Protein AF-X8GNA3-F1 (afdb_monomer_lite)

Foldseek 3Di:
DPVVVVVVVVVVVVVVVPPDDDPVVVVVVVVVVVVVPPPPPVPVVVVVVVCVVPCDDPPVVVVVVLVVVVLVVCCVVPVVLSVVLVVVVVVVVVVPPPPPPCVVAPQFDFDLQQVFAQCDDPSLLQKKKKKKKKWWFAFPPPRDIWIKMKIFMFFNLVLFDQDFAQLPDPVCVVVLNFTGWTKIWMWTFDAPTWIFIDTHTSVQKDWDRGVQIKIDGDQFIDTQFKTWDKGAADQVRCVVCVSRVGDGWIKTWIKTKAADGWRRLPPQSDPVCSVVLQKQKDKTWSHLPMFMFTWMQIRNTITGGGRVRTQMTIMMMMHSWAAPWWKKKKTQQKAFPVVRHRQNQKMKIKTGHFIDGPPDTRHQQIWIWMCGNNDTDTQHVVSVSQVKDKDWDWDDDPFKIWIWMWIDGLFKIKTWIKIDTQSRWDFDFDAGSSSDTAFPTKTWHQFMWDWMWIWGQDPPPVRDTDTPTIMIGGRMTIITGD

Structure (mmCIF, N/CA/C/O backbone):
data_AF-X8GNA3-F1
#
_entry.id   AF-X8GNA3-F1
#
loop_
_atom_site.group_PDB
_atom_site.id
_atom_site.type_symbol
_atom_site.label_atom_id
_atom_site.label_alt_id
_atom_site.label_comp_id
_atom_site.label_asym_id
_atom_site.label_entity_id
_atom_site.label_seq_id
_atom_site.pdbx_PDB_ins_code
_atom_site.Cartn_x
_atom_site.Cartn_y
_atom_site.Cartn_z
_atom_site.occupancy
_atom_site.B_iso_or_equiv
_atom_site.auth_seq_id
_atom_site.auth_comp_id
_atom_site.auth_asym_id
_atom_site.auth_atom_id
_atom_site.pdbx_PDB_model_num
ATOM 1 N N . MET A 1 1 ? -23.353 72.184 -4.177 1.00 50.31 1 MET A N 1
ATOM 2 C CA . MET A 1 1 ? -22.298 72.303 -5.207 1.00 50.31 1 MET A CA 1
ATOM 3 C C . MET A 1 1 ? -21.051 72.858 -4.544 1.00 50.31 1 MET A C 1
ATOM 5 O O . MET A 1 1 ? -20.986 74.052 -4.326 1.00 50.31 1 MET A O 1
ATOM 9 N N . GLY A 1 2 ? -20.161 71.982 -4.087 1.00 47.34 2 GLY A N 1
ATOM 10 C CA . GLY A 1 2 ? -18.974 72.351 -3.303 1.00 47.34 2 GLY A CA 1
ATOM 11 C C . GLY A 1 2 ? -18.328 71.136 -2.635 1.00 47.34 2 GLY A C 1
ATOM 12 O O . GLY A 1 2 ? -17.119 71.067 -2.535 1.00 47.34 2 GLY A O 1
ATOM 13 N N . VAL A 1 3 ? -19.130 70.122 -2.291 1.00 32.03 3 VAL A N 1
ATOM 14 C CA . VAL A 1 3 ? -18.640 68.835 -1.760 1.00 32.03 3 VAL A CA 1
ATOM 15 C C . VAL A 1 3 ? -18.438 67.799 -2.876 1.00 32.03 3 VAL A C 1
ATOM 17 O O . VAL A 1 3 ? -17.512 67.007 -2.825 1.00 32.03 3 VAL A O 1
ATOM 20 N N . LEU A 1 4 ? -19.264 67.829 -3.930 1.00 32.06 4 LEU A N 1
ATOM 21 C CA . LEU A 1 4 ? -19.156 66.906 -5.071 1.00 32.06 4 LEU A CA 1
ATOM 22 C C . LEU A 1 4 ? -17.939 67.187 -5.973 1.00 32.06 4 LEU A C 1
ATOM 24 O O . LEU A 1 4 ? -17.270 66.240 -6.362 1.00 32.06 4 LEU A O 1
ATOM 28 N N . GLU A 1 5 ? -17.582 68.452 -6.221 1.00 37.97 5 GLU A N 1
ATOM 29 C CA . GLU A 1 5 ? -16.363 68.804 -6.979 1.00 37.97 5 GLU A CA 1
ATOM 30 C C . GLU A 1 5 ? -15.078 68.539 -6.179 1.00 37.97 5 GLU A C 1
ATOM 32 O O . GLU A 1 5 ? -14.056 68.161 -6.747 1.00 37.97 5 GLU A O 1
ATOM 37 N N . GLU A 1 6 ? -15.119 68.671 -4.849 1.00 35.44 6 GLU A N 1
ATOM 38 C CA . GLU A 1 6 ? -13.998 68.305 -3.978 1.00 35.44 6 GLU A CA 1
ATOM 39 C C . GLU A 1 6 ? -13.802 66.779 -3.939 1.00 35.44 6 GLU A C 1
ATOM 41 O O . GLU A 1 6 ? -12.672 66.291 -3.953 1.00 35.44 6 GLU A O 1
ATOM 46 N N . ILE A 1 7 ? -14.899 66.015 -3.989 1.00 35.75 7 ILE A N 1
ATOM 47 C CA . ILE A 1 7 ? -14.882 64.553 -4.113 1.00 35.75 7 ILE A CA 1
ATOM 48 C C . ILE A 1 7 ? -14.350 64.121 -5.487 1.00 35.75 7 ILE A C 1
ATOM 50 O O . ILE A 1 7 ? -13.456 63.281 -5.533 1.00 35.75 7 ILE A O 1
ATOM 54 N N . GLU A 1 8 ? -14.813 64.709 -6.593 1.00 38.09 8 GLU A N 1
ATOM 55 C CA . GLU A 1 8 ? -14.319 64.375 -7.941 1.00 38.09 8 GLU A CA 1
ATOM 56 C C . GLU A 1 8 ? -12.838 64.734 -8.123 1.00 38.09 8 GLU A C 1
ATOM 58 O O . GLU A 1 8 ? -12.063 63.925 -8.634 1.00 38.09 8 GLU A O 1
ATOM 63 N N . THR A 1 9 ? -12.403 65.888 -7.606 1.00 41.16 9 THR A N 1
ATOM 64 C CA . THR A 1 9 ? -10.992 66.301 -7.671 1.00 41.16 9 THR A CA 1
ATOM 65 C C . THR A 1 9 ? -10.098 65.386 -6.826 1.00 41.16 9 THR A C 1
ATOM 67 O O . THR A 1 9 ? -8.977 65.078 -7.232 1.00 41.16 9 THR A O 1
ATOM 70 N N . ASN A 1 10 ? -10.574 64.912 -5.670 1.00 38.06 10 ASN A N 1
ATOM 71 C CA . ASN A 1 10 ? -9.829 63.975 -4.823 1.00 38.06 10 ASN A CA 1
ATOM 72 C C . ASN A 1 10 ? -9.823 62.543 -5.388 1.00 38.06 10 ASN A C 1
ATOM 74 O O . ASN A 1 10 ? -8.833 61.837 -5.210 1.00 38.06 10 ASN A O 1
ATOM 78 N N . ILE A 1 11 ? -10.871 62.133 -6.112 1.00 36.53 11 ILE A N 1
ATOM 79 C CA . ILE A 1 11 ? -10.947 60.835 -6.798 1.00 36.53 11 ILE A CA 1
ATOM 80 C C . ILE A 1 11 ? -10.006 60.799 -8.008 1.00 36.53 11 ILE A C 1
ATOM 82 O O . ILE A 1 11 ? -9.245 59.844 -8.130 1.00 36.53 11 ILE A O 1
ATOM 86 N N . SER A 1 12 ? -9.968 61.837 -8.852 1.00 39.25 12 SER A N 1
ATOM 87 C CA . SER A 1 12 ? -8.995 61.898 -9.957 1.00 39.25 12 SER A CA 1
ATOM 88 C C . SER A 1 12 ? -7.549 61.917 -9.450 1.00 39.25 12 SER A C 1
ATOM 90 O O . SER A 1 12 ? -6.710 61.197 -9.981 1.00 39.25 12 SER A O 1
ATOM 92 N N . ARG A 1 13 ? -7.265 62.637 -8.352 1.00 36.34 13 ARG A N 1
ATOM 93 C CA . ARG A 1 13 ? -5.930 62.649 -7.722 1.00 36.34 13 ARG A CA 1
ATOM 94 C C . ARG A 1 13 ? -5.541 61.293 -7.112 1.00 36.34 13 ARG A C 1
ATOM 96 O O . ARG A 1 13 ? -4.359 60.972 -7.066 1.00 36.34 13 ARG A O 1
ATOM 103 N N . ALA A 1 14 ? -6.524 60.514 -6.655 1.00 33.88 14 ALA A N 1
ATOM 104 C CA . ALA A 1 14 ? -6.330 59.166 -6.119 1.00 33.88 14 ALA A CA 1
ATOM 105 C C . ALA A 1 14 ? -6.183 58.100 -7.218 1.00 33.88 14 ALA A C 1
ATOM 107 O O . ALA A 1 14 ? -5.460 57.129 -7.024 1.00 33.88 14 ALA A O 1
ATOM 108 N N . ILE A 1 15 ? -6.831 58.283 -8.374 1.00 34.94 15 ILE A N 1
ATOM 109 C CA . ILE A 1 15 ? -6.675 57.414 -9.550 1.00 34.94 15 ILE A CA 1
ATOM 110 C C . ILE A 1 15 ? -5.282 57.599 -10.163 1.00 34.94 15 ILE A C 1
ATOM 112 O O . ILE A 1 15 ? -4.609 56.608 -10.436 1.00 34.94 15 ILE A O 1
ATOM 116 N N . ASP A 1 16 ? -4.797 58.840 -10.265 1.00 38.12 16 ASP A N 1
ATOM 117 C CA . ASP A 1 16 ? -3.446 59.123 -10.768 1.00 38.12 16 ASP A CA 1
ATOM 118 C C . ASP A 1 16 ? -2.340 58.676 -9.786 1.00 38.12 16 ASP A C 1
ATOM 120 O O . ASP A 1 16 ? -1.213 58.404 -10.203 1.00 38.12 16 ASP A O 1
ATOM 124 N N . SER A 1 17 ? -2.652 58.518 -8.490 1.00 36.56 17 SER A N 1
ATOM 125 C CA . SER A 1 17 ? -1.732 57.943 -7.493 1.00 36.56 17 SER A CA 1
ATOM 126 C C . SER A 1 17 ? -1.838 56.419 -7.341 1.00 36.56 17 SER A C 1
ATOM 128 O O . SER A 1 17 ? -1.061 55.836 -6.588 1.00 36.56 17 SER A O 1
ATOM 130 N N . ALA A 1 18 ? -2.790 55.762 -8.014 1.00 33.47 18 ALA A N 1
ATOM 131 C CA . ALA A 1 18 ? -3.069 54.326 -7.896 1.00 33.47 18 ALA A CA 1
ATOM 132 C C . ALA A 1 18 ? -2.443 53.486 -9.024 1.00 33.47 18 ALA A C 1
ATOM 134 O O . ALA A 1 18 ? -2.925 52.396 -9.331 1.00 33.47 18 ALA A O 1
ATOM 135 N N . THR A 1 19 ? -1.339 53.958 -9.611 1.00 39.00 19 THR A N 1
ATOM 136 C CA . THR A 1 19 ? -0.470 53.093 -10.429 1.00 39.00 19 THR A CA 1
ATOM 137 C C . THR A 1 19 ? 0.431 52.204 -9.558 1.00 39.00 19 THR A C 1
ATOM 139 O O . THR A 1 19 ? 0.939 51.203 -10.046 1.00 39.00 19 THR A O 1
ATOM 142 N N . ASP A 1 20 ? 0.541 52.479 -8.252 1.00 43.25 20 ASP A N 1
ATOM 143 C CA . ASP A 1 20 ? 1.404 51.728 -7.335 1.00 43.25 20 ASP A CA 1
ATOM 144 C C . ASP A 1 20 ? 0.672 51.362 -6.026 1.00 43.25 20 ASP A C 1
ATOM 146 O O . ASP A 1 20 ? 0.712 52.122 -5.061 1.00 43.25 20 ASP A O 1
ATOM 150 N N . ASN A 1 21 ? -0.019 50.208 -5.993 1.00 37.34 21 ASN A N 1
ATOM 151 C CA . ASN A 1 21 ? -0.075 49.236 -4.871 1.00 37.34 21 ASN A CA 1
ATOM 152 C C . ASN A 1 21 ? -1.348 48.358 -4.887 1.00 37.34 21 ASN A C 1
ATOM 154 O O . ASN A 1 21 ? -2.480 48.832 -4.817 1.00 37.34 21 ASN A O 1
ATOM 158 N N . ALA A 1 22 ? -1.139 47.039 -4.912 1.00 36.03 22 ALA A N 1
ATOM 159 C CA . ALA A 1 22 ? -2.130 45.982 -5.132 1.00 36.03 22 ALA A CA 1
ATOM 160 C C . ALA A 1 22 ? -3.128 45.719 -3.979 1.00 36.03 22 ALA A C 1
ATOM 162 O O . ALA A 1 22 ? -4.080 44.958 -4.159 1.00 36.03 22 ALA A O 1
ATOM 163 N N . ASP A 1 23 ? -2.976 46.352 -2.817 1.00 37.75 23 ASP A N 1
ATOM 164 C CA . ASP A 1 23 ? -3.811 46.047 -1.645 1.00 37.75 23 ASP A CA 1
ATOM 165 C C . ASP A 1 23 ? -5.221 46.672 -1.702 1.00 37.75 23 ASP A C 1
ATOM 167 O O . ASP A 1 23 ? -6.148 46.172 -1.063 1.00 37.75 23 ASP A O 1
ATOM 171 N N . ALA A 1 24 ? -5.446 47.684 -2.547 1.00 35.66 24 ALA A N 1
ATOM 172 C CA . ALA A 1 24 ? -6.775 48.273 -2.755 1.00 35.66 24 ALA A CA 1
ATOM 173 C C . ALA A 1 24 ? -7.684 47.428 -3.677 1.00 35.66 24 ALA A C 1
ATOM 175 O O . ALA A 1 24 ? -8.907 47.420 -3.517 1.00 35.66 24 ALA A O 1
ATOM 176 N N . ALA A 1 25 ? -7.108 46.651 -4.605 1.00 34.19 25 ALA A N 1
ATOM 177 C CA . ALA A 1 25 ? -7.865 45.762 -5.495 1.00 34.19 25 ALA A CA 1
ATOM 178 C C . ALA A 1 25 ? -8.581 44.636 -4.718 1.00 34.19 25 ALA A C 1
ATOM 180 O O . ALA A 1 25 ? -9.680 44.208 -5.079 1.00 34.19 25 ALA A O 1
ATOM 181 N N . ILE A 1 26 ? -7.990 44.209 -3.598 1.00 34.94 26 ILE A N 1
ATOM 182 C CA . ILE A 1 26 ? -8.535 43.183 -2.700 1.00 34.94 26 ILE A CA 1
ATOM 183 C C . ILE A 1 26 ? -9.761 43.702 -1.931 1.00 34.94 26 ILE A C 1
ATOM 185 O O . ILE A 1 26 ? -10.690 42.941 -1.646 1.00 34.94 26 ILE A O 1
ATOM 189 N N . GLU A 1 27 ? -9.820 44.995 -1.619 1.00 37.31 27 GLU A N 1
ATOM 190 C CA . GLU A 1 27 ? -10.944 45.571 -0.874 1.00 37.31 27 GLU A CA 1
ATOM 191 C C . GLU A 1 27 ? -12.145 45.909 -1.779 1.00 37.31 27 GLU A C 1
ATOM 193 O O . GLU A 1 27 ? -13.301 45.764 -1.370 1.00 37.31 27 GLU A O 1
ATOM 198 N N . VAL A 1 28 ? -11.890 46.232 -3.053 1.00 33.25 28 VAL A N 1
ATOM 199 C CA . VAL A 1 28 ? -12.922 46.362 -4.100 1.00 33.25 28 VAL A CA 1
ATOM 200 C C . VAL A 1 28 ? -13.596 45.013 -4.387 1.00 33.25 28 VAL A C 1
ATOM 202 O O . VAL A 1 28 ? -14.825 44.947 -4.468 1.00 33.25 28 VAL A O 1
ATOM 205 N N . ALA A 1 29 ? -12.830 43.917 -4.431 1.00 32.50 29 ALA A N 1
ATOM 206 C CA . ALA A 1 29 ? -13.373 42.561 -4.567 1.00 32.50 29 ALA A CA 1
ATOM 207 C C . ALA A 1 29 ? -14.252 42.152 -3.365 1.00 32.50 29 ALA A C 1
ATOM 209 O O . ALA A 1 29 ? -15.295 41.519 -3.544 1.00 32.50 29 ALA A O 1
ATOM 210 N N . LYS A 1 30 ? -13.889 42.577 -2.143 1.00 33.66 30 LYS A N 1
ATOM 211 C CA . LYS A 1 30 ? -14.704 42.355 -0.934 1.00 33.66 30 LYS A CA 1
ATOM 212 C C . LYS A 1 30 ? -16.042 43.095 -0.978 1.00 33.66 30 LYS A C 1
ATOM 214 O O . LYS A 1 30 ? -17.050 42.513 -0.594 1.00 33.66 30 LYS A O 1
ATOM 219 N N . LYS A 1 31 ? -16.084 44.340 -1.466 1.00 33.78 31 LYS A N 1
ATOM 220 C CA . LYS A 1 31 ? -17.347 45.096 -1.597 1.00 33.78 31 LYS A CA 1
ATOM 221 C C . LYS A 1 31 ? -18.231 44.609 -2.751 1.00 33.78 31 LYS A C 1
ATOM 223 O O . LYS A 1 31 ? -19.451 44.665 -2.623 1.00 33.78 31 LYS A O 1
ATOM 228 N N . ALA A 1 32 ? -17.645 44.084 -3.829 1.00 31.45 32 ALA A N 1
ATOM 229 C CA . ALA A 1 32 ? -18.392 43.469 -4.930 1.00 31.45 32 ALA A CA 1
ATOM 230 C C . ALA A 1 32 ? -19.113 42.172 -4.504 1.00 31.45 32 ALA A C 1
ATOM 232 O O . ALA A 1 32 ? -20.236 41.924 -4.940 1.00 31.45 32 ALA A O 1
ATOM 233 N N . ALA A 1 33 ? -18.520 41.386 -3.597 1.00 31.30 33 ALA A N 1
ATOM 234 C CA . ALA A 1 33 ? -19.134 40.171 -3.054 1.00 31.30 33 ALA A CA 1
ATOM 235 C C . ALA A 1 33 ? -20.349 40.456 -2.145 1.00 31.30 33 ALA A C 1
ATOM 237 O O . ALA A 1 33 ? -21.316 39.697 -2.148 1.00 31.30 33 ALA A O 1
ATOM 238 N N . THR A 1 34 ? -20.356 41.578 -1.418 1.00 33.38 34 THR A N 1
ATOM 239 C CA . THR A 1 34 ? -21.477 41.953 -0.536 1.00 33.38 34 THR A CA 1
ATOM 240 C C . THR A 1 34 ? -22.726 42.400 -1.310 1.00 33.38 34 THR A C 1
ATOM 242 O O . THR A 1 34 ? -23.835 42.318 -0.790 1.00 33.38 34 THR A O 1
ATOM 245 N N . GLY A 1 35 ? -22.578 42.824 -2.570 1.00 32.84 35 GLY A N 1
ATOM 246 C CA . GLY A 1 35 ? -23.693 43.217 -3.441 1.00 32.84 35 GLY A CA 1
ATOM 247 C C . GLY A 1 35 ? -24.496 42.052 -4.040 1.00 32.84 35 GLY A C 1
ATOM 248 O O . GLY A 1 35 ? -25.588 42.279 -4.552 1.00 32.84 35 GLY A O 1
ATOM 249 N N . ALA A 1 36 ? -24.003 40.811 -3.962 1.00 28.92 36 ALA A N 1
ATOM 250 C CA . ALA A 1 36 ? -24.649 39.640 -4.570 1.00 28.92 36 ALA A CA 1
ATOM 251 C C . ALA A 1 36 ? -25.526 38.817 -3.598 1.00 28.92 36 ALA A C 1
ATOM 253 O O . ALA A 1 36 ? -26.108 37.812 -3.996 1.00 28.92 36 ALA A O 1
ATOM 254 N N . ILE A 1 37 ? -25.647 39.234 -2.331 1.00 30.38 37 ILE A N 1
ATOM 255 C CA . ILE A 1 37 ? -26.301 38.455 -1.260 1.00 30.38 37 ILE A CA 1
ATOM 256 C C . ILE A 1 37 ? -27.840 38.630 -1.220 1.00 30.38 37 ILE A C 1
ATOM 258 O O . ILE A 1 37 ? -28.539 37.836 -0.599 1.00 30.38 37 ILE A O 1
ATOM 262 N N . HIS A 1 38 ? -28.427 39.585 -1.947 1.00 34.06 38 HIS A N 1
ATOM 263 C CA . HIS A 1 38 ? -29.868 39.890 -1.854 1.00 34.06 38 HIS A CA 1
ATOM 264 C C . HIS A 1 38 ? -30.806 39.109 -2.801 1.00 34.06 38 HIS A C 1
ATOM 266 O O . HIS A 1 38 ? -31.829 39.639 -3.230 1.00 34.06 38 HIS A O 1
ATOM 272 N N . VAL A 1 39 ? -30.518 37.838 -3.112 1.00 32.47 39 VAL A N 1
ATOM 273 C CA . VAL A 1 39 ? -31.429 36.997 -3.933 1.00 32.47 39 VAL A CA 1
ATOM 274 C C . VAL A 1 39 ? -31.829 35.667 -3.267 1.00 32.47 39 VAL A C 1
ATOM 276 O O . VAL A 1 39 ? -32.700 34.963 -3.769 1.00 32.47 39 VAL A O 1
ATOM 279 N N . THR A 1 40 ? -31.307 35.324 -2.087 1.00 31.23 40 THR A N 1
ATOM 280 C CA . THR A 1 40 ? -31.520 33.989 -1.483 1.00 31.23 40 THR A CA 1
ATOM 281 C C . THR A 1 40 ? -32.353 33.950 -0.197 1.00 31.23 40 THR A C 1
ATOM 283 O O . THR A 1 40 ? -32.377 32.921 0.471 1.00 31.23 40 THR A O 1
ATOM 286 N N . ASP A 1 41 ? -33.132 34.991 0.115 1.00 31.12 41 ASP A N 1
ATOM 287 C CA . ASP A 1 41 ? -34.063 34.963 1.263 1.00 31.12 41 ASP A CA 1
ATOM 288 C C . ASP A 1 41 ? -35.358 34.166 0.985 1.00 31.12 41 ASP A C 1
ATOM 290 O O . ASP A 1 41 ? -36.012 33.670 1.902 1.00 31.12 41 ASP A O 1
ATOM 294 N N . GLY A 1 42 ? -35.719 33.953 -0.287 1.00 31.42 42 GLY A N 1
ATOM 295 C CA . GLY A 1 42 ? -36.943 33.229 -0.665 1.00 31.42 42 GLY A CA 1
ATOM 296 C C . GLY A 1 42 ? -36.865 31.697 -0.551 1.00 31.42 42 GLY A C 1
ATOM 297 O O . GLY A 1 42 ? -37.896 31.032 -0.438 1.00 31.42 42 GLY A O 1
ATOM 298 N N . ALA A 1 43 ? -35.661 31.115 -0.567 1.00 31.44 43 ALA A N 1
ATOM 299 C CA . ALA A 1 43 ? -35.472 29.658 -0.581 1.00 31.44 43 ALA A CA 1
ATOM 300 C C . ALA A 1 43 ? -35.447 29.041 0.830 1.00 31.44 43 ALA A C 1
ATOM 302 O O . ALA A 1 43 ? -35.958 27.938 1.042 1.00 31.44 43 ALA A O 1
ATOM 303 N N . VAL A 1 44 ? -34.934 29.786 1.815 1.00 33.19 44 VAL A N 1
ATOM 304 C CA . VAL A 1 44 ? -34.813 29.345 3.216 1.00 33.19 44 VAL A CA 1
ATOM 305 C C . VAL A 1 44 ? -36.191 29.190 3.869 1.00 33.19 44 VAL A C 1
ATOM 307 O O . VAL A 1 44 ? -36.436 28.224 4.595 1.00 33.19 44 VAL A O 1
ATOM 310 N N . SER A 1 45 ? -37.141 30.067 3.524 1.00 33.09 45 SER A N 1
ATOM 311 C CA . SER A 1 45 ? -38.514 29.989 4.039 1.00 33.09 45 SER A CA 1
ATOM 312 C C . SER A 1 45 ? -39.248 28.721 3.581 1.00 33.09 45 SER A C 1
ATOM 314 O O . SER A 1 45 ? -40.082 28.198 4.317 1.00 33.09 45 SER A O 1
ATOM 316 N N . LYS A 1 46 ? -38.930 28.194 2.390 1.00 33.44 46 LYS A N 1
ATOM 317 C CA . LYS A 1 46 ? -39.619 27.034 1.799 1.00 33.44 46 LYS A CA 1
ATOM 318 C C . LYS A 1 46 ? -39.053 25.699 2.298 1.00 33.44 46 LYS A C 1
ATOM 320 O O . LYS A 1 46 ? -39.804 24.743 2.480 1.00 33.44 46 LYS A O 1
ATOM 325 N N . ALA A 1 47 ? -37.751 25.650 2.595 1.00 31.84 47 ALA A N 1
ATOM 326 C CA . ALA A 1 47 ? -37.109 24.488 3.217 1.00 31.84 47 ALA A CA 1
ATOM 327 C C . ALA A 1 47 ? -37.571 24.280 4.674 1.00 31.84 47 ALA A C 1
ATOM 329 O O . ALA A 1 47 ? -37.802 23.145 5.097 1.00 31.84 47 ALA A O 1
ATOM 330 N N . GLY A 1 48 ? -37.801 25.374 5.414 1.00 35.66 48 GLY A N 1
ATOM 331 C CA . GLY A 1 48 ? -38.334 25.330 6.781 1.00 35.66 48 GLY A CA 1
ATOM 332 C C . GLY A 1 48 ? -39.752 24.749 6.882 1.00 35.66 48 GLY A C 1
ATOM 333 O O . GLY A 1 48 ? -40.066 24.039 7.840 1.00 35.66 48 GLY A O 1
ATOM 334 N N . GLU A 1 49 ? -40.602 24.983 5.878 1.00 34.16 49 GLU A N 1
ATOM 335 C CA . GLU A 1 49 ? -41.958 24.415 5.824 1.00 34.16 49 GLU A CA 1
ATOM 336 C C . GLU A 1 49 ? -41.969 22.922 5.455 1.00 34.16 49 GLU A C 1
ATOM 338 O O . GLU A 1 49 ? -42.804 22.165 5.957 1.00 34.16 49 GLU A O 1
ATOM 343 N N . ILE A 1 50 ? -41.009 22.469 4.641 1.00 35.22 50 ILE A N 1
ATOM 344 C CA . ILE A 1 50 ? -40.860 21.058 4.251 1.00 35.22 50 ILE A CA 1
ATOM 345 C C . ILE A 1 50 ? -40.344 20.218 5.429 1.00 35.22 50 ILE A C 1
ATOM 347 O O . ILE A 1 50 ? -40.882 19.143 5.689 1.00 35.22 50 ILE A O 1
ATOM 351 N N . ALA A 1 51 ? -39.381 20.722 6.207 1.00 34.38 51 ALA A N 1
ATOM 352 C CA . ALA A 1 51 ? -38.847 20.017 7.377 1.00 34.38 51 ALA A CA 1
ATOM 353 C C . ALA A 1 51 ? -39.909 19.782 8.473 1.00 34.38 51 ALA A C 1
ATOM 355 O O . ALA A 1 51 ? -39.962 18.713 9.082 1.00 34.38 51 ALA A O 1
ATOM 356 N N . LYS A 1 52 ? -40.832 20.736 8.669 1.00 36.06 52 LYS A N 1
ATOM 357 C CA . LYS A 1 52 ? -41.978 20.577 9.584 1.00 36.06 52 LYS A CA 1
ATOM 358 C C . LYS A 1 52 ? -42.989 19.522 9.119 1.00 36.06 52 LYS A C 1
ATOM 360 O O . LYS A 1 52 ? -43.706 18.968 9.950 1.00 36.06 52 LYS A O 1
ATOM 365 N N . LYS A 1 53 ? -43.052 19.239 7.813 1.00 33.75 53 LYS A N 1
ATOM 366 C CA . LYS A 1 53 ? -44.021 18.316 7.205 1.00 33.75 53 LYS A CA 1
ATOM 367 C C . LYS A 1 53 ? -43.667 16.835 7.409 1.00 33.75 53 LYS A C 1
ATOM 369 O O . LYS A 1 53 ? -44.580 16.016 7.397 1.00 33.75 53 LYS A O 1
ATOM 374 N N . TYR A 1 54 ? -42.391 16.492 7.627 1.00 34.56 54 TYR A N 1
ATOM 375 C CA . TYR A 1 54 ? -41.919 15.095 7.581 1.00 34.56 54 TYR A CA 1
ATOM 376 C C . TYR A 1 54 ? -41.372 14.504 8.895 1.00 34.56 54 TYR A C 1
ATOM 378 O O . TYR A 1 54 ? -40.951 13.356 8.874 1.00 34.56 54 TYR A O 1
ATOM 386 N N . LYS A 1 55 ? -41.417 15.224 10.033 1.00 36.62 55 LYS A N 1
ATOM 387 C CA . LYS A 1 55 ? -41.035 14.718 11.379 1.00 36.62 55 LYS A CA 1
ATOM 388 C C . LYS A 1 55 ? -39.752 13.852 11.394 1.00 36.62 55 LYS A C 1
ATOM 390 O O . LYS A 1 55 ? -39.781 12.721 11.860 1.00 36.62 55 LYS A O 1
ATOM 395 N N . LEU A 1 56 ? -38.637 14.379 10.887 1.00 35.53 56 LEU A N 1
ATOM 396 C CA . LEU A 1 56 ? -37.332 13.710 10.990 1.00 35.53 56 LEU A CA 1
ATOM 397 C C . LEU A 1 56 ? -36.756 13.908 12.408 1.00 35.53 56 LEU A C 1
ATOM 399 O O . LEU A 1 56 ? -36.715 15.028 12.918 1.00 35.53 56 LEU A O 1
ATOM 403 N N . ASP A 1 57 ? -36.403 12.788 13.040 1.00 35.81 57 ASP A N 1
ATOM 404 C CA . ASP A 1 57 ? -36.446 12.526 14.484 1.00 35.81 57 ASP A CA 1
ATOM 405 C C . ASP A 1 57 ? -35.441 13.275 15.387 1.00 35.81 57 ASP A C 1
ATOM 407 O O . ASP A 1 57 ? -34.308 13.604 15.025 1.00 35.81 57 ASP A O 1
ATOM 411 N N . GLU A 1 58 ? -35.859 13.452 16.647 1.00 32.31 58 GLU A N 1
ATOM 412 C CA . GLU A 1 58 ? -35.196 14.148 17.765 1.00 32.31 58 GLU A CA 1
ATOM 413 C C . GLU A 1 58 ? -33.736 13.723 18.049 1.00 32.31 58 GLU A C 1
ATOM 415 O O . GLU A 1 58 ? -32.996 14.458 18.708 1.00 32.31 58 GLU A O 1
ATOM 420 N N . ALA A 1 59 ? -33.283 12.577 17.534 1.00 31.45 59 ALA A N 1
ATOM 421 C CA . ALA A 1 59 ? -31.920 12.073 17.708 1.00 31.45 59 ALA A CA 1
ATOM 422 C C . ALA A 1 59 ? -30.866 12.901 16.944 1.00 31.45 59 ALA A C 1
ATOM 424 O O . ALA A 1 59 ? -29.809 13.209 17.503 1.00 31.45 59 ALA A O 1
ATOM 425 N N . ALA A 1 60 ? -31.171 13.337 15.716 1.00 30.53 60 ALA A N 1
ATOM 426 C CA . ALA A 1 60 ? -30.275 14.181 14.917 1.00 30.53 60 ALA A CA 1
ATOM 427 C C . ALA A 1 60 ? -30.167 15.599 15.506 1.00 30.53 60 ALA A C 1
ATOM 429 O O . ALA A 1 60 ? -29.080 16.171 15.607 1.00 30.53 60 ALA A O 1
ATOM 430 N N . ALA A 1 61 ? -31.290 16.134 15.996 1.00 32.06 61 ALA A N 1
ATOM 431 C CA . ALA A 1 61 ? -31.334 17.420 16.687 1.00 32.06 61 ALA A CA 1
ATOM 432 C C . ALA A 1 61 ? -30.566 17.393 18.022 1.00 32.06 61 ALA A C 1
ATOM 434 O O . ALA A 1 61 ? -29.903 18.368 18.379 1.00 32.06 61 ALA A O 1
ATOM 435 N N . SER A 1 62 ? -30.610 16.271 18.748 1.00 33.62 62 SER A N 1
ATOM 436 C CA . SER A 1 62 ? -29.866 16.087 19.999 1.00 33.62 62 SER A CA 1
ATOM 437 C C . SER A 1 62 ? -28.352 15.996 19.760 1.00 33.62 62 SER A C 1
ATOM 439 O O . SER A 1 62 ? -27.582 16.672 20.443 1.00 33.62 62 SER A O 1
ATOM 441 N N . ALA A 1 63 ? -27.920 15.266 18.723 1.00 33.22 63 ALA A N 1
ATOM 442 C CA . ALA A 1 63 ? -26.514 15.187 18.322 1.00 33.22 63 ALA A CA 1
ATOM 443 C C . ALA A 1 63 ? -25.955 16.553 17.881 1.00 33.22 63 ALA A C 1
ATOM 445 O O . ALA A 1 63 ? -24.902 16.974 18.364 1.00 33.22 63 ALA A O 1
ATOM 446 N N . ALA A 1 64 ? -26.695 17.297 17.050 1.00 34.06 64 ALA A N 1
ATOM 447 C CA . ALA A 1 64 ? -26.318 18.647 16.627 1.00 34.06 64 ALA A CA 1
ATOM 448 C C . ALA A 1 64 ? -26.227 19.628 17.812 1.00 34.06 64 ALA A C 1
ATOM 450 O O . ALA A 1 64 ? -25.309 20.448 17.883 1.00 34.06 64 ALA A O 1
ATOM 451 N N . LYS A 1 65 ? -27.136 19.508 18.789 1.00 34.78 65 LYS A N 1
ATOM 452 C CA . LYS A 1 65 ? -27.132 20.323 20.011 1.00 34.78 65 LYS A CA 1
ATOM 453 C C . LYS A 1 65 ? -25.939 20.002 20.916 1.00 34.78 65 LYS A C 1
ATOM 455 O O . LYS A 1 65 ? -25.315 20.928 21.431 1.00 34.78 65 LYS A O 1
ATOM 460 N N . SER A 1 66 ? -25.577 18.728 21.070 1.00 35.88 66 SER A N 1
ATOM 461 C CA . SER A 1 66 ? -24.396 18.316 21.842 1.00 35.88 66 SER A CA 1
ATOM 462 C C . SER A 1 66 ? -23.080 18.744 21.188 1.00 35.88 66 SER A C 1
ATOM 464 O O . SER A 1 66 ? -22.173 19.187 21.891 1.00 35.88 66 SER A O 1
ATOM 466 N N . VAL A 1 67 ? -22.983 18.690 19.854 1.00 35.19 67 VAL A N 1
ATOM 467 C CA . VAL A 1 67 ? -21.829 19.228 19.111 1.00 35.19 67 VAL A CA 1
ATOM 468 C C . VAL A 1 67 ? -21.753 20.750 19.264 1.00 35.19 67 VAL A C 1
ATOM 470 O O . VAL A 1 67 ? -20.680 21.279 19.542 1.00 35.19 67 VAL A O 1
ATOM 473 N N . GLY A 1 68 ? -22.884 21.458 19.184 1.00 35.59 68 GLY A N 1
ATOM 474 C CA . GLY A 1 68 ? -22.946 22.904 19.418 1.00 35.59 68 GLY A CA 1
ATOM 475 C C . GLY A 1 68 ? -22.477 23.313 20.820 1.00 35.59 68 GLY A C 1
ATOM 476 O O . GLY A 1 68 ? -21.655 24.216 20.953 1.00 35.59 68 GLY A O 1
ATOM 477 N N . GLN A 1 69 ? -22.924 22.603 21.859 1.00 38.81 69 GLN A N 1
ATOM 478 C CA . GLN A 1 69 ? -22.507 22.850 23.247 1.00 38.81 69 GLN A CA 1
ATOM 479 C C . GLN A 1 69 ? -21.015 22.567 23.467 1.00 38.81 69 GLN A C 1
ATOM 481 O O . GLN A 1 69 ? -20.331 23.332 24.146 1.00 38.81 69 GLN A O 1
ATOM 486 N N . MET A 1 70 ? -20.487 21.514 22.841 1.00 37.56 70 MET A N 1
ATOM 487 C CA . MET A 1 70 ? -19.062 21.188 22.877 1.00 37.56 70 MET A CA 1
ATOM 488 C C . MET A 1 70 ? -18.202 22.280 22.238 1.00 37.56 70 MET A C 1
ATOM 490 O O . MET A 1 70 ? -17.169 22.662 22.785 1.00 37.56 70 MET A O 1
ATOM 494 N N . VAL A 1 7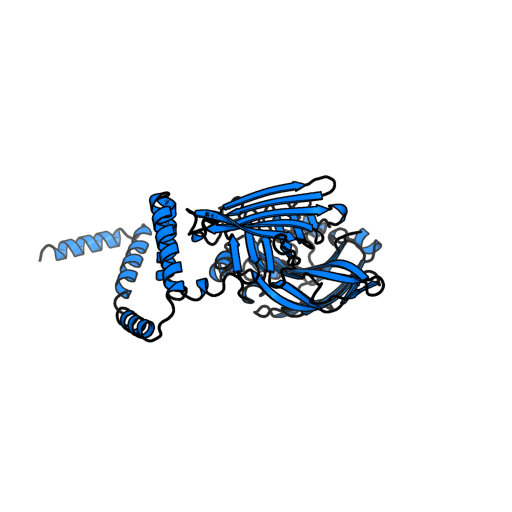1 ? -18.628 22.787 21.079 1.00 36.97 71 VAL A N 1
ATOM 495 C CA . VAL A 1 71 ? -17.953 23.882 20.374 1.00 36.97 71 VAL A CA 1
ATOM 496 C C . VAL A 1 71 ? -17.957 25.145 21.230 1.00 36.97 71 VAL A C 1
ATOM 498 O O . VAL A 1 71 ? -16.939 25.830 21.308 1.00 36.97 71 VAL A O 1
ATOM 501 N N . GLU A 1 72 ? -19.049 25.421 21.940 1.00 40.66 72 GLU A N 1
ATOM 502 C CA . GLU A 1 72 ? -19.153 26.563 22.846 1.00 40.66 72 GLU A CA 1
ATOM 503 C C . GLU A 1 72 ? -18.222 26.428 24.069 1.00 40.66 72 GLU A C 1
ATOM 505 O O . GLU A 1 72 ? -17.530 27.380 24.436 1.00 40.66 72 GLU A O 1
ATOM 510 N N . GLU A 1 73 ? -18.123 25.237 24.668 1.00 40.41 73 GLU A N 1
ATOM 511 C CA . GLU A 1 73 ? -17.195 24.962 25.776 1.00 40.41 73 GLU A CA 1
ATOM 512 C C . GLU A 1 73 ? -15.722 25.013 25.343 1.00 40.41 73 GLU A C 1
ATOM 514 O O . GLU A 1 73 ? -14.879 25.581 26.047 1.00 40.41 73 GLU A O 1
ATOM 519 N N . VAL A 1 74 ? -15.397 24.471 24.165 1.00 36.69 74 VAL A N 1
ATOM 520 C CA . VAL A 1 74 ? -14.046 24.527 23.583 1.00 36.69 74 VAL A CA 1
ATOM 521 C C . VAL A 1 74 ? -13.666 25.967 23.235 1.00 36.69 74 VAL A C 1
ATOM 523 O O . VAL A 1 74 ? -12.534 26.371 23.503 1.00 36.69 74 VAL A O 1
ATOM 526 N N . SER A 1 75 ? -14.610 26.764 22.729 1.00 37.94 75 SER A N 1
ATOM 527 C CA . SER A 1 75 ? -14.405 28.184 22.416 1.00 37.94 75 SER A CA 1
ATOM 528 C C . SER A 1 75 ? -14.194 29.037 23.666 1.00 37.94 75 SER A C 1
ATOM 530 O O . SER A 1 75 ? -13.352 29.934 23.660 1.00 37.94 75 SER A O 1
ATOM 532 N N . LYS A 1 76 ? -14.882 28.714 24.770 1.00 40.34 76 LYS A N 1
ATOM 533 C CA . LYS A 1 76 ? -14.678 29.359 26.080 1.00 40.34 76 LYS A CA 1
ATOM 534 C C . LYS A 1 76 ? -13.328 29.000 26.708 1.00 40.34 76 LYS A C 1
ATOM 536 O O . LYS A 1 76 ? -12.720 29.839 27.366 1.00 40.34 76 LYS A O 1
ATOM 541 N N . LYS A 1 77 ? -12.847 27.767 26.514 1.00 34.75 77 LYS A N 1
ATOM 542 C CA . LYS A 1 77 ? -11.611 27.259 27.140 1.00 34.75 77 LYS A CA 1
ATOM 543 C C . LYS A 1 77 ? -10.343 27.526 26.319 1.00 34.75 77 LYS A C 1
ATOM 545 O O . LYS A 1 77 ? -9.265 27.650 26.895 1.00 34.75 77 LYS A O 1
ATOM 550 N N . TYR A 1 78 ? -10.464 27.628 24.994 1.00 35.16 78 TYR A N 1
ATOM 551 C CA . TYR A 1 78 ? -9.362 27.849 24.053 1.00 35.16 78 TYR A CA 1
ATOM 552 C C . TYR A 1 78 ? -9.789 28.853 22.962 1.00 35.16 78 TYR A C 1
ATOM 554 O O . TYR A 1 78 ? -10.193 28.445 21.871 1.00 35.16 78 TYR A O 1
ATOM 562 N N . PRO A 1 79 ? -9.668 30.171 23.213 1.00 34.31 79 PRO A N 1
ATOM 563 C CA . PRO A 1 79 ? -10.256 31.222 22.370 1.00 34.31 79 PRO A CA 1
ATOM 564 C C . PRO A 1 79 ? -9.802 31.199 20.902 1.00 34.31 79 PRO A C 1
ATOM 566 O O . PRO A 1 79 ? -10.561 31.546 20.002 1.00 34.31 79 PRO A O 1
ATOM 569 N N . LEU A 1 80 ? -8.569 30.752 20.642 1.00 29.83 80 LEU A N 1
ATOM 570 C CA . LEU A 1 80 ? -8.015 30.621 19.288 1.00 29.83 80 LEU A CA 1
ATOM 571 C C . LEU A 1 80 ? -8.531 29.376 18.548 1.00 29.83 80 LEU A C 1
ATOM 573 O O . LEU A 1 80 ? -8.711 29.421 17.334 1.00 29.83 80 LEU A O 1
ATOM 577 N N . ALA A 1 81 ? -8.810 28.284 19.267 1.00 29.95 81 ALA A N 1
ATOM 578 C CA . ALA A 1 81 ? -9.377 27.068 18.685 1.00 29.95 81 ALA A CA 1
ATOM 579 C C . ALA A 1 81 ? -10.874 27.240 18.389 1.00 29.95 81 ALA A C 1
ATOM 581 O O . ALA A 1 81 ? -11.337 26.799 17.342 1.00 29.95 81 ALA A O 1
ATOM 582 N N . GLY A 1 82 ? -11.606 27.950 19.257 1.00 31.14 82 GLY A N 1
ATOM 583 C CA . GLY A 1 82 ? -13.005 28.314 19.013 1.00 31.14 82 GLY A CA 1
ATOM 584 C C . GLY A 1 82 ? -13.195 29.134 17.741 1.00 31.14 82 GLY A C 1
ATOM 585 O O . GLY A 1 82 ? -14.039 28.814 16.908 1.00 31.14 82 GLY A O 1
ATOM 586 N N . ARG A 1 83 ? -12.313 30.117 17.523 1.00 32.03 83 ARG A N 1
ATOM 587 C CA . ARG A 1 83 ? -12.327 30.964 16.323 1.00 32.03 83 ARG A CA 1
ATOM 588 C C . ARG A 1 83 ? -12.027 30.185 15.038 1.00 32.03 83 ARG A C 1
ATOM 590 O O . ARG A 1 83 ? -12.617 30.473 14.006 1.00 32.03 83 ARG A O 1
ATOM 597 N N . ALA A 1 84 ? -11.147 29.181 15.092 1.00 29.95 84 ALA A N 1
ATOM 598 C CA . ALA A 1 84 ? -10.855 28.306 13.953 1.00 29.95 84 ALA A CA 1
ATOM 599 C C . ALA A 1 84 ? -12.032 27.373 13.608 1.00 29.95 84 ALA A C 1
ATOM 601 O O . ALA A 1 84 ? -12.285 27.110 12.433 1.00 29.95 84 ALA A O 1
ATOM 602 N N . VAL A 1 85 ? -12.774 26.911 14.620 1.00 35.16 85 VAL A N 1
ATOM 603 C CA . VAL A 1 85 ? -13.989 26.101 14.442 1.00 35.16 85 VAL A CA 1
ATOM 604 C C . VAL A 1 85 ? -15.132 26.940 13.860 1.00 35.16 85 VAL A C 1
ATOM 606 O O . VAL A 1 85 ? -15.784 26.492 12.920 1.00 35.16 85 VAL A O 1
ATOM 609 N N . GLU A 1 86 ? -15.337 28.170 14.341 1.00 36.41 86 GLU A N 1
ATOM 610 C CA . GLU A 1 86 ? -16.310 29.110 13.759 1.00 36.41 86 GLU A CA 1
ATOM 611 C C . GLU A 1 86 ? -15.959 29.496 12.317 1.00 36.41 86 GLU A C 1
ATOM 613 O O . GLU A 1 86 ? -16.838 29.507 11.460 1.00 36.41 86 GLU A O 1
ATOM 618 N N . LEU A 1 87 ? -14.681 29.748 12.017 1.00 33.78 87 LEU A N 1
ATOM 619 C CA . LEU A 1 87 ? -14.219 30.037 10.654 1.00 33.78 87 LEU A CA 1
ATOM 620 C C . LEU A 1 87 ? -14.399 28.837 9.715 1.00 33.78 87 LEU A C 1
ATOM 622 O O . LEU A 1 87 ? -14.805 29.019 8.569 1.00 33.78 87 LEU A O 1
ATOM 626 N N . GLY A 1 88 ? -14.151 27.616 10.199 1.00 33.12 88 GLY A N 1
ATOM 627 C CA . GLY A 1 88 ? -14.422 26.385 9.453 1.00 33.12 88 GLY A CA 1
ATOM 628 C C . GLY A 1 88 ? -15.913 26.174 9.186 1.00 33.12 88 GLY A C 1
ATOM 629 O O . GLY A 1 88 ? -16.281 25.724 8.105 1.00 33.12 88 GLY A O 1
ATOM 630 N N . ARG A 1 89 ? -16.780 26.557 10.133 1.00 36.38 89 ARG A N 1
ATOM 631 C CA . ARG A 1 89 ? -18.238 26.488 9.968 1.00 36.38 89 ARG A CA 1
ATOM 632 C C . ARG A 1 89 ? -18.759 27.544 8.994 1.00 36.38 89 ARG A C 1
ATOM 634 O O . ARG A 1 89 ? -19.508 27.198 8.093 1.00 36.38 89 ARG A O 1
ATOM 641 N N . SER A 1 90 ? -18.282 28.784 9.089 1.00 33.81 90 SER A N 1
ATOM 642 C CA . SER A 1 90 ? -18.603 29.832 8.112 1.00 33.81 90 SER A CA 1
ATOM 643 C C . SER A 1 90 ? -18.104 29.489 6.705 1.00 33.81 90 SER A C 1
ATOM 645 O O . SER A 1 90 ? -18.770 29.815 5.731 1.00 33.81 90 SER A O 1
ATOM 647 N N . ALA A 1 91 ? -16.970 28.792 6.568 1.00 31.28 91 ALA A N 1
ATOM 648 C CA . ALA A 1 91 ? -16.515 28.287 5.271 1.00 31.28 91 ALA A CA 1
ATOM 649 C C . ALA A 1 91 ? -17.439 27.186 4.709 1.00 31.28 91 ALA A C 1
ATOM 651 O O . ALA A 1 91 ? -17.652 27.135 3.499 1.00 31.28 91 ALA A O 1
ATOM 652 N N . MET A 1 92 ? -18.017 26.344 5.575 1.00 34.16 92 MET A N 1
ATOM 653 C CA . MET A 1 92 ? -19.022 25.338 5.204 1.00 34.16 92 MET A CA 1
ATOM 654 C C . MET A 1 92 ? -20.387 25.954 4.862 1.00 34.16 92 MET A C 1
ATOM 656 O O . MET A 1 92 ? -21.048 25.468 3.952 1.00 34.16 92 MET A O 1
ATOM 660 N N . ASP A 1 93 ? -20.780 27.043 5.525 1.00 35.72 93 ASP A N 1
ATOM 661 C CA . ASP A 1 93 ? -22.026 27.766 5.231 1.00 35.72 93 ASP A CA 1
ATOM 662 C C . ASP A 1 93 ? -21.936 28.562 3.908 1.00 35.72 93 ASP A C 1
ATOM 664 O O . ASP A 1 93 ? -22.937 28.738 3.217 1.00 35.72 93 ASP A O 1
ATOM 668 N N . VAL A 1 94 ? -20.733 29.008 3.517 1.00 31.78 94 VAL A N 1
ATOM 669 C CA . VAL A 1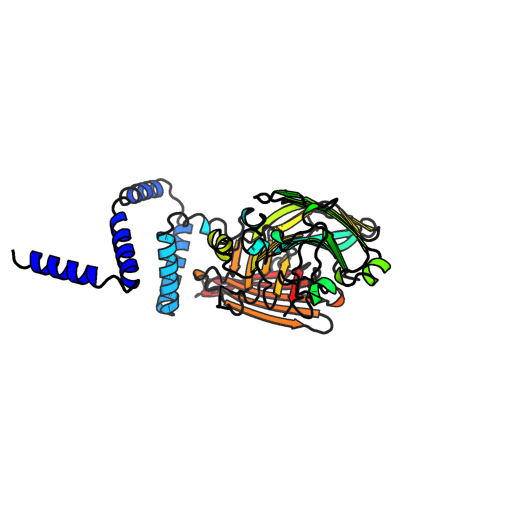 94 ? -20.472 29.684 2.227 1.00 31.78 94 VAL A CA 1
ATOM 670 C C . VAL A 1 94 ? -20.345 28.682 1.069 1.00 31.78 94 VAL A C 1
ATOM 672 O O . VAL A 1 94 ? -20.707 28.998 -0.064 1.00 31.78 94 VAL A O 1
ATOM 675 N N . ALA A 1 95 ? -19.885 27.458 1.339 1.00 31.00 95 ALA A N 1
ATOM 676 C CA . ALA A 1 95 ? -19.889 26.344 0.394 1.00 31.00 95 ALA A CA 1
ATOM 677 C C . ALA A 1 95 ? -21.205 25.559 0.516 1.00 31.00 95 ALA A C 1
ATOM 679 O O . ALA A 1 95 ? -21.226 24.423 0.991 1.00 31.00 95 ALA A O 1
ATOM 680 N N . GLY A 1 96 ? -22.315 26.194 0.135 1.00 33.03 96 GLY A N 1
ATOM 681 C CA . GLY A 1 96 ? -23.655 25.618 0.214 1.00 33.03 96 GLY A CA 1
ATOM 682 C C . GLY A 1 96 ? -23.815 24.350 -0.627 1.00 33.03 96 GLY A C 1
ATOM 683 O O . GLY A 1 96 ? -24.269 24.440 -1.756 1.00 33.03 96 GLY A O 1
ATOM 684 N N . GLU A 1 97 ? -23.438 23.195 -0.067 1.00 35.16 97 GLU A N 1
ATOM 685 C CA . GLU A 1 97 ? -23.850 21.841 -0.489 1.00 35.16 97 GLU A CA 1
ATOM 686 C C . GLU A 1 97 ? -23.416 20.706 0.476 1.00 35.16 97 GLU A C 1
ATOM 688 O O . GLU A 1 97 ? -23.516 19.533 0.137 1.00 35.16 97 GLU A O 1
ATOM 693 N N . VAL A 1 98 ? -22.922 20.995 1.690 1.00 37.19 98 VAL A N 1
ATOM 694 C CA . VAL A 1 98 ? -22.065 20.025 2.416 1.00 37.19 98 VAL A CA 1
ATOM 695 C C . VAL A 1 98 ? -22.532 19.686 3.852 1.00 37.19 98 VAL A C 1
ATOM 697 O O . VAL A 1 98 ? -21.761 19.219 4.684 1.00 37.19 98 VAL A O 1
ATOM 700 N N . SER A 1 99 ? -23.810 19.892 4.184 1.00 35.72 99 SER A N 1
ATOM 701 C CA . SER A 1 99 ? -24.269 19.853 5.590 1.00 35.72 99 SER A CA 1
ATOM 702 C C . SER A 1 99 ? -25.015 18.576 6.035 1.00 35.72 99 SER A C 1
ATOM 704 O O . SER A 1 99 ? -25.025 18.277 7.227 1.00 35.72 99 SER A O 1
ATOM 706 N N . SER A 1 100 ? -25.569 17.757 5.131 1.00 30.95 100 SER A N 1
ATOM 707 C CA . SER A 1 100 ? -26.238 16.487 5.500 1.00 30.95 100 SER A CA 1
ATOM 708 C C . SER A 1 100 ? -25.385 15.246 5.221 1.00 30.95 100 SER A C 1
ATOM 710 O O . SER A 1 100 ? -25.230 14.391 6.090 1.00 30.95 100 SER A O 1
ATOM 712 N N . ASP A 1 101 ? -24.729 15.191 4.061 1.00 29.53 101 ASP A N 1
ATOM 713 C CA . ASP A 1 101 ? -24.043 13.978 3.592 1.00 29.53 101 ASP A CA 1
ATOM 714 C C . ASP A 1 101 ? -22.723 13.693 4.333 1.00 29.53 101 ASP A C 1
ATOM 716 O O . ASP A 1 101 ? -22.284 12.547 4.417 1.00 29.53 101 ASP A O 1
ATOM 720 N N . ILE A 1 102 ? -22.089 14.717 4.924 1.00 35.22 102 ILE A N 1
ATOM 721 C CA . ILE A 1 102 ? -20.861 14.550 5.725 1.00 35.22 102 ILE A CA 1
ATOM 722 C C . ILE A 1 102 ? -21.132 13.844 7.059 1.00 35.22 102 ILE A C 1
ATOM 724 O O . ILE A 1 102 ? -20.239 13.175 7.586 1.00 35.22 102 ILE A O 1
ATOM 728 N N . MET A 1 103 ? -22.343 13.966 7.608 1.00 34.38 103 MET A N 1
ATOM 729 C CA . MET A 1 103 ? -22.699 13.285 8.855 1.00 34.38 103 MET A CA 1
ATOM 730 C C . MET A 1 103 ? -23.298 11.891 8.630 1.00 34.38 103 MET A C 1
ATOM 732 O O . MET A 1 103 ? -23.237 11.081 9.552 1.00 34.38 103 MET A O 1
ATOM 736 N N . GLU A 1 104 ? -23.805 11.576 7.431 1.00 35.72 104 GLU A N 1
ATOM 737 C CA . GLU A 1 104 ? -24.502 10.306 7.165 1.00 35.72 104 GLU A CA 1
ATOM 738 C C . GLU A 1 104 ? -23.619 9.155 6.626 1.00 35.72 104 GLU A C 1
ATOM 740 O O . GLU A 1 104 ? -24.033 8.007 6.761 1.00 35.72 104 GLU A O 1
ATOM 745 N N . SER A 1 105 ? -22.399 9.382 6.094 1.00 43.03 105 SER A N 1
ATOM 746 C CA . SER A 1 105 ? -21.574 8.282 5.518 1.00 43.03 105 SER A CA 1
ATOM 747 C C . SER A 1 105 ? -20.140 8.097 6.053 1.00 43.03 105 SER A C 1
ATOM 749 O O . SER A 1 105 ? -19.454 7.153 5.655 1.00 43.03 105 SER A O 1
ATOM 751 N N . GLY A 1 106 ? -19.630 8.969 6.930 1.00 74.31 106 GLY A N 1
ATOM 752 C CA . GLY A 1 106 ? -18.220 8.918 7.359 1.00 74.31 106 GLY A CA 1
ATOM 753 C C . GLY A 1 106 ? -17.218 8.998 6.186 1.00 74.31 106 GLY A C 1
ATOM 754 O O . GLY A 1 106 ? -17.560 9.405 5.078 1.00 74.31 106 GLY A O 1
ATOM 755 N N . PHE A 1 107 ? -15.954 8.611 6.404 1.00 88.69 107 PHE A N 1
ATOM 756 C CA . PHE A 1 107 ? -14.929 8.587 5.340 1.00 88.69 107 PHE A CA 1
ATOM 757 C C . PHE A 1 107 ? -15.107 7.431 4.336 1.00 88.69 107 PHE A C 1
ATOM 759 O O . PHE A 1 107 ? -14.342 7.345 3.376 1.00 88.69 107 PHE A O 1
ATOM 766 N N . ASN A 1 108 ? -16.040 6.502 4.574 1.00 94.00 108 ASN A N 1
ATOM 767 C CA . ASN A 1 108 ? -16.205 5.297 3.764 1.00 94.00 108 ASN A CA 1
ATOM 768 C C . ASN A 1 108 ? -17.017 5.595 2.502 1.00 94.00 108 ASN A C 1
ATOM 770 O O . ASN A 1 108 ? -18.180 5.222 2.372 1.00 94.00 108 ASN A O 1
ATOM 774 N N . LYS A 1 109 ? -16.388 6.326 1.582 1.00 91.62 109 LYS A N 1
ATOM 775 C CA . LYS A 1 109 ? -16.972 6.731 0.308 1.00 91.62 109 LYS A CA 1
ATOM 776 C C . LYS A 1 109 ? -15.973 6.508 -0.818 1.00 91.62 109 LYS A C 1
ATOM 778 O O . LYS A 1 109 ? -14.905 7.126 -0.823 1.00 91.62 109 LYS A O 1
ATOM 783 N N . SER A 1 110 ? -16.371 5.669 -1.769 1.00 93.69 110 SER A N 1
ATOM 784 C CA . SER A 1 110 ? -15.652 5.455 -3.025 1.00 93.69 110 SER A CA 1
ATOM 785 C C . SER A 1 110 ? -15.406 6.781 -3.755 1.00 93.69 110 SER A C 1
ATOM 787 O O . SER A 1 110 ? -16.299 7.633 -3.827 1.00 93.69 110 SER A O 1
ATOM 789 N N . ASP A 1 111 ? -14.186 6.977 -4.255 1.00 93.25 111 ASP A N 1
ATOM 790 C CA . ASP A 1 111 ? -13.782 8.147 -5.043 1.00 93.25 111 ASP A CA 1
ATOM 791 C C . ASP A 1 111 ? -12.699 7.752 -6.059 1.00 93.25 111 ASP A C 1
ATOM 793 O O . ASP A 1 111 ? -11.512 8.048 -5.898 1.00 93.25 111 ASP A O 1
ATOM 797 N N . LEU A 1 112 ? -13.132 7.098 -7.142 1.00 94.69 112 LEU A N 1
ATOM 798 C CA . LEU A 1 112 ? -12.258 6.632 -8.229 1.00 94.69 112 LEU A CA 1
ATOM 799 C C . LEU A 1 112 ? -11.496 7.765 -8.936 1.00 94.69 112 LEU A C 1
ATOM 801 O O . LEU A 1 112 ? -10.471 7.530 -9.575 1.00 94.69 112 LEU A O 1
ATOM 805 N N . GLU A 1 113 ? -11.932 9.020 -8.791 1.00 94.88 113 GLU A N 1
ATOM 806 C CA . GLU A 1 113 ? -11.192 10.174 -9.313 1.00 94.88 113 GLU A CA 1
ATOM 807 C C . GLU A 1 113 ? -9.836 10.370 -8.623 1.00 94.88 113 GLU A C 1
ATOM 809 O O . GLU A 1 113 ? -9.008 11.139 -9.116 1.00 94.88 113 GLU A O 1
ATOM 814 N N . ARG A 1 114 ? -9.596 9.720 -7.478 1.00 93.69 114 ARG A N 1
ATOM 815 C CA . ARG A 1 114 ? -8.287 9.689 -6.804 1.00 93.69 114 ARG A CA 1
ATOM 816 C C . ARG A 1 114 ? -7.390 8.568 -7.301 1.00 93.69 114 ARG A C 1
ATOM 818 O O . ARG A 1 114 ? -6.174 8.728 -7.242 1.00 93.69 114 ARG A O 1
ATOM 825 N N . ASP A 1 115 ? -7.977 7.504 -7.839 1.00 95.00 115 ASP A N 1
ATOM 826 C CA . ASP A 1 115 ? -7.240 6.371 -8.394 1.00 95.00 115 ASP A CA 1
ATOM 827 C C . ASP A 1 115 ? -6.821 6.606 -9.859 1.00 95.00 115 ASP A C 1
ATOM 829 O O . ASP A 1 115 ? -5.875 5.979 -10.332 1.00 95.00 115 ASP A O 1
ATOM 833 N N . ARG A 1 116 ? -7.430 7.571 -10.565 1.00 95.56 116 ARG A N 1
ATOM 834 C CA . ARG A 1 116 ? -7.058 7.965 -11.942 1.00 95.56 116 ARG A CA 1
ATOM 835 C C . ARG A 1 116 ? -5.580 8.344 -12.097 1.00 95.56 116 ARG A C 1
ATOM 837 O O . ARG A 1 116 ? -4.949 8.756 -11.131 1.00 95.56 116 ARG A O 1
ATOM 844 N N . PHE A 1 117 ? -5.032 8.306 -13.308 1.00 97.00 117 PHE A N 1
ATOM 845 C CA . PHE A 1 117 ? -3.645 8.716 -13.580 1.00 97.00 117 PHE A CA 1
ATOM 846 C C . PHE A 1 117 ? -3.421 10.220 -13.318 1.00 97.00 117 PHE A C 1
ATOM 848 O O . PHE A 1 117 ? -4.191 11.054 -13.801 1.00 97.00 117 PHE A O 1
ATOM 855 N N . MET A 1 118 ? -2.377 10.584 -12.562 1.00 96.19 118 MET A N 1
ATOM 856 C CA . MET A 1 118 ? -2.140 11.968 -12.106 1.00 96.19 118 MET A CA 1
ATOM 857 C C . MET A 1 118 ? -0.939 12.650 -12.766 1.00 96.19 118 MET A C 1
ATOM 859 O O . MET A 1 118 ? -0.796 13.864 -12.625 1.00 96.19 118 MET A O 1
ATOM 863 N N . LEU A 1 119 ? -0.081 11.924 -13.490 1.00 96.25 119 LEU A N 1
ATOM 864 C CA . LEU A 1 119 ? 1.176 12.473 -14.019 1.00 96.25 119 LEU A CA 1
ATOM 865 C C . LEU A 1 119 ? 0.965 13.299 -15.290 1.00 96.25 119 LEU A C 1
ATOM 867 O O . LEU A 1 119 ? 1.271 12.882 -16.406 1.00 96.25 119 LEU A O 1
ATOM 871 N N . ARG A 1 120 ? 0.430 14.501 -15.093 1.00 92.94 120 ARG A N 1
ATOM 872 C CA . ARG A 1 120 ? 0.196 15.527 -16.112 1.00 92.94 120 ARG A CA 1
ATOM 873 C C . ARG A 1 120 ? 0.902 16.817 -15.704 1.00 92.94 120 ARG A C 1
ATOM 875 O O . ARG A 1 120 ? 1.288 16.978 -14.551 1.00 92.94 120 ARG A O 1
ATOM 882 N N . GLY A 1 121 ? 1.076 17.745 -16.645 1.00 92.75 121 GLY A N 1
ATOM 883 C CA . GLY A 1 121 ? 1.737 19.020 -16.354 1.00 92.75 121 GLY A CA 1
ATOM 884 C C . GLY A 1 121 ? 3.136 18.808 -15.767 1.00 92.75 121 GLY A C 1
ATOM 885 O O . GLY A 1 121 ? 3.938 18.078 -16.341 1.00 92.75 121 GLY A O 1
ATOM 886 N N . LYS A 1 122 ? 3.423 19.412 -14.608 1.00 92.06 122 LYS A N 1
ATOM 887 C CA . LYS A 1 122 ? 4.742 19.311 -13.960 1.00 92.06 122 LYS A CA 1
ATOM 888 C C . LYS A 1 122 ? 5.043 17.899 -13.461 1.00 92.06 122 LYS A C 1
ATOM 890 O O . LYS A 1 122 ? 6.179 17.440 -13.585 1.00 92.06 122 LYS A O 1
ATOM 895 N N . LEU A 1 123 ? 4.036 17.183 -12.959 1.00 95.50 123 LEU A N 1
ATOM 896 C CA . LEU A 1 123 ? 4.196 15.794 -12.520 1.00 95.50 123 LEU A CA 1
ATOM 897 C C . LEU A 1 123 ? 4.533 14.833 -13.669 1.00 95.50 123 LEU A C 1
ATOM 899 O O . LEU A 1 123 ? 5.046 13.748 -13.413 1.00 95.50 123 LEU A O 1
ATOM 903 N N . ALA A 1 124 ? 4.314 15.218 -14.930 1.00 96.94 124 ALA A N 1
ATOM 904 C CA . ALA A 1 124 ? 4.721 14.394 -16.067 1.00 96.94 124 ALA A CA 1
ATOM 905 C C . ALA A 1 124 ? 6.256 14.277 -16.210 1.00 96.94 124 ALA A C 1
ATOM 907 O O . ALA A 1 124 ? 6.732 13.316 -16.811 1.00 96.94 124 ALA A O 1
ATOM 908 N N . GLU A 1 125 ? 7.031 15.214 -15.649 1.00 96.81 125 GLU A N 1
ATOM 909 C CA . GLU A 1 125 ? 8.508 15.251 -15.703 1.00 96.81 125 GLU A CA 1
ATOM 910 C C . GLU A 1 125 ? 9.184 15.182 -14.319 1.00 96.81 125 GLU A C 1
ATOM 912 O O . GLU A 1 125 ? 10.416 15.110 -14.218 1.00 96.81 125 GLU A O 1
ATOM 917 N N . GLN A 1 126 ? 8.394 15.292 -13.250 1.00 96.06 126 GLN A N 1
ATOM 918 C CA . GLN A 1 126 ? 8.846 15.288 -11.858 1.00 96.06 126 GLN A CA 1
ATOM 919 C C . GLN A 1 126 ? 7.744 14.719 -10.952 1.00 96.06 126 GLN A C 1
ATOM 921 O O . GLN A 1 126 ? 7.316 15.358 -9.990 1.00 96.06 126 GLN A O 1
ATOM 926 N N . GLY A 1 127 ? 7.248 13.529 -11.271 1.00 97.06 127 GLY A N 1
ATOM 927 C CA . GLY A 1 127 ? 6.190 12.900 -10.496 1.00 97.06 127 GLY A CA 1
ATOM 928 C C . GLY A 1 127 ? 6.150 11.384 -10.604 1.00 97.06 127 GLY A C 1
ATOM 929 O O . GLY A 1 127 ? 6.718 10.787 -11.522 1.00 97.06 127 GLY A O 1
ATOM 930 N N . TYR A 1 128 ? 5.466 10.774 -9.639 1.00 97.94 128 TYR A N 1
ATOM 931 C CA . TYR A 1 128 ? 5.165 9.348 -9.612 1.00 97.94 128 TYR A CA 1
ATOM 932 C C . TYR A 1 128 ? 3.708 9.079 -9.224 1.00 97.94 128 TYR A C 1
ATOM 934 O O . TYR A 1 128 ? 3.095 9.860 -8.495 1.00 97.94 128 TYR A O 1
ATOM 942 N N . ASP A 1 129 ? 3.187 7.956 -9.707 1.00 97.88 129 ASP A N 1
ATOM 943 C CA . ASP A 1 129 ? 1.952 7.310 -9.259 1.00 97.88 129 ASP A CA 1
ATOM 944 C C . ASP A 1 129 ? 2.315 5.873 -8.837 1.00 97.88 129 ASP A C 1
ATOM 946 O O . ASP A 1 129 ? 2.970 5.168 -9.603 1.00 97.88 129 ASP A O 1
ATOM 950 N N . CYS A 1 130 ? 1.890 5.404 -7.661 1.00 97.75 130 CYS A N 1
ATOM 951 C CA . CYS A 1 130 ? 1.990 3.991 -7.260 1.00 97.75 130 CYS A CA 1
ATOM 952 C C . CYS A 1 130 ? 0.641 3.492 -6.760 1.00 97.75 130 CYS A C 1
ATOM 954 O O . CYS A 1 130 ? 0.169 3.914 -5.702 1.00 97.75 130 CYS A O 1
ATOM 956 N N . TRP A 1 131 ? 0.055 2.561 -7.511 1.00 98.50 131 TRP A N 1
ATOM 957 C CA . TRP A 1 131 ? -1.088 1.766 -7.066 1.00 98.50 131 TRP A CA 1
ATOM 958 C C . TRP A 1 131 ? -0.575 0.515 -6.380 1.00 98.50 131 TRP A C 1
ATOM 960 O O . TRP A 1 131 ? 0.141 -0.263 -7.013 1.00 98.50 131 TRP A O 1
ATOM 970 N N . ARG A 1 132 ? -0.943 0.306 -5.117 1.00 97.88 132 ARG A N 1
ATOM 971 C CA . ARG A 1 132 ? -0.474 -0.819 -4.303 1.00 97.88 132 ARG A CA 1
ATOM 972 C C . ARG A 1 132 ? -1.617 -1.744 -3.948 1.00 97.88 132 ARG A C 1
ATOM 974 O O . ARG A 1 132 ? -2.724 -1.303 -3.650 1.00 97.88 132 ARG A O 1
ATOM 981 N N . GLN A 1 133 ? -1.314 -3.031 -3.945 1.00 98.38 133 GLN A N 1
ATOM 982 C CA . GLN A 1 133 ? -2.216 -4.104 -3.564 1.00 98.38 133 GLN A CA 1
ATOM 983 C C . GLN A 1 133 ? -1.485 -5.026 -2.600 1.00 98.38 133 GLN A C 1
ATOM 985 O O . GLN A 1 133 ? -0.343 -5.410 -2.857 1.00 98.38 133 GLN A O 1
ATOM 990 N N . PHE A 1 134 ? -2.160 -5.407 -1.525 1.00 97.88 134 PHE A N 1
ATOM 991 C CA . PHE A 1 134 ? -1.655 -6.346 -0.530 1.00 97.88 134 PHE A CA 1
ATOM 992 C C . PHE A 1 134 ? -2.732 -7.379 -0.247 1.00 97.88 134 PHE A C 1
ATOM 994 O O . PHE A 1 134 ? -3.904 -7.013 -0.164 1.00 97.88 134 PHE A O 1
ATOM 1001 N N . PHE A 1 135 ? -2.352 -8.647 -0.130 1.00 98.75 135 PHE A N 1
ATOM 1002 C CA . PHE A 1 135 ? -3.290 -9.740 0.126 1.00 98.75 135 PHE A CA 1
ATOM 1003 C C . PHE A 1 135 ? -2.563 -11.006 0.596 1.00 98.75 135 PHE A C 1
ATOM 1005 O O . PHE A 1 135 ? -1.350 -11.141 0.441 1.00 98.75 135 PHE A O 1
ATOM 1012 N N . THR A 1 136 ? -3.317 -11.958 1.131 1.00 98.56 136 THR A N 1
ATOM 1013 C CA . THR A 1 136 ? -2.855 -13.278 1.564 1.00 98.56 136 THR A CA 1
ATOM 1014 C C . THR A 1 136 ? -3.438 -14.367 0.665 1.00 98.56 136 THR A C 1
ATOM 1016 O O . THR A 1 136 ? -4.582 -14.290 0.217 1.00 98.56 136 THR A O 1
ATOM 1019 N N . GLY A 1 137 ? -2.632 -15.384 0.373 1.00 98.44 137 GLY A N 1
ATOM 1020 C CA . GLY A 1 137 ? -3.053 -16.599 -0.314 1.00 98.44 137 GLY A CA 1
ATOM 1021 C C . GLY A 1 137 ? -2.599 -17.841 0.444 1.00 98.44 137 GLY A C 1
ATOM 1022 O O . GLY A 1 137 ? -1.654 -17.791 1.229 1.00 98.44 137 GLY A O 1
ATOM 1023 N N . HIS A 1 138 ? -3.253 -18.966 0.175 1.00 98.69 138 HIS A N 1
ATOM 1024 C CA . HIS A 1 138 ? -2.968 -20.249 0.814 1.00 98.69 138 HIS A CA 1
ATOM 1025 C C . HIS A 1 138 ? -2.418 -21.226 -0.210 1.00 98.69 138 HIS A C 1
ATOM 1027 O O . HIS A 1 138 ? -3.025 -21.421 -1.266 1.00 98.69 138 HIS A O 1
ATOM 1033 N N . ASN A 1 139 ? -1.289 -21.855 0.096 1.00 98.50 139 ASN A N 1
ATOM 1034 C CA . ASN A 1 139 ? -0.695 -22.867 -0.761 1.00 98.50 139 ASN A CA 1
ATOM 1035 C C . ASN A 1 139 ? -1.723 -23.977 -1.041 1.00 98.50 139 ASN A C 1
ATOM 1037 O O . ASN A 1 139 ? -2.313 -24.543 -0.123 1.00 98.50 139 ASN A O 1
ATOM 1041 N N . ALA A 1 140 ? -1.945 -24.295 -2.313 1.00 98.19 140 ALA A N 1
ATOM 1042 C CA . ALA A 1 140 ? -2.982 -25.227 -2.739 1.00 98.19 140 ALA A CA 1
ATOM 1043 C C . ALA A 1 140 ? -2.732 -26.671 -2.267 1.00 98.19 140 ALA A C 1
ATOM 1045 O O . ALA A 1 140 ? -3.681 -27.444 -2.163 1.00 98.19 140 ALA A O 1
ATOM 1046 N N . ALA A 1 141 ? -1.474 -27.039 -2.003 1.00 97.94 141 ALA A N 1
ATOM 1047 C CA . ALA A 1 141 ? -1.090 -28.370 -1.546 1.00 97.94 141 ALA A CA 1
ATOM 1048 C C . ALA A 1 141 ? -0.980 -28.463 -0.016 1.00 97.94 141 ALA A C 1
ATOM 1050 O O . ALA A 1 141 ? -1.410 -29.463 0.554 1.00 97.94 141 ALA A O 1
ATOM 1051 N N . THR A 1 142 ? -0.405 -27.451 0.646 1.00 97.94 142 THR A N 1
ATOM 1052 C CA . THR A 1 142 ? -0.110 -27.498 2.094 1.00 97.94 142 THR A CA 1
ATOM 1053 C C . THR A 1 142 ? -1.103 -26.722 2.957 1.00 97.94 142 THR A C 1
ATOM 1055 O O . THR A 1 142 ? -1.191 -26.971 4.155 1.00 97.94 142 THR A O 1
ATOM 1058 N N . GLY A 1 143 ? -1.857 -25.786 2.375 1.00 97.75 143 GLY A N 1
ATOM 1059 C CA . GLY A 1 143 ? -2.719 -24.850 3.102 1.00 97.75 143 GLY A CA 1
ATOM 1060 C C . GLY A 1 143 ? -1.970 -23.698 3.781 1.00 97.75 143 GLY A C 1
ATOM 1061 O O . GLY A 1 143 ? -2.614 -22.809 4.335 1.00 97.75 143 GLY A O 1
ATOM 1062 N N . GLU A 1 144 ? -0.635 -23.685 3.724 1.00 97.50 144 GLU A N 1
ATOM 1063 C CA . GLU A 1 144 ? 0.193 -22.659 4.362 1.00 97.50 144 GLU A CA 1
ATOM 1064 C C . GLU A 1 144 ? -0.055 -21.275 3.761 1.00 97.50 144 GLU A C 1
ATOM 1066 O O . GLU A 1 144 ? -0.129 -21.101 2.541 1.00 97.50 144 GLU A O 1
ATOM 1071 N N . GLU A 1 145 ? -0.164 -20.282 4.636 1.00 97.00 145 GLU A N 1
ATOM 1072 C CA . GLU A 1 145 ? -0.382 -18.890 4.264 1.00 97.00 145 GLU A CA 1
ATOM 1073 C C . GLU A 1 145 ? 0.894 -18.231 3.738 1.00 97.00 145 GLU A C 1
ATOM 1075 O O . GLU A 1 145 ? 2.008 -18.464 4.216 1.00 97.00 145 GLU A O 1
ATOM 1080 N N . LYS A 1 146 ? 0.716 -17.341 2.763 1.00 97.75 146 LYS A N 1
ATOM 1081 C CA . LYS A 1 146 ? 1.748 -16.434 2.272 1.00 97.75 146 LYS A CA 1
ATOM 1082 C C . LYS A 1 146 ? 1.109 -15.092 1.954 1.00 97.75 146 LYS A C 1
ATOM 1084 O O . LYS A 1 146 ? 0.072 -15.036 1.294 1.00 97.75 146 LYS A O 1
ATOM 1089 N N . SER A 1 147 ? 1.737 -14.014 2.407 1.00 98.00 147 SER A N 1
ATOM 1090 C CA . SER A 1 147 ? 1.300 -12.654 2.098 1.00 98.00 147 SER A CA 1
ATOM 1091 C C . SER A 1 147 ? 2.097 -12.092 0.922 1.00 98.00 147 SER A C 1
ATOM 1093 O O . SER A 1 147 ? 3.319 -12.253 0.845 1.00 98.00 147 SER A O 1
ATOM 1095 N N . PHE A 1 148 ? 1.390 -11.423 0.019 1.00 98.69 148 PHE A N 1
ATOM 1096 C CA . PHE A 1 148 ? 1.867 -10.923 -1.263 1.00 98.69 148 PHE A CA 1
ATOM 1097 C C . PHE A 1 148 ? 1.627 -9.419 -1.374 1.00 98.69 148 PHE A C 1
ATOM 1099 O O . PHE A 1 148 ? 0.679 -8.876 -0.798 1.00 98.69 148 PHE A O 1
ATOM 1106 N N . PHE A 1 149 ? 2.455 -8.763 -2.183 1.00 98.50 149 PHE A N 1
ATOM 1107 C CA . PHE A 1 149 ? 2.251 -7.377 -2.579 1.00 98.50 149 PHE A CA 1
ATOM 1108 C C . PHE A 1 149 ? 2.469 -7.179 -4.075 1.00 98.50 149 PHE A C 1
ATOM 1110 O O . PHE A 1 149 ? 3.311 -7.842 -4.682 1.00 98.50 149 PHE A O 1
ATOM 1117 N N . LEU A 1 150 ? 1.738 -6.228 -4.653 1.00 98.56 150 LEU A N 1
ATOM 1118 C CA . LEU A 1 150 ? 1.890 -5.766 -6.031 1.00 98.56 150 LEU A CA 1
ATOM 1119 C C . LEU A 1 150 ? 1.891 -4.226 -6.034 1.00 98.56 150 LEU A C 1
ATOM 1121 O O . LEU A 1 150 ? 1.023 -3.627 -5.403 1.00 98.56 150 LEU A O 1
ATOM 1125 N N . CYS A 1 151 ? 2.815 -3.571 -6.745 1.00 98.00 151 CYS A N 1
ATOM 1126 C CA . CYS A 1 151 ? 2.696 -2.152 -7.109 1.00 98.00 151 CYS A CA 1
ATOM 1127 C C . CYS A 1 151 ? 2.882 -1.959 -8.615 1.00 98.00 151 CYS A C 1
ATOM 1129 O O . CYS A 1 151 ? 3.793 -2.517 -9.225 1.00 98.00 151 CYS A O 1
ATOM 1131 N N . PHE A 1 152 ? 2.030 -1.121 -9.198 1.00 98.69 152 PHE A N 1
ATOM 1132 C CA . PHE A 1 152 ? 2.261 -0.514 -10.504 1.00 98.69 152 PHE A CA 1
ATOM 1133 C C . PHE A 1 152 ? 2.766 0.903 -10.242 1.00 98.69 152 PHE A C 1
ATOM 1135 O O . PHE A 1 152 ? 2.015 1.736 -9.745 1.00 98.69 152 PHE A O 1
ATOM 1142 N N . PHE A 1 153 ? 4.047 1.147 -10.509 1.00 98.50 153 PHE A N 1
ATOM 1143 C CA . PHE A 1 153 ? 4.745 2.395 -10.214 1.00 98.50 153 PHE A CA 1
ATOM 1144 C C . PHE A 1 153 ? 5.088 3.111 -11.521 1.00 98.50 153 PHE A C 1
ATOM 1146 O O . PHE A 1 153 ? 5.971 2.681 -12.262 1.00 98.50 153 PHE A O 1
ATOM 1153 N N . ALA A 1 154 ? 4.380 4.188 -11.822 1.00 98.50 154 ALA A N 1
ATOM 1154 C CA . ALA A 1 154 ? 4.639 5.047 -12.968 1.00 98.50 154 ALA A CA 1
ATOM 1155 C C . ALA A 1 154 ? 5.509 6.232 -12.549 1.00 98.50 154 ALA A C 1
ATOM 1157 O O . ALA A 1 154 ? 5.254 6.838 -11.511 1.00 98.50 154 ALA A O 1
ATOM 1158 N N . ILE A 1 155 ? 6.498 6.591 -13.370 1.00 98.38 155 ILE A N 1
ATOM 1159 C CA . ILE A 1 155 ? 7.394 7.720 -13.100 1.00 98.38 155 ILE A CA 1
ATOM 1160 C C . ILE A 1 155 ? 7.727 8.490 -14.381 1.00 98.38 155 ILE A C 1
ATOM 1162 O O . ILE A 1 155 ? 8.046 7.897 -15.416 1.00 98.38 155 ILE A O 1
ATOM 1166 N N . ASN A 1 156 ? 7.625 9.819 -14.291 1.00 98.44 156 ASN A N 1
ATOM 1167 C CA . ASN A 1 156 ? 8.009 10.804 -15.309 1.00 98.44 156 ASN A CA 1
ATOM 1168 C C . ASN A 1 156 ? 7.672 10.414 -16.775 1.00 98.44 156 ASN A C 1
ATOM 1170 O O . ASN A 1 156 ? 8.589 10.254 -17.593 1.00 98.44 156 ASN A O 1
ATOM 1174 N N . PRO A 1 157 ? 6.388 10.246 -17.146 1.00 98.00 157 PRO A N 1
ATOM 1175 C CA . PRO A 1 157 ? 5.976 9.830 -18.493 1.00 98.00 157 PRO A CA 1
ATOM 1176 C C . PRO A 1 157 ? 6.467 10.713 -19.639 1.00 98.00 157 PRO A C 1
ATOM 1178 O O . PRO A 1 157 ? 6.783 10.194 -20.709 1.00 98.00 157 PRO A O 1
ATOM 1181 N N . ALA A 1 158 ? 6.577 12.027 -19.437 1.00 97.69 158 ALA A N 1
ATOM 1182 C CA . ALA A 1 158 ? 7.001 12.950 -20.491 1.00 97.69 158 ALA A CA 1
ATOM 1183 C C . ALA A 1 158 ? 8.483 12.791 -20.878 1.00 97.69 158 ALA A C 1
ATOM 1185 O O . ALA A 1 158 ? 8.894 13.263 -21.935 1.00 97.69 158 ALA A O 1
ATOM 1186 N N . LEU A 1 159 ? 9.276 12.097 -20.054 1.00 97.31 159 LEU A N 1
ATOM 1187 C CA . LEU A 1 159 ? 10.697 11.829 -20.299 1.00 97.31 159 LEU A CA 1
ATOM 1188 C C . LEU A 1 159 ? 10.942 10.469 -20.980 1.00 97.31 159 LEU A C 1
ATOM 1190 O O . LEU A 1 159 ? 12.089 10.047 -21.123 1.00 97.31 159 LEU A O 1
ATOM 1194 N N . GLY A 1 160 ? 9.876 9.759 -21.363 1.00 94.38 160 GLY A N 1
ATOM 1195 C CA . GLY A 1 160 ? 9.961 8.401 -21.892 1.00 94.38 160 GLY A CA 1
ATOM 1196 C C . GLY A 1 160 ? 10.718 8.302 -23.219 1.00 94.38 160 GLY A C 1
ATOM 1197 O O . GLY A 1 160 ? 10.571 9.138 -24.109 1.00 94.38 160 GLY A O 1
ATOM 1198 N N . THR A 1 161 ? 11.487 7.223 -23.382 1.00 93.62 161 THR A N 1
ATOM 1199 C CA . THR A 1 161 ? 12.185 6.888 -24.637 1.00 93.62 161 THR A CA 1
ATOM 1200 C C . THR A 1 161 ? 11.759 5.507 -25.152 1.00 93.62 161 THR A C 1
ATOM 1202 O O . THR A 1 161 ? 10.779 4.928 -24.678 1.00 93.62 161 THR A O 1
ATOM 1205 N N . ASP A 1 162 ? 12.473 4.970 -26.146 1.00 94.69 162 ASP A N 1
ATOM 1206 C CA . ASP A 1 162 ? 12.307 3.583 -26.602 1.00 94.69 162 ASP A CA 1
ATOM 1207 C C . ASP A 1 162 ? 12.641 2.543 -25.522 1.00 94.69 162 ASP A C 1
ATOM 1209 O O . ASP A 1 162 ? 12.087 1.440 -25.535 1.00 94.69 162 ASP A O 1
ATOM 1213 N N . SER A 1 163 ? 13.492 2.912 -24.562 1.00 96.06 163 SER A N 1
ATOM 1214 C CA . SER A 1 163 ? 13.911 2.073 -23.438 1.00 96.06 163 SER A CA 1
ATOM 1215 C C . SER A 1 163 ? 13.511 2.702 -22.102 1.00 96.06 163 SER A C 1
ATOM 1217 O O . SER A 1 163 ? 13.342 3.917 -21.988 1.00 96.06 163 SER A O 1
ATOM 1219 N N . ALA A 1 164 ? 13.322 1.863 -21.082 1.00 97.50 164 ALA A N 1
ATOM 1220 C CA . ALA A 1 164 ? 13.102 2.342 -19.721 1.00 97.50 164 ALA A CA 1
ATOM 1221 C C . ALA A 1 164 ? 14.370 3.055 -19.229 1.00 97.50 164 ALA A C 1
ATOM 1223 O O . ALA A 1 164 ? 15.468 2.517 -19.377 1.00 97.50 164 ALA A O 1
ATOM 1224 N N . ILE A 1 165 ? 14.222 4.244 -18.645 1.00 97.69 165 ILE A N 1
ATOM 1225 C CA . ILE A 1 165 ? 15.346 4.986 -18.063 1.00 97.69 165 ILE A CA 1
ATOM 1226 C C . ILE A 1 165 ? 15.402 4.668 -16.573 1.00 97.69 165 ILE A C 1
ATOM 1228 O O . ILE A 1 165 ? 14.537 5.115 -15.822 1.00 97.69 165 ILE A O 1
ATOM 1232 N N . LEU A 1 166 ? 16.399 3.895 -16.148 1.00 96.88 166 LEU A N 1
ATOM 1233 C CA . LEU A 1 166 ? 16.550 3.455 -14.759 1.00 96.88 166 LEU A CA 1
ATOM 1234 C C . LEU A 1 166 ? 17.463 4.414 -13.990 1.00 96.88 166 LEU A C 1
ATOM 1236 O O . LEU A 1 166 ? 18.629 4.573 -14.364 1.00 96.88 166 LEU A O 1
ATOM 1240 N N . GLY A 1 167 ? 16.955 5.011 -12.908 1.00 94.62 167 GLY A N 1
ATOM 1241 C CA . GLY A 1 167 ? 17.670 5.999 -12.089 1.00 94.62 167 GLY A CA 1
ATOM 1242 C C . GLY A 1 167 ? 18.995 5.485 -11.522 1.00 94.62 167 GLY A C 1
ATOM 1243 O O . GLY A 1 167 ? 19.950 6.246 -11.404 1.00 94.62 167 GLY A O 1
ATOM 1244 N N . GLN A 1 168 ? 19.063 4.190 -11.215 1.00 94.38 168 GLN A N 1
ATOM 1245 C CA . GLN A 1 168 ? 20.215 3.528 -10.602 1.00 94.38 168 GLN A CA 1
ATOM 1246 C C . GLN A 1 168 ? 21.243 3.010 -11.615 1.00 94.38 168 GLN A C 1
ATOM 1248 O O . GLN A 1 168 ? 22.243 2.422 -11.211 1.00 94.38 168 GLN A O 1
ATOM 1253 N N . SER A 1 169 ? 21.034 3.211 -12.919 1.00 94.19 169 SER A N 1
ATOM 1254 C CA . SER A 1 169 ? 22.065 2.879 -13.909 1.00 94.19 169 SER A CA 1
ATOM 1255 C C . SER A 1 169 ? 23.231 3.874 -13.846 1.00 94.19 169 SER A C 1
ATOM 1257 O O . SER A 1 169 ? 23.028 5.074 -13.652 1.00 94.19 169 SER A O 1
ATOM 1259 N N . GLU A 1 170 ? 24.458 3.390 -14.059 1.00 92.50 170 GLU A N 1
ATOM 1260 C CA . GLU A 1 170 ? 25.681 4.211 -14.013 1.00 92.50 170 GLU A CA 1
ATOM 1261 C C . GLU A 1 170 ? 25.615 5.411 -14.975 1.00 92.50 170 GLU A C 1
ATOM 1263 O O . GLU A 1 170 ? 25.978 6.539 -14.628 1.00 92.50 170 GLU A O 1
ATOM 1268 N N . GLU A 1 171 ? 25.086 5.195 -16.180 1.00 92.44 171 GLU A N 1
ATOM 1269 C CA . GLU A 1 171 ? 24.891 6.258 -17.165 1.00 92.44 171 GLU A CA 1
ATOM 1270 C C . GLU A 1 171 ? 23.913 7.331 -16.666 1.00 92.44 171 GLU A C 1
ATOM 1272 O O . GLU A 1 171 ? 24.186 8.526 -16.788 1.00 92.44 171 GLU A O 1
ATOM 1277 N N . THR A 1 172 ? 22.788 6.918 -16.080 1.00 93.81 172 THR A N 1
ATOM 1278 C CA . THR A 1 172 ? 21.754 7.843 -15.600 1.00 93.81 172 THR A CA 1
ATOM 1279 C C . THR A 1 172 ? 22.264 8.664 -14.422 1.00 93.81 172 THR A C 1
ATOM 1281 O O . THR A 1 172 ? 22.114 9.888 -14.421 1.00 93.81 172 THR A O 1
ATOM 1284 N N . GLN A 1 173 ? 22.957 8.025 -13.476 1.00 92.38 173 GLN A N 1
ATOM 1285 C CA . GLN A 1 173 ? 23.556 8.706 -12.328 1.00 92.38 173 GLN A CA 1
ATOM 1286 C C . GLN A 1 173 ? 24.664 9.682 -12.742 1.00 92.38 173 GLN A C 1
ATOM 1288 O O . GLN A 1 173 ? 24.659 10.831 -12.300 1.00 92.38 173 GLN A O 1
ATOM 1293 N N . SER A 1 174 ? 25.585 9.269 -13.619 1.00 93.06 174 SER A N 1
ATOM 1294 C CA . SER A 1 174 ? 26.704 10.121 -14.058 1.00 93.06 174 SER A CA 1
ATOM 1295 C C . SER A 1 174 ? 26.257 11.345 -14.859 1.00 93.06 174 SER A C 1
ATOM 1297 O O . SER A 1 174 ? 26.900 12.393 -14.793 1.00 93.06 174 SER A O 1
ATOM 1299 N N . LYS A 1 175 ? 25.142 11.238 -15.591 1.00 94.19 175 LYS A N 1
ATOM 1300 C CA . LYS A 1 175 ? 24.582 12.326 -16.407 1.00 94.19 175 LYS A CA 1
ATOM 1301 C C . LYS A 1 175 ? 23.470 13.116 -15.711 1.00 94.19 175 LYS A C 1
ATOM 1303 O O . LYS A 1 175 ? 22.981 14.084 -16.288 1.00 94.19 175 LYS A O 1
ATOM 1308 N N . GLY A 1 176 ? 23.053 12.719 -14.506 1.00 92.00 176 GLY A N 1
ATOM 1309 C CA . GLY A 1 176 ? 21.928 13.341 -13.800 1.00 92.00 176 GLY A CA 1
ATOM 1310 C C . GLY A 1 176 ? 20.600 13.223 -14.556 1.00 92.00 176 GLY A C 1
ATOM 1311 O O . GLY A 1 176 ? 19.771 14.132 -14.499 1.00 92.00 176 GLY A O 1
ATOM 1312 N N . ILE A 1 177 ? 20.414 12.133 -15.306 1.00 95.44 177 ILE A N 1
ATOM 1313 C CA . ILE A 1 177 ? 19.178 11.869 -16.048 1.00 95.44 177 ILE A CA 1
ATOM 1314 C C . ILE A 1 177 ? 18.105 11.411 -15.046 1.00 95.44 177 ILE A C 1
ATOM 1316 O O . ILE A 1 177 ? 18.387 10.688 -14.093 1.00 95.44 177 ILE A O 1
ATO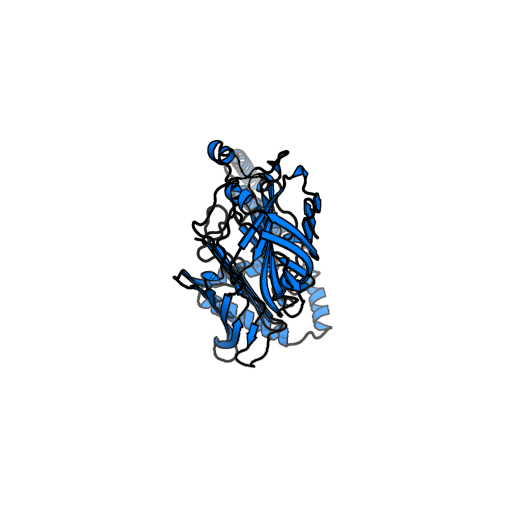M 1320 N N . LYS A 1 178 ? 16.857 11.845 -15.236 1.00 96.75 178 LYS A N 1
ATOM 1321 C CA . LYS A 1 178 ? 15.740 11.407 -14.388 1.00 96.75 178 LYS A CA 1
ATOM 1322 C C . LYS A 1 178 ? 15.188 10.058 -14.865 1.00 96.75 178 LYS A C 1
ATOM 1324 O O . LYS A 1 178 ? 15.115 9.846 -16.077 1.00 96.75 178 LYS A O 1
ATOM 1329 N N . PRO A 1 179 ? 14.739 9.177 -13.952 1.00 97.62 179 PRO A N 1
ATOM 1330 C CA . PRO A 1 179 ? 14.118 7.913 -14.329 1.00 97.62 179 PRO A CA 1
ATOM 1331 C C . PRO A 1 179 ? 12.815 8.144 -15.097 1.00 97.62 179 PRO A C 1
ATOM 1333 O O . PRO A 1 179 ? 12.124 9.135 -14.864 1.00 97.62 179 PRO A O 1
ATOM 1336 N N . SER A 1 180 ? 12.463 7.222 -15.990 1.00 98.44 180 SER A N 1
ATOM 1337 C CA . SER A 1 180 ? 11.208 7.252 -16.747 1.00 98.44 180 SER A CA 1
ATOM 1338 C C . SER A 1 180 ? 10.807 5.844 -17.180 1.00 98.44 180 SER A C 1
ATOM 1340 O O . SER A 1 180 ? 11.457 5.231 -18.035 1.00 98.44 180 SER A O 1
ATOM 1342 N N . TYR A 1 181 ? 9.750 5.318 -16.559 1.00 98.50 181 TYR A N 1
ATOM 1343 C CA . TYR A 1 181 ? 9.217 3.980 -16.820 1.00 98.50 181 TYR A CA 1
ATOM 1344 C C . TYR A 1 181 ? 7.849 3.761 -16.162 1.00 98.50 181 TYR A C 1
ATOM 1346 O O . TYR A 1 181 ? 7.423 4.508 -15.281 1.00 98.50 181 TYR A O 1
ATOM 1354 N N . LEU A 1 182 ? 7.206 2.657 -16.540 1.00 98.62 182 LEU A N 1
ATOM 1355 C CA . LEU A 1 182 ? 6.308 1.918 -15.657 1.00 98.62 182 LEU A CA 1
ATOM 1356 C C . LEU A 1 182 ? 7.082 0.741 -15.053 1.00 98.62 182 LEU A C 1
ATOM 1358 O O . LEU A 1 182 ? 7.637 -0.073 -15.786 1.00 98.62 182 LEU A O 1
ATOM 1362 N N . MET A 1 183 ? 7.099 0.620 -13.731 1.00 98.62 183 MET A N 1
ATOM 1363 C CA . MET A 1 183 ? 7.610 -0.545 -13.018 1.00 98.62 183 MET A CA 1
ATOM 1364 C C . MET A 1 183 ? 6.429 -1.348 -12.485 1.00 98.62 183 MET A C 1
ATOM 1366 O O . MET A 1 183 ? 5.586 -0.826 -11.761 1.00 98.62 183 MET A O 1
ATOM 1370 N N . VAL A 1 184 ? 6.400 -2.636 -12.801 1.00 98.69 184 VAL A N 1
ATOM 1371 C CA . VAL A 1 184 ? 5.535 -3.600 -12.125 1.00 98.69 184 VAL A CA 1
ATOM 1372 C C . VAL A 1 184 ? 6.381 -4.308 -11.079 1.00 98.69 184 VAL A C 1
ATOM 1374 O O . VAL A 1 184 ? 7.300 -5.059 -11.412 1.00 98.69 184 VAL A O 1
ATOM 1377 N N . LYS A 1 185 ? 6.088 -4.020 -9.814 1.00 98.44 185 LYS A N 1
ATOM 1378 C CA . LYS A 1 185 ? 6.720 -4.614 -8.640 1.00 98.44 185 LYS A CA 1
ATOM 1379 C C . LYS A 1 185 ? 5.784 -5.675 -8.067 1.00 98.44 185 LYS A C 1
ATOM 1381 O O . LYS A 1 185 ? 4.610 -5.396 -7.845 1.00 98.44 185 LYS A O 1
ATOM 1386 N N . ALA A 1 186 ? 6.298 -6.865 -7.803 1.00 98.31 186 ALA A N 1
ATOM 1387 C CA . ALA A 1 186 ? 5.565 -7.950 -7.162 1.00 98.31 186 ALA A CA 1
ATOM 1388 C C . ALA A 1 186 ? 6.451 -8.615 -6.113 1.00 98.31 186 ALA A C 1
ATOM 1390 O O . ALA A 1 186 ? 7.666 -8.668 -6.281 1.00 98.31 186 ALA A O 1
ATOM 1391 N N . GLY A 1 187 ? 5.885 -9.143 -5.039 1.00 97.75 187 GLY A N 1
ATOM 1392 C CA . GLY A 1 187 ? 6.712 -9.802 -4.041 1.00 97.75 187 GLY A CA 1
ATOM 1393 C C . GLY A 1 187 ? 5.941 -10.494 -2.943 1.00 97.75 187 GLY A C 1
ATOM 1394 O O . GLY A 1 187 ? 4.711 -10.581 -2.966 1.00 97.75 187 GLY A O 1
ATOM 1395 N N . VAL A 1 188 ? 6.709 -11.012 -1.991 1.00 98.12 188 VAL A N 1
ATOM 1396 C CA . VAL A 1 188 ? 6.216 -11.802 -0.868 1.00 98.12 188 VAL A CA 1
ATOM 1397 C C . VAL A 1 188 ? 6.835 -11.332 0.440 1.00 98.12 188 VAL A C 1
ATOM 1399 O O . VAL A 1 188 ? 8.006 -10.948 0.486 1.00 98.12 188 VAL A O 1
ATOM 1402 N N . TRP A 1 189 ? 6.052 -11.414 1.509 1.00 97.75 189 TRP A N 1
ATOM 1403 C CA . TRP A 1 189 ? 6.511 -11.239 2.886 1.00 97.75 189 TRP A CA 1
ATOM 1404 C C . TRP A 1 189 ? 6.525 -12.580 3.630 1.00 97.75 189 TRP A C 1
ATOM 1406 O O . TRP A 1 189 ? 6.155 -13.622 3.079 1.00 97.75 189 TRP A O 1
ATOM 1416 N N . GLY A 1 190 ? 6.939 -12.560 4.897 1.00 94.94 190 GLY A N 1
ATOM 1417 C CA . GLY A 1 190 ? 7.116 -13.780 5.683 1.00 94.94 190 GLY A CA 1
ATOM 1418 C C . GLY A 1 190 ? 8.485 -14.403 5.441 1.00 94.94 190 GLY A C 1
ATOM 1419 O O . GLY A 1 190 ? 9.435 -13.709 5.093 1.00 94.94 190 GLY A O 1
ATOM 1420 N N . GLU A 1 191 ? 8.588 -15.715 5.623 1.00 91.69 191 GLU A N 1
ATOM 1421 C CA . GLU A 1 191 ? 9.845 -16.441 5.428 1.00 91.69 191 GLU A CA 1
ATOM 1422 C C . GLU A 1 191 ? 10.411 -16.239 4.013 1.00 91.69 191 GLU A C 1
ATOM 1424 O O . GLU A 1 191 ? 9.676 -16.357 3.034 1.00 91.69 191 GLU A O 1
ATOM 1429 N N . ASP A 1 192 ? 11.707 -15.931 3.916 1.00 93.19 192 ASP A N 1
ATOM 1430 C CA . ASP A 1 192 ? 12.394 -15.575 2.665 1.00 93.19 192 ASP A CA 1
ATOM 1431 C C . ASP A 1 192 ? 11.643 -14.492 1.856 1.00 93.19 192 ASP A C 1
ATOM 1433 O O . ASP A 1 192 ? 11.109 -14.764 0.774 1.00 93.19 192 ASP A O 1
ATOM 1437 N N . PRO A 1 193 ? 11.537 -13.260 2.393 1.00 96.56 193 PRO A N 1
ATOM 1438 C CA . PRO A 1 193 ? 10.812 -12.187 1.729 1.00 96.56 193 PRO A CA 1
ATOM 1439 C C . PRO A 1 193 ? 11.564 -11.734 0.466 1.00 96.56 193 PRO A C 1
ATOM 1441 O O . PRO A 1 193 ? 12.797 -11.680 0.458 1.00 96.56 193 PRO A O 1
ATOM 1444 N N . LYS A 1 194 ? 10.823 -11.396 -0.597 1.00 97.00 194 LYS A N 1
ATOM 1445 C CA . LYS A 1 194 ? 11.374 -11.014 -1.913 1.00 97.00 194 LYS A CA 1
ATOM 1446 C C . LYS A 1 194 ? 10.641 -9.826 -2.515 1.00 97.00 194 LYS A C 1
ATOM 1448 O O . LYS A 1 194 ? 9.426 -9.701 -2.346 1.00 97.00 194 LYS A O 1
ATOM 1453 N N . GLN A 1 195 ? 11.358 -9.024 -3.298 1.00 97.00 195 GLN A N 1
ATOM 1454 C CA . GLN A 1 195 ? 10.781 -8.074 -4.252 1.00 97.00 195 GLN A CA 1
ATOM 1455 C C . GLN A 1 195 ? 11.256 -8.390 -5.672 1.00 97.00 195 GLN A C 1
ATOM 1457 O O . GLN A 1 195 ? 12.438 -8.606 -5.900 1.00 97.00 195 GLN A O 1
ATOM 1462 N N . LEU A 1 196 ? 10.348 -8.378 -6.637 1.00 98.25 196 LEU A N 1
ATOM 1463 C CA . LEU A 1 196 ? 10.622 -8.608 -8.049 1.00 98.25 196 LEU A CA 1
ATOM 1464 C C . LEU A 1 196 ? 10.173 -7.380 -8.841 1.00 98.25 196 LEU A C 1
ATOM 1466 O O . LEU A 1 196 ? 9.011 -6.985 -8.730 1.00 98.25 196 LEU A O 1
ATOM 1470 N N . ASN A 1 197 ? 11.053 -6.788 -9.650 1.00 98.06 197 ASN A N 1
ATOM 1471 C CA . ASN A 1 197 ? 10.741 -5.584 -10.428 1.00 98.06 197 ASN A CA 1
ATOM 1472 C C . ASN A 1 197 ? 10.873 -5.837 -11.927 1.00 98.06 197 ASN A C 1
ATOM 1474 O O . ASN A 1 197 ? 11.898 -6.322 -12.403 1.00 98.06 197 ASN A O 1
ATOM 1478 N N . ARG A 1 198 ? 9.865 -5.424 -12.693 1.00 97.94 198 ARG A N 1
ATOM 1479 C CA . ARG A 1 198 ? 9.917 -5.406 -14.155 1.00 97.94 198 ARG A CA 1
ATOM 1480 C C . ARG A 1 198 ? 9.654 -4.003 -14.676 1.00 97.94 198 ARG A C 1
ATOM 1482 O O . ARG A 1 198 ? 8.613 -3.426 -14.378 1.00 97.94 198 ARG A O 1
ATOM 1489 N N . PHE A 1 199 ? 10.581 -3.481 -15.471 1.00 98.19 199 PHE A N 1
ATOM 1490 C CA . PHE A 1 199 ? 10.526 -2.120 -15.999 1.00 98.19 199 PHE A CA 1
ATOM 1491 C C . PHE A 1 199 ? 10.075 -2.113 -17.457 1.00 98.19 199 PHE A C 1
ATOM 1493 O O . PHE A 1 199 ? 10.538 -2.910 -18.276 1.00 98.19 199 PHE A O 1
ATOM 1500 N N . PHE A 1 200 ? 9.191 -1.180 -17.787 1.00 98.56 200 PHE A N 1
ATOM 1501 C CA . PHE A 1 200 ? 8.629 -1.003 -19.115 1.00 98.56 200 PHE A CA 1
ATOM 1502 C C . PHE A 1 200 ? 8.846 0.437 -19.593 1.00 98.56 200 PHE A C 1
ATOM 1504 O O . PHE A 1 200 ? 8.528 1.377 -18.858 1.00 98.56 200 PHE A O 1
ATOM 1511 N N . PRO A 1 201 ? 9.348 0.640 -20.826 1.00 98.38 201 PRO A N 1
ATOM 1512 C CA . PRO A 1 201 ? 9.324 1.955 -21.452 1.00 98.38 201 PRO A CA 1
ATOM 1513 C C . PRO A 1 201 ? 7.881 2.392 -21.700 1.00 98.38 201 PRO A C 1
ATOM 1515 O O . PRO A 1 201 ? 7.036 1.573 -22.066 1.00 98.38 201 PRO A O 1
ATOM 1518 N N . TRP A 1 202 ? 7.620 3.695 -21.604 1.00 98.06 202 TRP A N 1
ATOM 1519 C CA . TRP A 1 202 ? 6.290 4.272 -21.822 1.00 98.06 202 TRP A CA 1
ATOM 1520 C C . TRP A 1 202 ? 5.678 3.925 -23.187 1.00 98.06 202 TRP A C 1
ATOM 1522 O O . TRP A 1 202 ? 4.470 3.734 -23.274 1.00 98.06 202 TRP A O 1
ATOM 1532 N N . LYS A 1 203 ? 6.492 3.707 -24.233 1.00 96.75 203 LYS A N 1
ATOM 1533 C CA . LYS A 1 203 ? 6.011 3.239 -25.551 1.00 96.75 203 LYS A CA 1
ATOM 1534 C C . LYS A 1 203 ? 5.331 1.862 -25.529 1.00 96.75 203 LYS A C 1
ATOM 1536 O O . LYS A 1 203 ? 4.619 1.529 -26.471 1.00 96.75 203 LYS A O 1
ATOM 1541 N N . LYS A 1 204 ? 5.565 1.048 -24.494 1.00 97.50 204 LYS A N 1
ATOM 1542 C CA . LYS A 1 204 ? 4.932 -0.270 -24.299 1.00 97.50 204 LYS A CA 1
ATOM 1543 C C . LYS A 1 204 ? 3.762 -0.233 -23.311 1.00 97.50 204 LYS A C 1
ATOM 1545 O O . LYS A 1 204 ? 3.185 -1.282 -23.035 1.00 97.50 204 LYS A O 1
ATOM 1550 N N . VAL A 1 205 ? 3.439 0.938 -22.767 1.00 98.25 205 VAL A N 1
ATOM 1551 C CA . VAL A 1 205 ? 2.366 1.118 -21.789 1.00 98.25 205 VAL A CA 1
ATOM 1552 C C . VAL A 1 205 ? 1.099 1.563 -22.512 1.00 98.25 205 VAL A C 1
ATOM 1554 O O . VAL A 1 205 ? 1.122 2.508 -23.298 1.00 98.25 205 VAL A O 1
ATOM 1557 N N . SER A 1 206 ? -0.017 0.896 -22.232 1.00 97.81 206 SER A N 1
ATOM 1558 C CA . SER A 1 206 ? -1.352 1.315 -22.665 1.00 97.81 206 SER A CA 1
ATOM 1559 C C . SER A 1 206 ? -2.221 1.569 -21.441 1.00 97.81 206 SER A C 1
ATOM 1561 O O . SER A 1 206 ? -2.206 0.776 -20.496 1.00 97.81 206 SER A O 1
ATOM 1563 N N . MET A 1 207 ? -2.955 2.682 -21.437 1.00 96.12 207 MET A N 1
ATOM 1564 C CA . MET A 1 207 ? -3.673 3.148 -20.256 1.00 96.12 207 MET A CA 1
ATOM 1565 C C . MET A 1 207 ? -4.968 3.883 -20.605 1.00 96.12 207 MET A C 1
ATOM 1567 O O . MET A 1 207 ? -5.019 4.665 -21.551 1.00 96.12 207 MET A O 1
ATOM 1571 N N . ASN A 1 208 ? -5.994 3.668 -19.782 1.00 96.94 208 ASN A N 1
ATOM 1572 C CA . ASN A 1 208 ? -7.089 4.607 -19.590 1.00 96.94 208 ASN A CA 1
ATOM 1573 C C . ASN A 1 208 ? -6.742 5.481 -18.380 1.00 96.94 208 ASN A C 1
ATOM 1575 O O . ASN A 1 208 ? -6.697 4.992 -17.252 1.00 96.94 208 ASN A O 1
ATOM 1579 N N . GLU A 1 209 ? -6.466 6.758 -18.631 1.00 95.25 209 GLU A N 1
ATOM 1580 C CA . GLU A 1 209 ? -6.018 7.704 -17.605 1.00 95.25 209 GLU A CA 1
ATOM 1581 C C . GLU A 1 209 ? -7.142 8.217 -16.697 1.00 95.25 209 GLU A C 1
ATOM 1583 O O . GLU A 1 209 ? -6.856 8.799 -15.651 1.00 95.25 209 GLU A O 1
ATOM 1588 N N . GLY A 1 210 ? -8.401 8.086 -17.129 1.00 95.06 210 GLY A N 1
ATOM 1589 C CA . GLY A 1 210 ? -9.571 8.596 -16.415 1.00 95.06 210 GLY A CA 1
ATOM 1590 C C . GLY A 1 210 ? -9.992 7.721 -15.236 1.00 95.06 210 GLY A C 1
ATOM 1591 O O . GLY A 1 210 ? -9.274 6.815 -14.829 1.00 95.06 210 GLY A O 1
ATOM 1592 N N . ALA A 1 211 ? -11.176 7.999 -14.692 1.00 93.69 211 ALA A N 1
ATOM 1593 C CA . ALA A 1 211 ? -11.838 7.140 -13.717 1.00 93.69 211 ALA A CA 1
ATOM 1594 C C . ALA A 1 211 ? -13.004 6.393 -14.403 1.00 93.69 211 ALA A C 1
ATOM 1596 O O . ALA A 1 211 ? -13.848 7.049 -15.022 1.00 93.69 211 ALA A O 1
ATOM 1597 N N . PRO A 1 212 ? -13.078 5.050 -14.325 1.00 95.00 212 PRO A N 1
ATOM 1598 C CA . PRO A 1 212 ? -12.088 4.149 -13.729 1.00 95.00 212 PRO A CA 1
ATOM 1599 C C . PRO A 1 212 ? -10.798 4.086 -14.558 1.00 95.00 212 PRO A C 1
ATOM 1601 O O . PRO A 1 212 ? -10.852 4.123 -15.791 1.00 95.00 212 PRO A O 1
ATOM 1604 N N . PHE A 1 213 ? -9.651 3.954 -13.888 1.00 96.69 213 PHE A N 1
ATOM 1605 C CA . PHE A 1 213 ? -8.373 3.811 -14.585 1.00 96.69 213 PHE A CA 1
ATOM 1606 C C . PHE A 1 213 ? -8.140 2.360 -15.003 1.00 96.69 213 PHE A C 1
ATOM 1608 O O . PHE A 1 213 ? -8.686 1.410 -14.431 1.00 96.69 213 PHE A O 1
ATOM 1615 N N . SER A 1 214 ? -7.274 2.182 -15.991 1.00 98.06 214 SER A N 1
ATOM 1616 C CA . SER A 1 214 ? -6.655 0.886 -16.253 1.00 98.06 214 SER A CA 1
ATOM 1617 C C . SER A 1 214 ? -5.285 1.091 -16.865 1.00 98.06 214 SER A C 1
ATOM 1619 O O . SER A 1 214 ? -5.153 1.945 -17.733 1.00 98.06 214 SER A O 1
ATOM 1621 N N . ILE A 1 215 ? -4.296 0.291 -16.491 1.00 98.44 215 ILE A N 1
ATOM 1622 C CA . ILE A 1 215 ? -2.935 0.357 -17.024 1.00 98.44 215 ILE A CA 1
ATOM 1623 C C . ILE A 1 215 ? -2.453 -1.041 -17.398 1.00 98.44 215 ILE A C 1
ATOM 1625 O O . ILE A 1 215 ? -2.724 -2.016 -16.699 1.00 98.44 215 ILE A O 1
ATOM 1629 N N . SER A 1 216 ? -1.740 -1.144 -18.513 1.00 98.31 216 SER A N 1
ATOM 1630 C CA . SER A 1 216 ? -1.181 -2.399 -19.002 1.00 98.31 216 SER A CA 1
ATOM 1631 C C . SER A 1 216 ? 0.183 -2.207 -19.641 1.00 98.31 216 SER A C 1
ATOM 1633 O O . SER A 1 216 ? 0.461 -1.168 -20.241 1.00 98.31 216 SER A O 1
ATOM 1635 N N . ALA A 1 217 ? 1.023 -3.227 -19.519 1.00 97.88 217 ALA A N 1
ATOM 1636 C CA . ALA A 1 217 ? 2.268 -3.348 -20.255 1.00 97.88 217 ALA A CA 1
ATOM 1637 C C . ALA A 1 217 ? 2.585 -4.832 -20.449 1.00 97.88 217 ALA A C 1
ATOM 1639 O O . ALA A 1 217 ? 2.751 -5.572 -19.476 1.00 97.88 217 ALA A O 1
ATOM 1640 N N . ASP A 1 218 ? 2.664 -5.257 -21.711 1.00 96.50 218 ASP A N 1
ATOM 1641 C CA . ASP A 1 218 ? 2.817 -6.666 -22.084 1.00 96.50 218 ASP A CA 1
ATOM 1642 C C . ASP A 1 218 ? 1.749 -7.549 -21.399 1.00 96.50 218 ASP A C 1
ATOM 1644 O O . ASP A 1 218 ? 0.553 -7.324 -21.579 1.00 96.50 218 ASP A O 1
ATOM 1648 N N . ASN A 1 219 ? 2.155 -8.518 -20.581 1.00 96.00 219 ASN A N 1
ATOM 1649 C CA . ASN A 1 219 ? 1.266 -9.424 -19.862 1.00 96.00 219 ASN A CA 1
ATOM 1650 C C . ASN A 1 219 ? 0.912 -8.954 -18.443 1.00 96.00 219 ASN A C 1
ATOM 1652 O O . ASN A 1 219 ? 0.421 -9.767 -17.667 1.00 96.00 219 ASN A O 1
ATOM 1656 N N . CYS A 1 220 ? 1.154 -7.687 -18.098 1.00 98.56 220 CYS A N 1
ATOM 1657 C CA . CYS A 1 220 ? 0.743 -7.082 -16.832 1.00 98.56 220 CYS A CA 1
ATOM 1658 C C . CYS A 1 220 ? -0.426 -6.117 -17.055 1.00 98.56 220 CYS A C 1
ATOM 1660 O O . CYS A 1 220 ? -0.377 -5.283 -17.959 1.00 98.56 220 CYS A O 1
ATOM 1662 N N . PHE A 1 221 ? -1.452 -6.195 -16.209 1.00 98.75 221 PHE A N 1
ATOM 1663 C CA . PHE A 1 221 ? -2.645 -5.353 -16.262 1.00 98.75 221 PHE A CA 1
ATOM 1664 C C . PHE A 1 221 ? -3.160 -5.050 -14.853 1.00 98.75 221 PHE A C 1
ATOM 1666 O O . PHE A 1 221 ? -3.207 -5.936 -13.998 1.00 98.75 221 PHE A O 1
ATOM 1673 N N . LEU A 1 222 ? -3.589 -3.809 -14.641 1.00 98.75 222 LEU A N 1
ATOM 1674 C CA . LEU A 1 222 ? -4.260 -3.345 -13.435 1.00 98.75 222 LEU A CA 1
ATOM 1675 C C . LEU A 1 222 ? -5.451 -2.459 -13.802 1.00 98.75 222 LEU A C 1
ATOM 1677 O O . LEU A 1 222 ? -5.363 -1.611 -14.686 1.00 98.75 222 LEU A O 1
ATOM 1681 N N . SER A 1 223 ? -6.547 -2.633 -13.077 1.00 98.31 223 SER A N 1
ATOM 1682 C CA . SER A 1 223 ? -7.729 -1.772 -13.072 1.00 98.31 223 SER A CA 1
ATOM 1683 C C . SER A 1 223 ? -8.350 -1.769 -11.676 1.00 98.31 223 SER A C 1
ATOM 1685 O O . SER A 1 223 ? -7.879 -2.468 -10.780 1.00 98.31 223 SER A O 1
ATOM 1687 N N . GLU A 1 224 ? -9.466 -1.067 -11.514 1.00 97.50 224 GLU A N 1
ATOM 1688 C CA . GLU A 1 224 ? -10.252 -1.069 -10.275 1.00 97.50 224 GLU A CA 1
ATOM 1689 C C . GLU A 1 224 ? -10.710 -2.455 -9.802 1.00 97.50 224 GLU A C 1
ATOM 1691 O O . GLU A 1 224 ? -10.902 -2.663 -8.607 1.00 97.50 224 GLU A O 1
ATOM 1696 N N . THR A 1 225 ? -10.897 -3.398 -10.731 1.00 98.31 225 THR A N 1
ATOM 1697 C CA . THR A 1 225 ? -11.591 -4.674 -10.466 1.00 98.31 225 THR A CA 1
ATOM 1698 C C . THR A 1 225 ? -10.761 -5.914 -10.788 1.00 98.31 225 THR A C 1
ATOM 1700 O O . THR A 1 225 ? -11.198 -7.039 -10.533 1.00 98.31 225 THR A O 1
ATOM 1703 N N . ARG A 1 226 ? -9.562 -5.745 -11.357 1.00 98.50 226 ARG A N 1
ATOM 1704 C CA . ARG A 1 226 ? -8.698 -6.866 -11.741 1.00 98.50 226 ARG A CA 1
ATOM 1705 C C . ARG A 1 226 ? -7.230 -6.473 -11.787 1.00 98.50 226 ARG A C 1
ATOM 1707 O O . ARG A 1 226 ? -6.891 -5.399 -12.285 1.00 98.50 226 ARG A O 1
ATOM 1714 N N . SER A 1 227 ? -6.378 -7.395 -11.355 1.00 98.69 227 SER A N 1
ATOM 1715 C CA . SER A 1 227 ? -4.925 -7.337 -11.484 1.00 98.69 227 SER A CA 1
ATOM 1716 C C . SER A 1 227 ? -4.414 -8.682 -11.986 1.00 98.69 227 SER A C 1
ATOM 1718 O O . SER A 1 227 ? -4.729 -9.721 -11.410 1.00 98.69 227 SER A O 1
ATOM 1720 N N . LEU A 1 228 ? -3.626 -8.679 -13.055 1.00 98.25 228 LEU A N 1
ATOM 1721 C CA . LEU A 1 228 ? -2.926 -9.866 -13.546 1.00 98.25 228 LEU A CA 1
ATOM 1722 C C . LEU A 1 228 ? -1.527 -9.491 -14.011 1.00 98.25 228 LEU A C 1
ATOM 1724 O O . LEU A 1 228 ? -1.273 -8.344 -14.387 1.00 98.25 228 LEU A O 1
ATOM 1728 N N . GLY A 1 229 ? -0.608 -10.444 -13.985 1.00 98.38 229 GLY A N 1
ATOM 1729 C CA . GLY A 1 229 ? 0.756 -10.160 -14.394 1.00 98.38 229 GLY A CA 1
ATOM 1730 C C . GLY A 1 229 ? 1.733 -11.290 -14.186 1.00 98.38 229 GLY A C 1
ATOM 1731 O O . GLY A 1 229 ? 1.409 -12.341 -13.628 1.00 98.38 229 GLY A O 1
ATOM 1732 N N . ARG A 1 230 ? 2.953 -11.046 -14.663 1.00 98.06 230 ARG A N 1
ATOM 1733 C CA . ARG A 1 230 ? 4.102 -11.912 -14.429 1.00 98.06 230 ARG A CA 1
ATOM 1734 C C . ARG A 1 230 ? 5.387 -11.110 -14.299 1.00 98.06 230 ARG A C 1
ATOM 1736 O O . ARG A 1 230 ? 5.714 -10.295 -15.168 1.00 98.06 230 ARG A O 1
ATOM 1743 N N . VAL A 1 231 ? 6.164 -11.453 -13.279 1.00 98.19 231 VAL A N 1
ATOM 1744 C CA . VAL A 1 231 ? 7.568 -11.066 -13.145 1.00 98.19 231 VAL A CA 1
ATOM 1745 C C . VAL A 1 231 ? 8.394 -12.335 -12.966 1.00 98.19 231 VAL A C 1
ATOM 1747 O O . VAL A 1 231 ? 8.136 -13.114 -12.057 1.00 98.19 231 VAL A O 1
ATOM 1750 N N . CYS A 1 232 ? 9.361 -12.554 -13.856 1.00 97.31 232 CYS A N 1
ATOM 1751 C CA . CYS A 1 232 ? 10.252 -13.709 -13.827 1.00 97.31 232 CYS A CA 1
ATOM 1752 C C . CYS A 1 232 ? 11.677 -13.231 -14.091 1.00 97.31 232 CYS A C 1
ATOM 1754 O O . CYS A 1 232 ? 11.931 -12.647 -15.144 1.00 97.31 232 CYS A O 1
ATOM 1756 N N . LEU A 1 233 ? 12.566 -13.445 -13.125 1.00 97.75 233 LEU A N 1
ATOM 1757 C CA . LEU A 1 233 ? 13.950 -12.980 -13.147 1.00 97.75 233 LEU A CA 1
ATOM 1758 C C . LEU A 1 233 ? 14.867 -14.078 -12.621 1.00 97.75 233 LEU A C 1
ATOM 1760 O O . LEU A 1 233 ? 14.613 -14.647 -11.552 1.00 97.75 233 LEU A O 1
ATOM 1764 N N . ARG A 1 234 ? 15.943 -14.368 -13.351 1.00 97.19 234 ARG A N 1
ATOM 1765 C CA . ARG A 1 234 ? 16.921 -15.381 -12.949 1.00 97.19 234 ARG A CA 1
ATOM 1766 C C . ARG A 1 234 ? 18.012 -14.786 -12.052 1.00 97.19 234 ARG A C 1
ATOM 1768 O O . ARG A 1 234 ? 18.338 -13.604 -12.188 1.00 97.19 234 ARG A O 1
ATOM 1775 N N . PRO A 1 235 ? 18.625 -15.588 -11.161 1.00 97.31 235 PRO A N 1
ATOM 1776 C CA . PRO A 1 235 ? 19.693 -15.118 -10.277 1.00 97.31 235 PRO A CA 1
ATOM 1777 C C . PRO A 1 235 ? 20.868 -14.457 -11.007 1.00 97.31 235 PRO A C 1
ATOM 1779 O O . PRO A 1 235 ? 21.405 -13.458 -10.530 1.00 97.31 235 PRO A O 1
ATOM 1782 N N . GLU A 1 236 ? 21.267 -14.989 -12.163 1.00 97.56 236 GLU A N 1
ATOM 1783 C CA . GLU A 1 236 ? 22.355 -14.441 -12.972 1.00 97.56 236 GLU A CA 1
ATOM 1784 C C . GLU A 1 236 ? 22.023 -13.072 -13.579 1.00 97.56 236 GLU A C 1
ATOM 1786 O O . GLU A 1 236 ? 22.899 -12.211 -13.625 1.00 97.56 236 GLU A O 1
ATOM 1791 N N . GLU A 1 237 ? 20.769 -12.847 -13.979 1.00 96.69 237 GLU A N 1
ATOM 1792 C CA . GLU A 1 237 ? 20.317 -11.579 -14.561 1.00 96.69 237 GLU A CA 1
ATOM 1793 C C . GLU A 1 237 ? 20.286 -10.491 -13.489 1.00 96.69 237 GLU A C 1
ATOM 1795 O O . GLU A 1 237 ? 20.870 -9.429 -13.663 1.00 96.69 237 GLU A O 1
ATOM 1800 N N . VAL A 1 238 ? 19.697 -10.794 -12.331 1.00 96.56 238 VAL A N 1
ATOM 1801 C CA . VAL A 1 238 ? 19.631 -9.867 -11.192 1.00 96.56 238 VAL A CA 1
ATOM 1802 C C . VAL A 1 238 ? 21.025 -9.486 -10.695 1.00 96.56 238 VAL A C 1
ATOM 1804 O O . VAL A 1 238 ? 21.280 -8.329 -10.371 1.00 96.56 238 VAL A O 1
ATOM 1807 N N . LYS A 1 239 ? 21.959 -10.444 -10.668 1.00 96.38 239 LYS A N 1
ATOM 1808 C CA . LYS A 1 239 ? 23.351 -10.172 -10.295 1.00 96.38 239 LYS A CA 1
ATOM 1809 C C . LYS A 1 239 ? 24.062 -9.275 -11.314 1.00 96.38 239 LYS A C 1
ATOM 1811 O O . LYS A 1 239 ? 24.918 -8.487 -10.917 1.00 96.38 239 LYS A O 1
ATOM 1816 N N . ALA A 1 240 ? 23.755 -9.427 -12.602 1.00 96.94 240 ALA A N 1
ATOM 1817 C CA . ALA A 1 240 ? 24.321 -8.605 -13.670 1.00 96.94 240 ALA A CA 1
ATOM 1818 C C . ALA A 1 240 ? 23.684 -7.207 -13.752 1.00 96.94 240 ALA A C 1
ATOM 1820 O O . ALA A 1 240 ? 24.335 -6.290 -14.246 1.00 96.94 240 ALA A O 1
ATOM 1821 N N . HIS A 1 241 ? 22.459 -7.052 -13.240 1.00 96.00 241 HIS A N 1
ATOM 1822 C CA . HIS A 1 241 ? 21.651 -5.837 -13.330 1.00 96.00 241 HIS A CA 1
ATOM 1823 C C . HIS A 1 241 ? 21.203 -5.320 -11.948 1.00 96.00 241 HIS A C 1
ATOM 1825 O O . HIS A 1 241 ? 20.007 -5.339 -11.627 1.00 96.00 241 HIS A O 1
ATOM 1831 N N . PRO A 1 242 ? 22.135 -4.849 -11.094 1.00 93.50 242 PRO A N 1
ATOM 1832 C CA . PRO A 1 242 ? 21.796 -4.298 -9.780 1.00 93.50 242 PRO A CA 1
ATOM 1833 C C . PRO A 1 242 ? 20.858 -3.079 -9.857 1.00 93.50 242 PRO A C 1
ATOM 1835 O O . PRO A 1 242 ? 20.094 -2.833 -8.921 1.00 93.50 242 PRO A O 1
ATOM 1838 N N . GLU A 1 243 ? 20.852 -2.348 -10.975 1.00 94.94 243 GLU A N 1
ATOM 1839 C CA . GLU A 1 243 ? 19.957 -1.218 -11.239 1.00 94.94 243 GLU A CA 1
ATOM 1840 C C . GLU A 1 243 ? 18.471 -1.608 -11.291 1.00 94.94 243 GLU A C 1
ATOM 1842 O O . GLU A 1 243 ? 17.606 -0.740 -11.186 1.00 94.94 243 GLU A O 1
ATOM 1847 N N . TRP A 1 244 ? 18.146 -2.901 -11.410 1.00 95.62 244 TRP A N 1
ATOM 1848 C CA . TRP A 1 244 ? 16.762 -3.376 -11.335 1.00 95.62 244 TRP A CA 1
ATOM 1849 C C . TRP A 1 244 ? 16.201 -3.369 -9.911 1.00 95.62 244 TRP A C 1
ATOM 1851 O O . TRP A 1 244 ? 14.987 -3.491 -9.740 1.00 95.62 244 TRP A O 1
ATOM 1861 N N . MET A 1 245 ? 17.052 -3.230 -8.885 1.00 94.75 245 MET A N 1
ATOM 1862 C CA . MET A 1 245 ? 16.656 -3.207 -7.469 1.00 94.75 245 MET A CA 1
ATOM 1863 C C . MET A 1 245 ? 15.768 -4.400 -7.067 1.00 94.75 245 MET A C 1
ATOM 1865 O O . MET A 1 245 ? 14.786 -4.259 -6.331 1.00 94.75 245 MET A O 1
ATOM 1869 N N . SER A 1 246 ? 16.061 -5.567 -7.631 1.00 96.31 246 SER A N 1
ATOM 1870 C CA . SER A 1 246 ? 15.190 -6.736 -7.602 1.00 96.31 246 SER A CA 1
ATOM 1871 C C . SER A 1 246 ? 15.904 -7.929 -6.986 1.00 96.31 246 SER A C 1
ATOM 1873 O O . SER A 1 246 ? 17.120 -8.042 -7.081 1.00 96.31 246 SER A O 1
ATOM 1875 N N . ASP A 1 247 ? 15.140 -8.846 -6.411 1.00 97.50 247 ASP A N 1
ATOM 1876 C CA . ASP A 1 247 ? 15.548 -10.227 -6.198 1.00 97.50 247 ASP A CA 1
ATOM 1877 C C . ASP A 1 247 ? 15.228 -11.073 -7.443 1.00 97.50 247 ASP A C 1
ATOM 1879 O O . ASP A 1 247 ? 14.567 -10.614 -8.382 1.00 97.50 247 ASP A O 1
ATOM 1883 N N . ALA A 1 248 ? 15.685 -12.327 -7.439 1.00 97.62 248 ALA A N 1
ATOM 1884 C CA . ALA A 1 248 ? 15.304 -13.339 -8.421 1.00 97.62 248 ALA A CA 1
ATOM 1885 C C . ALA A 1 248 ? 14.074 -14.138 -7.958 1.00 97.62 248 ALA A C 1
ATOM 1887 O O . ALA A 1 248 ? 13.870 -14.349 -6.760 1.00 97.62 248 ALA A O 1
ATOM 1888 N N . GLY A 1 249 ? 13.281 -14.621 -8.913 1.00 97.75 249 GLY A N 1
ATOM 1889 C CA . GLY A 1 249 ? 12.065 -15.394 -8.658 1.00 97.75 249 GLY A CA 1
ATOM 1890 C C . GLY A 1 249 ? 11.106 -15.396 -9.848 1.00 97.75 249 GLY A C 1
ATOM 1891 O O . GLY A 1 249 ? 11.316 -14.678 -10.826 1.00 97.75 249 GLY A O 1
ATOM 1892 N N . ASP A 1 250 ? 10.050 -16.203 -9.763 1.00 98.06 250 ASP A N 1
ATOM 1893 C CA . ASP A 1 250 ? 8.929 -16.210 -10.713 1.00 98.06 250 ASP A CA 1
ATOM 1894 C C . ASP A 1 250 ? 7.619 -16.033 -9.946 1.00 98.06 250 ASP A C 1
ATOM 1896 O O . ASP A 1 250 ? 7.299 -16.825 -9.055 1.00 98.06 250 ASP A O 1
ATOM 1900 N N . LEU A 1 251 ? 6.879 -14.981 -10.280 1.00 98.62 251 LEU A N 1
ATOM 1901 C CA . LEU A 1 251 ? 5.594 -14.656 -9.682 1.00 98.62 251 LEU A CA 1
ATOM 1902 C C . LEU A 1 251 ? 4.603 -14.310 -10.791 1.00 98.62 251 LEU A C 1
ATOM 1904 O O . LEU A 1 251 ? 4.793 -13.350 -11.540 1.00 98.62 251 LEU A O 1
ATOM 1908 N N . ILE A 1 252 ? 3.537 -15.102 -10.876 1.00 98.75 252 ILE A N 1
ATOM 1909 C CA . ILE A 1 252 ? 2.409 -14.928 -11.794 1.00 98.75 252 ILE A CA 1
ATOM 1910 C C . ILE A 1 252 ? 1.151 -14.740 -10.957 1.00 98.75 252 ILE A C 1
ATOM 1912 O O . ILE A 1 252 ? 0.949 -15.482 -10.000 1.00 98.75 252 ILE A O 1
ATOM 1916 N N . TRP A 1 253 ? 0.280 -13.807 -11.321 1.00 98.81 253 TRP A N 1
ATOM 1917 C CA . TRP A 1 253 ? -0.993 -13.613 -10.630 1.00 98.81 253 TRP A CA 1
ATOM 1918 C C . TRP A 1 253 ? -2.135 -13.351 -11.607 1.00 98.81 253 TRP A C 1
ATOM 1920 O O . TRP A 1 253 ? -1.930 -12.828 -12.703 1.00 98.81 253 TRP A O 1
ATOM 1930 N N . ASP A 1 254 ? -3.339 -13.720 -11.184 1.00 98.75 254 ASP A N 1
ATOM 1931 C CA . ASP A 1 254 ? -4.608 -13.304 -11.780 1.00 98.75 254 ASP A CA 1
ATOM 1932 C C . ASP A 1 254 ? -5.626 -13.199 -10.646 1.00 98.75 254 ASP A C 1
ATOM 1934 O O . ASP A 1 254 ? -5.917 -14.196 -9.974 1.00 98.75 254 ASP A O 1
ATOM 1938 N N . LEU A 1 255 ? -6.073 -11.974 -10.382 1.00 98.88 255 LEU A N 1
ATOM 1939 C CA . LEU A 1 255 ? -6.851 -11.607 -9.209 1.00 98.88 255 LEU A CA 1
ATOM 1940 C C . LEU A 1 255 ? -8.011 -10.700 -9.603 1.00 98.88 255 LEU A C 1
ATOM 1942 O O . LEU A 1 255 ? -7.816 -9.664 -10.243 1.00 98.88 255 LEU A O 1
ATOM 1946 N N . HIS A 1 256 ? -9.202 -11.057 -9.145 1.00 98.88 256 HIS A N 1
ATOM 1947 C CA . HIS A 1 256 ? -10.338 -10.158 -9.028 1.00 98.88 256 HIS A CA 1
ATOM 1948 C C . HIS A 1 256 ? -10.197 -9.301 -7.769 1.00 98.88 256 HIS A C 1
ATOM 1950 O O . HIS A 1 256 ? -9.678 -9.763 -6.751 1.00 98.88 256 HIS A O 1
ATOM 1956 N N . ILE A 1 257 ? -10.651 -8.051 -7.861 1.00 98.81 257 ILE A N 1
ATOM 1957 C CA . ILE A 1 257 ? -10.539 -7.037 -6.811 1.00 98.81 257 ILE A CA 1
ATOM 1958 C C . ILE A 1 257 ? -11.935 -6.517 -6.488 1.00 98.81 257 ILE A C 1
ATOM 1960 O O . ILE A 1 257 ? -12.646 -6.044 -7.374 1.00 98.81 257 ILE A O 1
ATOM 1964 N N . ASP A 1 258 ? -12.306 -6.571 -5.214 1.00 98.69 258 ASP A N 1
ATOM 1965 C CA . ASP A 1 258 ? -13.594 -6.101 -4.715 1.00 98.69 258 ASP A CA 1
ATOM 1966 C C . ASP A 1 258 ? -13.377 -5.249 -3.455 1.00 98.69 258 ASP A C 1
ATOM 1968 O O . ASP A 1 258 ? -13.206 -5.747 -2.337 1.00 98.69 258 ASP A O 1
ATOM 1972 N N . LYS A 1 259 ? -13.300 -3.930 -3.657 1.00 98.25 259 LYS A N 1
ATOM 1973 C CA . LYS A 1 259 ? -13.023 -2.943 -2.607 1.00 98.25 259 LYS A CA 1
ATOM 1974 C C . LYS A 1 259 ? -14.286 -2.727 -1.764 1.00 98.25 259 LYS A C 1
ATOM 1976 O O . LYS A 1 259 ? -15.324 -2.316 -2.274 1.00 98.25 259 LYS A O 1
ATOM 1981 N N . LYS A 1 260 ? -14.203 -3.021 -0.463 1.00 97.88 260 LYS A N 1
ATOM 1982 C CA . LYS A 1 260 ? -15.345 -3.046 0.473 1.00 97.88 260 LYS A CA 1
ATOM 1983 C C . LYS A 1 260 ? -15.461 -1.803 1.339 1.00 97.88 260 LYS A C 1
ATOM 1985 O O . LYS A 1 260 ? -16.569 -1.372 1.643 1.00 97.88 260 LYS A O 1
ATOM 1990 N N . ILE A 1 261 ? -14.325 -1.280 1.792 1.00 98.00 261 ILE A N 1
ATOM 1991 C CA . ILE A 1 261 ? -14.273 -0.120 2.683 1.00 98.00 261 ILE A CA 1
ATOM 1992 C C . ILE A 1 261 ? -13.188 0.822 2.169 1.00 98.00 261 ILE A C 1
ATOM 1994 O O . ILE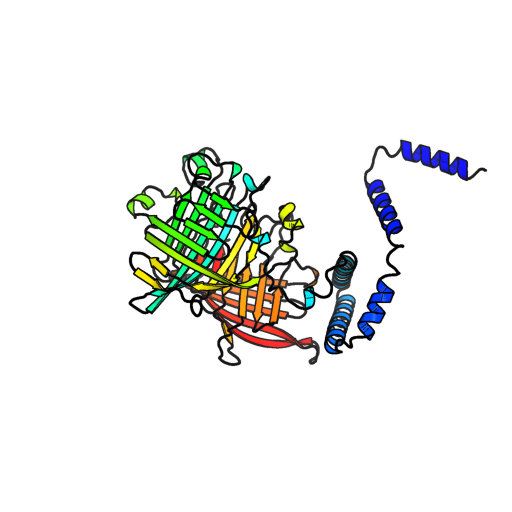 A 1 261 ? -12.015 0.445 2.124 1.00 98.00 261 ILE A O 1
ATOM 1998 N N . ALA A 1 262 ? -13.581 2.042 1.816 1.00 97.19 262 ALA A N 1
ATOM 1999 C CA . ALA A 1 262 ? -12.692 3.100 1.353 1.00 97.19 262 ALA A CA 1
ATOM 2000 C C . ALA A 1 262 ? -12.253 3.997 2.516 1.00 97.19 262 ALA A C 1
ATOM 2002 O O . ALA A 1 262 ? -13.019 4.251 3.444 1.00 97.19 262 ALA A O 1
ATOM 2003 N N . PHE A 1 263 ? -11.029 4.522 2.463 1.00 95.06 263 PHE A N 1
ATOM 2004 C CA . PHE A 1 263 ? -10.568 5.615 3.312 1.00 95.06 263 PHE A CA 1
ATOM 2005 C C . PHE A 1 263 ? -10.478 6.887 2.477 1.00 95.06 263 PHE A C 1
ATOM 2007 O O . PHE A 1 263 ? -9.421 7.268 1.969 1.00 95.06 263 PHE A O 1
ATOM 2014 N N . ASN A 1 264 ? -11.606 7.580 2.363 1.00 90.69 264 ASN A N 1
ATOM 2015 C CA . ASN A 1 264 ? -11.648 8.868 1.704 1.00 90.69 264 ASN A CA 1
ATOM 2016 C C . ASN A 1 264 ? -11.057 9.947 2.625 1.00 90.69 264 ASN A C 1
ATOM 2018 O O . ASN A 1 264 ? -11.672 10.371 3.605 1.00 90.69 264 ASN A O 1
ATOM 2022 N N . ILE A 1 265 ? -9.870 10.449 2.285 1.00 83.31 265 ILE A N 1
ATOM 2023 C CA . ILE A 1 265 ? -9.182 11.478 3.085 1.00 83.31 265 ILE A CA 1
ATOM 2024 C C . ILE A 1 265 ? -9.768 12.899 2.933 1.00 83.31 265 ILE A C 1
ATOM 2026 O O . ILE A 1 265 ? -9.169 13.870 3.398 1.00 83.31 265 ILE A O 1
ATOM 2030 N N . GLY A 1 266 ? -10.938 13.025 2.294 1.00 83.19 266 GLY A N 1
ATOM 2031 C CA . GLY A 1 266 ? -11.657 14.281 2.108 1.00 83.19 266 GLY A CA 1
ATOM 2032 C C . GLY A 1 266 ? -10.832 15.350 1.393 1.00 83.19 266 GLY A C 1
ATOM 2033 O O . GLY A 1 266 ? -10.192 15.089 0.372 1.00 83.19 266 GLY A O 1
ATOM 2034 N N . TYR A 1 267 ? -10.845 16.562 1.947 1.00 72.31 267 TYR A N 1
ATOM 2035 C CA . TYR A 1 267 ? -10.205 17.736 1.350 1.00 72.31 267 TYR A CA 1
ATOM 2036 C C . TYR A 1 267 ? -8.701 17.561 1.118 1.00 72.31 267 TYR A C 1
ATOM 2038 O O . TYR A 1 267 ? -8.186 18.126 0.157 1.00 72.31 267 TYR A O 1
ATOM 2046 N N . GLY A 1 268 ? -8.017 16.734 1.921 1.00 69.31 268 GLY A N 1
ATOM 2047 C CA . GLY A 1 268 ? -6.577 16.481 1.801 1.00 69.31 268 GLY A CA 1
ATOM 2048 C C . GLY A 1 268 ? -6.137 15.935 0.437 1.00 69.31 268 GLY A C 1
ATOM 2049 O O . GLY A 1 268 ? -5.012 16.193 0.027 1.00 69.31 268 GLY A O 1
ATOM 2050 N N . ALA A 1 269 ? -7.031 15.262 -0.297 1.00 78.94 269 ALA A N 1
ATOM 2051 C CA . ALA A 1 269 ? -6.839 14.887 -1.703 1.00 78.94 269 ALA A CA 1
ATOM 2052 C C . ALA A 1 269 ? -8.020 15.308 -2.589 1.00 78.94 269 ALA A C 1
ATOM 2054 O O . ALA A 1 269 ? -8.294 14.676 -3.611 1.00 78.94 269 ALA A O 1
ATOM 2055 N N . GLY A 1 270 ? -8.736 16.370 -2.212 1.00 79.81 270 GLY A N 1
ATOM 2056 C CA . GLY A 1 270 ? -9.804 16.939 -3.030 1.00 79.81 270 GLY A CA 1
ATOM 2057 C C . GLY A 1 270 ? -9.273 17.530 -4.339 1.00 79.81 270 GLY A C 1
ATOM 2058 O O . GLY A 1 270 ? -8.081 17.808 -4.467 1.00 79.81 270 GLY A O 1
ATOM 2059 N N . LYS A 1 271 ? -10.164 17.765 -5.310 1.00 82.56 271 LYS A N 1
ATOM 2060 C CA . LYS A 1 271 ? -9.807 18.255 -6.656 1.00 82.56 271 LYS A CA 1
ATOM 2061 C C . LYS A 1 271 ? -8.839 19.445 -6.631 1.00 82.56 271 LYS A C 1
ATOM 2063 O O . LYS A 1 271 ? -7.834 19.404 -7.323 1.00 82.56 271 LYS A O 1
ATOM 2068 N N . ALA A 1 272 ? -9.093 20.451 -5.792 1.00 78.56 272 ALA A N 1
ATOM 2069 C CA . ALA A 1 272 ? -8.222 21.622 -5.677 1.00 78.56 272 ALA A CA 1
ATOM 2070 C C . ALA A 1 272 ? -6.788 21.264 -5.241 1.00 78.56 272 ALA A C 1
ATOM 2072 O O . ALA A 1 272 ? -5.837 21.737 -5.854 1.00 78.56 272 ALA A O 1
ATOM 2073 N N . MET A 1 273 ? -6.626 20.386 -4.242 1.00 79.94 273 MET A N 1
ATOM 2074 C CA . MET A 1 273 ? -5.304 19.934 -3.781 1.00 79.94 273 MET A CA 1
ATOM 2075 C C . MET A 1 273 ? -4.561 19.148 -4.862 1.00 79.94 273 MET A C 1
ATOM 2077 O O . MET A 1 273 ? -3.346 19.284 -4.989 1.00 79.94 273 MET A O 1
ATOM 2081 N N . ARG A 1 274 ? -5.294 18.341 -5.643 1.00 84.69 274 ARG A N 1
ATOM 2082 C CA . ARG A 1 274 ? -4.737 17.562 -6.758 1.00 84.69 274 ARG A CA 1
ATOM 2083 C C . ARG A 1 274 ? -4.304 18.464 -7.910 1.00 84.69 274 ARG A C 1
ATOM 2085 O O . ARG A 1 274 ? -3.172 18.355 -8.356 1.00 84.69 274 ARG A O 1
ATOM 2092 N N . ASP A 1 275 ? -5.175 19.373 -8.341 1.00 81.19 275 ASP A N 1
ATOM 2093 C CA . ASP A 1 275 ? -4.916 20.276 -9.468 1.00 81.19 275 ASP A CA 1
ATOM 2094 C C . ASP A 1 275 ? -3.785 21.274 -9.172 1.00 81.19 275 ASP A C 1
ATOM 2096 O O . ASP A 1 275 ? -3.075 21.692 -10.082 1.00 81.19 275 ASP A O 1
ATOM 2100 N N . GLN A 1 276 ? -3.620 21.668 -7.905 1.00 77.31 276 GLN A N 1
ATOM 2101 C CA . GLN A 1 276 ? -2.544 22.561 -7.466 1.00 77.31 276 GLN A CA 1
ATOM 2102 C C . GLN A 1 276 ? -1.250 21.828 -7.104 1.00 77.31 276 GLN A C 1
ATOM 2104 O O . GLN A 1 276 ? -0.261 22.497 -6.809 1.00 77.31 276 GLN A O 1
ATOM 2109 N N . GLU A 1 277 ? -1.257 20.490 -7.072 1.00 81.75 277 GLU A N 1
ATOM 2110 C CA . GLU A 1 277 ? -0.116 19.684 -6.615 1.00 81.75 277 GLU A CA 1
ATOM 2111 C C . GLU A 1 277 ? 0.380 20.147 -5.225 1.00 81.75 277 GLU A C 1
ATOM 2113 O O . GLU A 1 277 ? 1.575 20.234 -4.947 1.00 81.75 277 GLU A O 1
ATOM 2118 N N . ALA A 1 278 ? -0.561 20.508 -4.344 1.00 71.38 278 ALA A N 1
ATOM 2119 C CA . ALA A 1 278 ? -0.272 21.286 -3.135 1.00 71.38 278 ALA A CA 1
ATOM 2120 C C . ALA A 1 278 ? 0.519 20.514 -2.061 1.00 71.38 278 ALA A C 1
ATOM 2122 O O . ALA A 1 278 ? 1.082 21.121 -1.148 1.00 71.38 278 ALA A O 1
ATOM 2123 N N . LEU A 1 279 ? 0.561 19.184 -2.164 1.00 79.38 279 LEU A N 1
ATOM 2124 C CA . LEU A 1 279 ? 1.315 18.284 -1.297 1.00 79.38 279 LEU A CA 1
ATOM 2125 C C . LEU A 1 279 ? 2.367 17.535 -2.115 1.00 79.38 279 LEU A C 1
ATOM 2127 O O . LEU A 1 279 ? 2.076 17.048 -3.205 1.00 79.38 279 LEU A O 1
ATOM 2131 N N . GLN A 1 280 ? 3.567 17.364 -1.551 1.00 83.94 280 GLN A N 1
ATOM 2132 C CA . GLN A 1 280 ? 4.620 16.550 -2.181 1.00 83.94 280 GLN A CA 1
ATOM 2133 C C . GLN A 1 280 ? 4.217 15.086 -2.386 1.00 83.94 280 GLN A C 1
ATOM 2135 O O . GLN A 1 280 ? 4.696 14.454 -3.324 1.00 83.94 280 GLN A O 1
ATOM 2140 N N . MET A 1 281 ? 3.343 14.576 -1.516 1.00 89.56 281 MET A N 1
ATOM 2141 C CA . MET A 1 281 ? 2.790 13.231 -1.568 1.00 89.56 281 MET A CA 1
ATOM 2142 C C . MET A 1 281 ? 1.326 13.268 -1.132 1.00 89.56 281 MET A C 1
ATOM 2144 O O . MET A 1 281 ? 0.997 13.720 -0.033 1.00 89.56 281 MET A O 1
ATOM 2148 N N . LEU A 1 282 ? 0.464 12.767 -2.002 1.00 90.81 282 LEU A N 1
ATOM 2149 C CA . LEU A 1 282 ? -0.953 12.529 -1.791 1.00 90.81 282 LEU A CA 1
ATOM 2150 C C . LEU A 1 282 ? -1.191 11.023 -1.649 1.00 90.81 282 LEU A C 1
ATOM 2152 O O . LEU A 1 282 ? -0.407 10.203 -2.130 1.00 90.81 282 LEU A O 1
ATOM 2156 N N . TRP A 1 283 ? -2.270 10.662 -0.961 1.00 93.38 283 TRP A N 1
ATOM 2157 C CA . TRP A 1 283 ? -2.609 9.277 -0.658 1.00 93.38 283 TRP A CA 1
ATOM 2158 C C . TRP A 1 283 ? -4.123 9.091 -0.613 1.00 93.38 283 TRP A C 1
ATOM 2160 O O . TRP A 1 283 ? -4.848 9.943 -0.098 1.00 93.38 283 TRP A O 1
ATOM 2170 N N . HIS A 1 284 ? -4.599 7.972 -1.143 1.00 93.81 284 HIS A N 1
ATOM 2171 C CA . HIS A 1 284 ? -5.995 7.562 -1.086 1.00 93.81 284 HIS A CA 1
ATOM 2172 C C . HIS A 1 284 ? -6.074 6.042 -1.031 1.00 93.81 284 HIS A C 1
ATOM 2174 O O . HIS A 1 284 ? -5.438 5.379 -1.843 1.00 93.81 284 HIS A O 1
ATOM 2180 N N . ALA A 1 285 ? -6.855 5.490 -0.102 1.00 96.88 285 ALA A N 1
ATOM 2181 C CA . ALA A 1 285 ? -7.105 4.054 -0.053 1.00 96.88 285 ALA A CA 1
ATOM 2182 C C . ALA A 1 285 ? -8.545 3.776 -0.473 1.00 96.88 285 ALA A C 1
ATOM 2184 O O . ALA A 1 285 ? -9.449 3.765 0.357 1.00 96.88 285 ALA A O 1
ATOM 2185 N N . GLU A 1 286 ? -8.765 3.542 -1.762 1.00 97.25 286 GLU A N 1
ATOM 2186 C CA . GLU A 1 286 ? -10.083 3.159 -2.276 1.00 97.25 286 GLU A CA 1
ATOM 2187 C C . GLU A 1 286 ? -10.558 1.820 -1.686 1.00 97.25 286 GLU A C 1
ATOM 2189 O O . GLU A 1 286 ? -11.755 1.584 -1.554 1.00 97.25 286 GLU A O 1
ATOM 2194 N N . GLY A 1 287 ? -9.623 0.960 -1.269 1.00 97.56 287 GLY A N 1
ATOM 2195 C CA . GLY A 1 287 ? -9.914 -0.323 -0.644 1.00 97.56 287 GLY A CA 1
ATOM 2196 C C . GLY A 1 287 ? -9.065 -0.579 0.595 1.00 97.56 287 GLY A C 1
ATOM 2197 O O . GLY A 1 287 ? -8.269 -1.517 0.611 1.00 97.56 287 GLY A O 1
ATOM 2198 N N . MET A 1 288 ? -9.260 0.197 1.668 1.00 97.31 288 MET A N 1
ATOM 2199 C CA . MET A 1 288 ? -8.646 -0.110 2.973 1.00 97.31 288 MET A CA 1
ATOM 2200 C C . MET A 1 288 ? -9.049 -1.510 3.480 1.00 97.31 288 MET A C 1
ATOM 2202 O O . MET A 1 288 ? -8.292 -2.160 4.199 1.00 97.31 288 MET A O 1
ATOM 2206 N N . LYS A 1 289 ? -10.241 -1.970 3.075 1.00 98.50 289 LYS A N 1
ATOM 2207 C CA . LYS A 1 289 ? -10.630 -3.380 3.049 1.00 98.50 289 LYS A CA 1
ATOM 2208 C C . LYS A 1 289 ? -10.944 -3.774 1.619 1.00 98.50 289 LYS A C 1
ATOM 2210 O O . LYS A 1 289 ? -11.832 -3.183 1.007 1.00 98.50 289 LYS A O 1
ATOM 2215 N N . THR A 1 290 ? -10.256 -4.786 1.118 1.00 98.75 290 THR A N 1
ATOM 2216 C CA . THR A 1 290 ? -10.441 -5.319 -0.231 1.00 98.75 290 THR A CA 1
ATOM 2217 C C . THR A 1 290 ? -10.519 -6.833 -0.162 1.00 98.75 290 THR A C 1
ATOM 2219 O O . THR A 1 290 ? -9.664 -7.471 0.444 1.00 98.75 290 THR A O 1
ATOM 2222 N N . ALA A 1 291 ? -11.546 -7.407 -0.774 1.00 98.75 291 ALA A N 1
ATOM 2223 C CA . ALA A 1 291 ? -11.615 -8.835 -1.020 1.00 98.75 291 ALA A CA 1
ATOM 2224 C C . ALA A 1 291 ? -10.912 -9.135 -2.348 1.00 98.75 291 ALA A C 1
ATOM 2226 O O . ALA A 1 291 ? -11.252 -8.548 -3.377 1.00 98.75 291 ALA A O 1
ATOM 2227 N N . TYR A 1 292 ? -9.936 -10.039 -2.317 1.00 98.88 292 TYR A N 1
ATOM 2228 C CA . TYR A 1 292 ? -9.314 -10.572 -3.525 1.00 98.88 292 TYR A CA 1
ATOM 2229 C C . TYR A 1 292 ? -9.745 -12.015 -3.756 1.00 98.88 292 TYR A C 1
ATOM 2231 O O . TYR A 1 292 ? -9.891 -12.790 -2.811 1.00 98.88 292 TYR A O 1
ATOM 2239 N N . GLU A 1 293 ? -9.882 -12.389 -5.022 1.00 98.88 293 GLU A N 1
ATOM 2240 C CA . GLU A 1 293 ? -10.156 -13.762 -5.437 1.00 98.88 293 GLU A CA 1
ATOM 2241 C C . GLU A 1 293 ? -9.285 -14.130 -6.631 1.00 98.88 293 GLU A C 1
ATOM 2243 O O . GLU A 1 293 ? -9.162 -13.356 -7.576 1.00 98.88 293 GLU A O 1
ATOM 2248 N N . GLY A 1 294 ? -8.701 -15.325 -6.617 1.00 98.75 294 GLY A N 1
ATOM 2249 C CA . GLY A 1 294 ? -7.968 -15.846 -7.761 1.00 98.75 294 GLY A CA 1
ATOM 2250 C C . GLY A 1 294 ? -6.798 -16.714 -7.337 1.00 98.75 294 GLY A C 1
ATOM 2251 O O . GLY A 1 294 ? -6.899 -17.519 -6.406 1.00 98.75 294 GLY A O 1
ATOM 2252 N N . ARG A 1 295 ? -5.675 -16.577 -8.041 1.00 98.50 295 ARG A N 1
ATOM 2253 C CA . ARG A 1 295 ? -4.479 -17.372 -7.750 1.00 98.50 295 ARG A CA 1
ATOM 2254 C C . ARG A 1 295 ? -3.188 -16.614 -7.999 1.00 98.50 295 ARG A C 1
ATOM 2256 O O . ARG A 1 295 ? -3.095 -15.781 -8.900 1.00 98.50 295 ARG A O 1
ATOM 2263 N N . VAL A 1 296 ? -2.171 -17.019 -7.252 1.00 98.88 296 VAL A N 1
ATOM 2264 C CA . VAL A 1 296 ? -0.774 -16.655 -7.476 1.00 98.88 296 VAL A CA 1
ATOM 2265 C C . VAL A 1 296 ? 0.028 -17.931 -7.697 1.00 98.88 296 VAL A C 1
ATOM 2267 O O . VAL A 1 296 ? -0.170 -18.922 -7.000 1.00 98.88 296 VAL A O 1
ATOM 2270 N N . VAL A 1 297 ? 0.934 -17.924 -8.668 1.00 98.75 297 VAL A N 1
ATOM 2271 C CA . VAL A 1 297 ? 1.967 -18.949 -8.815 1.00 98.75 297 VAL A CA 1
ATOM 2272 C C . VAL A 1 297 ? 3.291 -18.310 -8.440 1.00 98.75 297 VAL A C 1
ATOM 2274 O O . VAL A 1 297 ? 3.742 -17.402 -9.133 1.00 98.75 297 VAL A O 1
ATOM 2277 N N . TYR A 1 298 ? 3.896 -18.770 -7.350 1.00 98.31 298 TYR A N 1
ATOM 2278 C CA . TYR A 1 298 ? 5.174 -18.274 -6.853 1.00 98.31 298 TYR A CA 1
ATOM 2279 C C . TYR A 1 298 ? 6.189 -19.414 -6.811 1.00 98.31 298 TYR A C 1
ATOM 2281 O O . TYR A 1 298 ? 5.975 -20.415 -6.129 1.00 98.31 298 TYR A O 1
ATOM 2289 N N . ASN A 1 299 ? 7.271 -19.289 -7.584 1.00 96.81 299 ASN A N 1
ATOM 2290 C CA . ASN A 1 299 ? 8.325 -20.302 -7.730 1.00 96.81 299 ASN A CA 1
ATOM 2291 C C . ASN A 1 299 ? 7.774 -21.723 -7.975 1.00 96.81 299 ASN A C 1
ATOM 2293 O O . ASN A 1 299 ? 8.220 -22.704 -7.382 1.00 96.81 299 ASN A O 1
ATOM 2297 N N . GLY A 1 300 ? 6.765 -21.823 -8.846 1.00 96.88 300 GLY A N 1
ATOM 2298 C CA . GLY A 1 300 ? 6.103 -23.081 -9.210 1.00 96.88 300 GLY A CA 1
ATOM 2299 C C . GLY A 1 300 ? 5.045 -23.578 -8.217 1.00 96.88 300 GLY A C 1
ATOM 2300 O O . GLY A 1 300 ? 4.314 -24.511 -8.542 1.00 96.88 300 GLY A O 1
ATOM 2301 N N . GLN A 1 301 ? 4.911 -22.956 -7.044 1.00 98.12 301 GLN A N 1
ATOM 2302 C CA . GLN A 1 301 ? 3.862 -23.275 -6.077 1.00 98.12 301 GLN A CA 1
ATOM 2303 C C . GLN A 1 301 ? 2.610 -22.440 -6.330 1.00 98.12 301 GLN A C 1
ATOM 2305 O O . GLN A 1 301 ? 2.693 -21.248 -6.617 1.00 98.12 301 GLN A O 1
ATOM 2310 N N . ILE A 1 302 ? 1.441 -23.067 -6.211 1.00 98.69 302 ILE A N 1
ATOM 2311 C CA . ILE A 1 302 ? 0.147 -22.415 -6.427 1.00 98.69 302 ILE A CA 1
ATOM 2312 C C . ILE A 1 302 ? -0.407 -21.972 -5.078 1.00 98.69 302 ILE A C 1
ATOM 2314 O O . ILE A 1 302 ? -0.518 -22.785 -4.166 1.00 98.69 302 ILE A O 1
ATOM 2318 N N . TYR A 1 303 ? -0.814 -20.713 -4.987 1.00 98.81 303 TYR A N 1
ATOM 2319 C CA . TYR A 1 303 ? -1.505 -20.129 -3.850 1.00 98.81 303 TYR A CA 1
ATOM 2320 C C . TYR A 1 303 ? -2.897 -19.682 -4.285 1.00 98.81 303 TYR A C 1
ATOM 2322 O O . TYR A 1 303 ? -3.043 -18.904 -5.230 1.00 98.81 303 TYR A O 1
ATOM 2330 N N . MET A 1 304 ? -3.918 -20.179 -3.597 1.00 98.81 304 MET A N 1
ATOM 2331 C CA . MET A 1 304 ? -5.304 -19.780 -3.802 1.00 98.81 304 MET A CA 1
ATOM 2332 C C . MET A 1 304 ? -5.612 -18.562 -2.939 1.00 98.81 304 MET A C 1
ATOM 2334 O O . MET A 1 304 ? -5.382 -18.582 -1.729 1.00 98.81 304 MET A O 1
ATOM 2338 N N . VAL A 1 305 ? -6.147 -17.518 -3.562 1.00 98.88 305 VAL A N 1
ATOM 2339 C CA . VAL A 1 305 ? -6.581 -16.294 -2.886 1.00 98.88 305 VAL A CA 1
ATOM 2340 C C . VAL A 1 305 ? -8.101 -16.324 -2.818 1.00 98.88 305 VAL A C 1
ATOM 2342 O O . VAL A 1 305 ? -8.761 -16.510 -3.843 1.00 98.88 305 VAL A O 1
ATOM 2345 N N . ARG A 1 306 ? -8.648 -16.198 -1.608 1.00 98.69 306 ARG A N 1
ATOM 2346 C CA . ARG A 1 306 ? -10.088 -16.275 -1.345 1.00 98.69 306 ARG A CA 1
ATOM 2347 C C . ARG A 1 306 ? -10.572 -14.977 -0.701 1.00 98.69 306 ARG A C 1
ATOM 2349 O O . ARG A 1 306 ? -9.870 -14.477 0.182 1.00 98.69 306 ARG A O 1
ATOM 2356 N N . PRO A 1 307 ? -11.762 -14.466 -1.061 1.00 98.38 307 PRO A N 1
ATOM 2357 C CA . PRO A 1 307 ? -12.305 -13.232 -0.496 1.00 98.38 307 PRO A CA 1
ATOM 2358 C C . PRO A 1 307 ? -12.230 -13.172 1.033 1.00 98.38 307 PRO A C 1
ATOM 2360 O O . PRO A 1 307 ? -11.811 -12.159 1.591 1.00 98.38 307 PRO A O 1
ATOM 2363 N N . GLU A 1 308 ? -12.564 -14.277 1.698 1.00 96.50 308 GLU A N 1
ATOM 2364 C CA . GLU A 1 308 ? -12.743 -14.371 3.149 1.00 96.50 308 GLU A CA 1
ATOM 2365 C C . GLU A 1 308 ? -11.426 -14.349 3.933 1.00 96.50 308 GLU A C 1
ATOM 2367 O O . GLU A 1 308 ? -11.416 -13.961 5.099 1.00 96.50 308 GLU A O 1
ATOM 2372 N N . THR A 1 309 ? -10.323 -14.763 3.304 1.00 97.69 309 THR A N 1
ATOM 2373 C CA . THR A 1 309 ? -9.004 -14.906 3.947 1.00 97.69 309 THR A CA 1
ATOM 237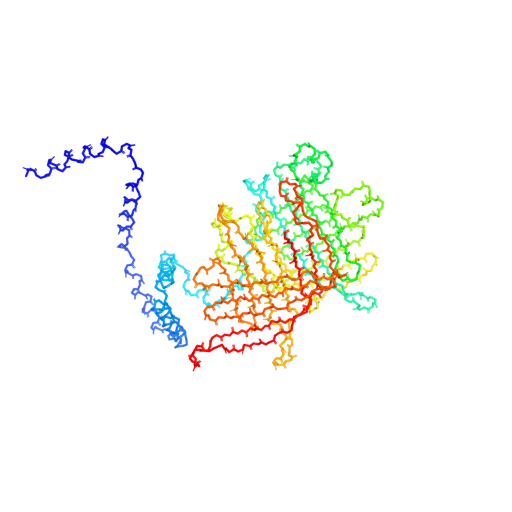4 C C . THR A 1 309 ? -7.901 -14.123 3.234 1.00 97.69 309 THR A C 1
ATOM 2376 O O . THR A 1 309 ? -6.726 -14.232 3.570 1.00 97.69 309 THR A O 1
ATOM 2379 N N . SER A 1 310 ? -8.267 -13.298 2.249 1.00 98.06 310 SER A N 1
ATOM 2380 C CA . SER A 1 310 ? -7.312 -12.469 1.509 1.00 98.06 310 SER A CA 1
ATOM 2381 C C . SER A 1 310 ? -6.752 -11.312 2.331 1.00 98.06 310 SER A C 1
ATOM 2383 O O . SER A 1 310 ? -5.692 -10.801 1.985 1.00 98.06 310 SER A O 1
ATOM 2385 N N . PHE A 1 311 ? -7.458 -10.877 3.381 1.00 98.06 311 PHE A N 1
ATOM 2386 C CA . PHE A 1 311 ? -7.094 -9.737 4.236 1.00 98.06 311 PHE A CA 1
ATOM 2387 C C . PHE A 1 311 ? -6.630 -8.508 3.443 1.00 98.06 311 PHE A C 1
ATOM 2389 O O . PHE A 1 311 ? -5.679 -7.815 3.804 1.00 98.06 311 PHE A O 1
ATOM 2396 N N . GLY A 1 312 ? -7.292 -8.259 2.314 1.00 98.25 312 GLY A N 1
ATOM 2397 C CA . GLY A 1 312 ? -6.721 -7.444 1.260 1.00 98.25 312 GLY A CA 1
ATOM 2398 C C . GLY A 1 312 ? -6.795 -5.942 1.493 1.00 98.25 312 GLY A C 1
ATOM 2399 O O . GLY A 1 312 ? -7.696 -5.425 2.153 1.00 98.25 312 GLY A O 1
ATOM 2400 N N . TYR A 1 313 ? -5.872 -5.227 0.866 1.00 98.69 313 TYR A N 1
ATOM 2401 C CA . TYR A 1 313 ? -5.793 -3.773 0.862 1.00 98.69 313 TYR A CA 1
ATOM 2402 C C . TYR A 1 313 ? -5.448 -3.266 -0.545 1.00 98.69 313 TYR A C 1
ATOM 2404 O O . TYR A 1 313 ? -4.706 -3.925 -1.278 1.00 98.69 313 TYR A O 1
ATOM 2412 N N . ALA A 1 314 ? -5.985 -2.106 -0.922 1.00 98.38 314 ALA A N 1
ATOM 2413 C CA . ALA A 1 314 ? -5.723 -1.432 -2.188 1.00 98.38 314 ALA A CA 1
ATOM 2414 C C . ALA A 1 314 ? -5.678 0.089 -1.996 1.00 98.38 314 ALA A C 1
ATOM 2416 O O . ALA A 1 314 ? -6.636 0.690 -1.496 1.00 98.38 314 ALA A O 1
ATOM 2417 N N . ASP A 1 315 ? -4.582 0.716 -2.417 1.00 97.81 315 ASP A N 1
ATOM 2418 C CA . ASP A 1 315 ? -4.442 2.168 -2.376 1.00 97.81 315 ASP A CA 1
ATOM 2419 C C . ASP A 1 315 ? -3.643 2.741 -3.537 1.00 97.81 315 ASP A C 1
ATOM 2421 O O . ASP A 1 315 ? -3.064 2.021 -4.355 1.00 97.81 315 ASP A O 1
ATOM 2425 N N . LYS A 1 316 ? -3.605 4.069 -3.560 1.00 96.75 316 LYS A N 1
ATOM 2426 C CA . LYS A 1 316 ? -2.755 4.846 -4.432 1.00 96.75 316 LYS A CA 1
ATOM 2427 C C . LYS A 1 316 ? -2.044 5.949 -3.656 1.00 96.75 316 LYS A C 1
ATOM 2429 O O . LYS A 1 316 ? -2.656 6.671 -2.868 1.00 96.75 316 LYS A O 1
ATOM 2434 N N . ASN A 1 317 ? -0.753 6.117 -3.916 1.00 95.19 317 ASN A N 1
ATOM 2435 C CA . ASN A 1 317 ? 0.011 7.306 -3.542 1.00 95.19 317 ASN A CA 1
ATOM 2436 C C . ASN A 1 317 ? 0.631 7.950 -4.784 1.00 95.19 317 ASN A C 1
ATOM 2438 O O . ASN A 1 317 ? 0.956 7.259 -5.749 1.00 95.19 317 ASN A O 1
ATOM 2442 N N . TRP A 1 318 ? 0.742 9.275 -4.779 1.00 95.94 318 TRP A N 1
ATOM 2443 C CA . TRP A 1 318 ? 1.295 10.025 -5.903 1.00 95.94 318 TRP A CA 1
ATOM 2444 C C . TRP A 1 318 ? 1.854 11.369 -5.475 1.00 95.94 318 TRP A C 1
ATOM 2446 O O . TRP A 1 318 ? 1.480 11.907 -4.433 1.00 95.94 318 TRP A O 1
ATOM 2456 N N . GLY A 1 319 ? 2.715 11.945 -6.301 1.00 95.12 319 GLY A N 1
ATOM 2457 C CA . GLY A 1 319 ? 3.238 13.284 -6.075 1.00 95.12 319 GLY A CA 1
ATOM 2458 C C . GLY A 1 319 ? 4.619 13.472 -6.673 1.00 95.12 319 GLY A C 1
ATOM 2459 O O . GLY A 1 319 ? 5.036 12.720 -7.550 1.00 95.12 319 GLY A O 1
ATOM 2460 N N . SER A 1 320 ? 5.324 14.497 -6.208 1.00 93.44 320 SER A N 1
ATOM 2461 C CA . SER A 1 320 ? 6.661 14.854 -6.693 1.00 93.44 320 SER A CA 1
ATOM 2462 C C . SER A 1 320 ? 7.787 14.246 -5.858 1.00 93.44 320 SER A C 1
ATOM 2464 O O . SER A 1 320 ? 8.948 14.285 -6.277 1.00 93.44 320 SER A O 1
ATOM 2466 N N . ASP A 1 321 ? 7.459 13.693 -4.684 1.00 91.50 321 ASP A N 1
ATOM 2467 C CA . ASP A 1 321 ? 8.439 13.147 -3.750 1.00 91.50 321 ASP A CA 1
ATOM 2468 C C . ASP A 1 321 ? 7.829 12.203 -2.694 1.00 91.50 321 ASP A C 1
ATOM 2470 O O . ASP A 1 321 ? 6.608 12.110 -2.546 1.00 91.50 321 ASP A O 1
ATOM 2474 N N . PHE A 1 322 ? 8.676 11.515 -1.929 1.00 89.94 322 PHE A N 1
ATOM 2475 C CA . PHE A 1 322 ? 8.250 10.665 -0.810 1.00 89.94 322 PHE A CA 1
ATOM 2476 C C . PHE A 1 322 ? 8.245 11.428 0.518 1.00 89.94 322 PHE A C 1
ATOM 2478 O O . PHE A 1 322 ? 9.105 12.279 0.770 1.00 89.94 322 PHE A O 1
ATOM 2485 N N . THR A 1 323 ? 7.288 11.103 1.392 1.00 87.19 323 THR A N 1
ATOM 2486 C CA . THR A 1 323 ? 7.225 11.670 2.747 1.00 87.19 323 THR A CA 1
ATOM 2487 C C . THR A 1 323 ? 8.338 11.124 3.647 1.00 87.19 323 THR A C 1
ATOM 2489 O O . THR A 1 323 ? 8.839 10.021 3.437 1.00 87.19 323 THR A O 1
ATOM 2492 N N . ARG A 1 324 ? 8.731 11.898 4.667 1.00 85.25 324 ARG A N 1
ATOM 2493 C CA . ARG A 1 324 ? 9.778 11.520 5.627 1.00 85.25 324 ARG A CA 1
ATOM 2494 C C . ARG A 1 324 ? 9.348 11.834 7.066 1.00 85.25 324 ARG A C 1
ATOM 2496 O O . ARG A 1 324 ? 8.936 12.963 7.307 1.00 85.25 324 ARG A O 1
ATOM 2503 N N . PRO A 1 325 ? 9.451 10.899 8.024 1.00 90.44 325 PRO A N 1
ATOM 2504 C CA . PRO A 1 325 ? 9.587 9.467 7.773 1.00 90.44 325 PRO A CA 1
ATOM 2505 C C . PRO A 1 325 ? 8.358 8.944 7.018 1.00 90.44 325 PRO A C 1
ATOM 2507 O O . PRO A 1 325 ? 7.274 9.500 7.151 1.00 90.44 325 PRO A O 1
ATOM 2510 N N . TRP A 1 326 ? 8.510 7.867 6.261 1.00 93.06 326 TRP A N 1
ATOM 2511 C CA . TRP A 1 326 ? 7.401 7.105 5.706 1.00 93.06 326 TRP A CA 1
ATOM 2512 C C . TRP A 1 326 ? 6.866 6.140 6.759 1.00 93.06 326 TRP A C 1
ATOM 2514 O O . TRP A 1 326 ? 7.603 5.281 7.245 1.00 93.06 326 TRP A O 1
ATOM 2524 N N . ILE A 1 327 ? 5.586 6.255 7.102 1.00 95.69 327 ILE A N 1
ATOM 2525 C CA . ILE A 1 327 ? 4.881 5.316 7.978 1.00 95.69 327 ILE A CA 1
ATOM 2526 C C . ILE A 1 327 ? 3.598 4.884 7.283 1.00 95.69 327 ILE A C 1
ATOM 2528 O O . ILE A 1 327 ? 2.804 5.729 6.874 1.00 95.69 327 ILE A O 1
ATOM 2532 N N . TRP A 1 328 ? 3.367 3.575 7.219 1.00 97.62 328 TRP A N 1
ATOM 2533 C CA . TRP A 1 328 ? 2.082 3.015 6.812 1.00 97.62 328 TRP A CA 1
ATOM 2534 C C . TRP A 1 328 ? 1.749 1.770 7.638 1.00 97.62 328 TRP A C 1
ATOM 2536 O O . TRP A 1 328 ? 2.626 0.945 7.894 1.00 97.62 328 TRP A O 1
ATOM 2546 N N . LEU A 1 329 ? 0.501 1.673 8.098 1.00 98.62 329 LEU A N 1
ATOM 2547 C CA . LEU A 1 329 ? -0.062 0.535 8.821 1.00 98.62 329 LEU A CA 1
ATOM 2548 C C . LEU A 1 329 ? -1.491 0.292 8.337 1.00 98.62 329 LEU A C 1
ATOM 2550 O O . LEU A 1 329 ? -2.300 1.215 8.416 1.00 98.62 329 LEU A O 1
ATOM 2554 N N . ALA A 1 330 ? -1.843 -0.917 7.910 1.00 98.56 330 ALA A N 1
ATOM 2555 C CA . ALA A 1 330 ? -3.232 -1.237 7.578 1.00 98.56 330 ALA A CA 1
ATOM 2556 C C . ALA A 1 330 ? -3.562 -2.716 7.784 1.00 98.56 330 ALA A C 1
ATOM 2558 O O . ALA A 1 330 ? -2.710 -3.580 7.580 1.00 98.56 330 ALA A O 1
ATOM 2559 N N . SER A 1 331 ? -4.803 -3.002 8.178 1.00 98.44 331 SER A N 1
ATOM 2560 C CA . SER A 1 331 ? -5.353 -4.361 8.194 1.00 98.44 331 SER A CA 1
ATOM 2561 C C . SER A 1 331 ? -6.878 -4.347 8.271 1.00 98.44 331 SER A C 1
ATOM 2563 O O . SER A 1 331 ? -7.494 -3.392 8.755 1.00 98.44 331 SER A O 1
ATOM 2565 N N . ASN A 1 332 ? -7.473 -5.453 7.840 1.00 98.44 332 ASN A N 1
ATOM 2566 C CA . ASN A 1 332 ? -8.865 -5.810 8.094 1.00 98.44 332 ASN A CA 1
ATOM 2567 C C . ASN A 1 332 ? -9.022 -7.188 8.769 1.00 98.44 332 ASN A C 1
ATOM 2569 O O . ASN A 1 332 ? -10.151 -7.644 8.943 1.00 98.44 332 ASN A O 1
ATOM 2573 N N . ASP A 1 333 ? -7.920 -7.816 9.198 1.00 98.56 333 ASP A N 1
ATOM 2574 C CA . ASP A 1 333 ? -7.950 -8.982 10.082 1.00 98.56 333 ASP A CA 1
ATOM 2575 C C . ASP A 1 333 ? -7.965 -8.530 11.544 1.00 98.56 333 ASP A C 1
ATOM 2577 O O . ASP A 1 333 ? -6.925 -8.375 12.197 1.00 98.56 333 ASP A O 1
ATOM 2581 N N . LEU A 1 334 ? -9.171 -8.241 12.026 1.00 98.75 334 LEU A N 1
ATOM 2582 C CA . LEU A 1 334 ? -9.409 -7.615 13.317 1.00 98.75 334 LEU A CA 1
ATOM 2583 C C . LEU A 1 334 ? -10.307 -8.498 14.186 1.00 98.75 334 LEU A C 1
ATOM 2585 O O . LEU A 1 334 ? -11.283 -9.073 13.705 1.00 98.75 334 LEU A O 1
ATOM 2589 N N . THR A 1 335 ? -9.983 -8.599 15.472 1.00 98.81 335 THR A N 1
ATOM 2590 C CA . THR A 1 335 ? -10.749 -9.386 16.455 1.00 98.81 335 THR A CA 1
ATOM 2591 C C . THR A 1 335 ? -11.004 -8.535 17.692 1.00 98.81 335 THR A C 1
ATOM 2593 O O . THR A 1 335 ? -10.055 -7.975 18.241 1.00 98.81 335 THR A O 1
ATOM 2596 N N . SER A 1 336 ? -12.253 -8.417 18.146 1.00 98.62 336 SER A N 1
ATOM 2597 C CA . SER A 1 336 ? -12.546 -7.743 19.416 1.00 98.62 336 SER A CA 1
ATOM 2598 C C . SER A 1 336 ? -12.080 -8.614 20.576 1.00 98.62 336 SER A C 1
ATOM 2600 O O . SER A 1 336 ? -12.434 -9.785 20.663 1.00 98.62 336 SER A O 1
ATOM 2602 N N . LYS A 1 337 ? -11.342 -8.039 21.524 1.00 98.12 337 LYS A N 1
ATOM 2603 C CA . LYS A 1 337 ? -11.042 -8.689 22.806 1.00 98.12 337 LYS A CA 1
ATOM 2604 C C . LYS A 1 337 ? -12.182 -8.580 23.808 1.00 98.12 337 LYS A C 1
ATOM 2606 O O . LYS A 1 337 ? -12.154 -9.278 24.818 1.00 98.12 337 LYS A O 1
ATOM 2611 N N . ILE A 1 338 ? -13.140 -7.680 23.580 1.00 97.12 338 ILE A N 1
ATOM 2612 C CA . ILE A 1 338 ? -14.306 -7.540 24.453 1.00 97.12 338 ILE A CA 1
ATOM 2613 C C . ILE A 1 338 ? -15.296 -8.667 24.167 1.00 97.12 338 ILE A C 1
ATOM 2615 O O . ILE A 1 338 ? -15.725 -9.332 25.109 1.00 97.12 338 ILE A O 1
ATOM 2619 N N . SER A 1 339 ? -15.648 -8.890 22.895 1.00 96.75 339 SER A N 1
ATOM 2620 C CA . SER A 1 339 ? -16.590 -9.956 22.526 1.00 96.75 339 SER A CA 1
ATOM 2621 C C . SER A 1 339 ? -15.913 -11.286 22.186 1.00 96.75 339 SER A C 1
ATOM 2623 O O . SER A 1 339 ? -16.507 -12.338 22.401 1.00 96.75 339 SER A O 1
ATOM 2625 N N . GLY A 1 340 ? -14.667 -11.258 21.703 1.00 97.44 340 GLY A N 1
ATOM 2626 C CA . GLY A 1 340 ? -13.966 -12.423 21.153 1.00 97.44 340 GLY A CA 1
ATOM 2627 C C . GLY A 1 340 ? -14.226 -12.658 19.659 1.00 97.44 340 GLY A C 1
ATOM 2628 O O . GLY A 1 340 ? -13.650 -13.581 19.084 1.00 97.44 340 GLY A O 1
ATOM 2629 N N . ASP A 1 341 ? -15.065 -11.839 19.020 1.00 97.94 341 ASP A N 1
ATOM 2630 C CA . ASP A 1 341 ? -15.499 -12.053 17.638 1.00 97.94 341 ASP A CA 1
ATOM 2631 C C . ASP A 1 341 ? -14.567 -11.410 16.608 1.00 97.94 341 ASP A C 1
ATOM 2633 O O . ASP A 1 341 ? -13.946 -10.365 16.840 1.00 97.94 341 ASP A O 1
ATOM 2637 N N . LYS A 1 342 ? -14.533 -12.007 15.410 1.00 97.81 342 LYS A N 1
ATOM 2638 C CA . LYS A 1 342 ? -13.959 -11.372 14.220 1.00 97.81 342 LYS A CA 1
ATOM 2639 C C . LYS A 1 342 ? -14.800 -10.165 13.809 1.00 97.81 342 LYS A C 1
ATOM 2641 O O . LYS A 1 342 ? -16.012 -10.266 13.636 1.00 97.81 342 LYS A O 1
ATOM 2646 N N . LEU A 1 343 ? -14.129 -9.043 13.574 1.00 98.06 343 LEU A N 1
ATOM 2647 C CA . LEU A 1 343 ? -14.747 -7.787 13.164 1.00 98.06 343 LEU A CA 1
ATOM 2648 C C . LEU A 1 343 ? -14.916 -7.745 11.637 1.00 98.06 343 LEU A C 1
ATOM 2650 O O . LEU A 1 343 ? -14.083 -7.229 10.883 1.00 98.06 343 LEU A O 1
ATOM 2654 N N . SER A 1 344 ? -15.992 -8.377 11.168 1.00 95.75 344 SER A N 1
ATOM 2655 C CA . SER A 1 344 ? -16.256 -8.609 9.743 1.00 95.75 344 SER A CA 1
ATOM 2656 C C . SER A 1 344 ? -16.558 -7.337 8.941 1.00 95.75 344 SER A C 1
ATOM 2658 O O . SER A 1 344 ? -16.276 -7.298 7.740 1.00 95.75 344 SER A O 1
ATOM 2660 N N . ASN A 1 345 ? -17.043 -6.272 9.580 1.00 96.75 345 ASN A N 1
ATOM 2661 C CA . ASN A 1 345 ? -17.299 -4.973 8.962 1.00 96.75 345 ASN A CA 1
ATOM 2662 C C . ASN A 1 345 ? -16.343 -3.920 9.530 1.00 96.75 345 ASN A C 1
ATOM 2664 O O . ASN A 1 345 ? -16.758 -2.832 9.923 1.00 96.75 345 ASN A O 1
ATOM 2668 N N . SER A 1 346 ? -15.054 -4.264 9.595 1.00 98.31 346 SER A N 1
ATOM 2669 C CA . SER A 1 346 ? -14.023 -3.383 10.132 1.00 98.31 346 SER A CA 1
ATOM 2670 C C . SER A 1 346 ? -12.725 -3.408 9.333 1.00 98.31 346 SER A C 1
ATOM 2672 O O . SER A 1 346 ? -12.388 -4.410 8.695 1.00 98.31 346 SER A O 1
ATOM 2674 N N . ALA A 1 347 ? -12.001 -2.288 9.378 1.00 98.62 347 ALA A N 1
ATOM 2675 C CA . ALA A 1 347 ? -10.642 -2.129 8.864 1.00 98.62 347 ALA A CA 1
ATOM 2676 C C . ALA A 1 347 ? -10.006 -0.846 9.408 1.00 98.62 347 ALA A C 1
ATOM 2678 O O . ALA A 1 347 ? -10.713 0.105 9.744 1.00 98.62 347 ALA A O 1
ATOM 2679 N N . PHE A 1 348 ? -8.677 -0.791 9.454 1.00 98.62 348 PHE A N 1
ATOM 2680 C CA . PHE A 1 348 ? -7.952 0.438 9.763 1.00 98.62 348 PHE A CA 1
ATOM 2681 C C . PHE A 1 348 ? -6.838 0.701 8.754 1.00 98.62 348 PHE A C 1
ATOM 2683 O O . PHE A 1 348 ? -6.261 -0.226 8.185 1.00 98.62 348 PHE A O 1
ATOM 2690 N N . ALA A 1 349 ? -6.514 1.979 8.583 1.00 98.38 349 ALA A N 1
ATOM 2691 C CA . ALA A 1 349 ? -5.367 2.429 7.814 1.00 98.38 349 ALA A CA 1
ATOM 2692 C C . ALA A 1 349 ? -4.764 3.677 8.465 1.00 98.38 349 ALA A C 1
ATOM 2694 O O . ALA A 1 349 ? -5.477 4.598 8.864 1.00 98.38 349 ALA A O 1
ATOM 2695 N N . ILE A 1 350 ? -3.441 3.710 8.566 1.00 97.94 350 ILE A N 1
ATOM 2696 C CA . ILE A 1 350 ? -2.646 4.835 9.045 1.00 97.94 350 ILE A CA 1
ATOM 2697 C C . ILE A 1 350 ? -1.526 5.045 8.036 1.00 97.94 350 ILE A C 1
ATOM 2699 O O . ILE A 1 350 ? -0.863 4.087 7.656 1.00 97.94 350 ILE A O 1
ATOM 2703 N N . GLY A 1 351 ? -1.303 6.280 7.605 1.00 95.38 351 GLY A N 1
ATOM 2704 C CA . GLY A 1 351 ? -0.331 6.598 6.567 1.00 95.38 351 GLY A CA 1
ATOM 2705 C C . GLY A 1 351 ? 0.190 8.024 6.680 1.00 95.38 351 GLY A C 1
ATOM 2706 O O . GLY A 1 351 ? -0.517 8.918 7.148 1.00 95.38 351 GLY A O 1
ATOM 2707 N N . GLY A 1 352 ? 1.423 8.250 6.237 1.00 91.31 352 GLY A N 1
ATOM 2708 C CA . GLY A 1 352 ? 1.996 9.584 6.075 1.00 91.31 352 GLY A CA 1
ATOM 2709 C C . GLY A 1 352 ? 3.367 9.723 6.723 1.00 91.31 352 GLY A C 1
ATOM 2710 O O . GLY A 1 352 ? 4.136 8.767 6.795 1.00 91.31 352 GLY A O 1
ATOM 2711 N N . GLY A 1 353 ? 3.655 10.932 7.197 1.00 89.12 353 GLY A N 1
ATOM 2712 C CA . GLY A 1 353 ? 4.955 11.286 7.743 1.00 89.12 353 GLY A CA 1
ATOM 2713 C C . GLY A 1 353 ? 4.999 12.740 8.164 1.00 89.12 353 GLY A C 1
ATOM 2714 O O . GLY A 1 353 ? 4.187 13.194 8.973 1.00 89.12 353 GLY A O 1
ATOM 2715 N N . LYS A 1 354 ? 5.916 13.481 7.548 1.00 87.44 354 LYS A N 1
ATOM 2716 C CA . LYS A 1 354 ? 5.911 14.942 7.538 1.00 87.44 354 LYS A CA 1
ATOM 2717 C C . LYS A 1 354 ? 5.517 15.428 6.144 1.00 87.44 354 LYS A C 1
ATOM 2719 O O . LYS A 1 354 ? 6.373 15.550 5.265 1.00 87.44 354 LYS A O 1
ATOM 2724 N N . PRO A 1 355 ? 4.217 15.621 5.874 1.00 82.62 355 PRO A N 1
ATOM 2725 C CA . PRO A 1 355 ? 3.789 16.162 4.598 1.00 82.62 355 PRO A CA 1
ATOM 2726 C C . PRO A 1 355 ? 4.273 17.605 4.456 1.00 82.62 355 PRO A C 1
ATOM 2728 O O . PRO A 1 355 ? 4.267 18.382 5.416 1.00 82.62 355 PRO A O 1
ATOM 2731 N N . ARG A 1 356 ? 4.674 17.959 3.236 1.00 79.50 356 ARG A N 1
ATOM 2732 C CA . ARG A 1 356 ? 5.139 19.300 2.891 1.00 79.50 356 ARG A CA 1
ATOM 2733 C C . ARG A 1 356 ? 4.126 20.001 1.993 1.00 79.50 356 ARG A C 1
ATOM 2735 O O . ARG A 1 356 ? 3.759 19.460 0.950 1.00 79.50 356 ARG A O 1
ATOM 2742 N N . ILE A 1 357 ? 3.717 21.198 2.411 1.00 72.50 357 ILE A N 1
ATOM 2743 C CA . ILE A 1 357 ? 2.822 22.110 1.689 1.00 72.50 357 ILE A CA 1
ATOM 2744 C C . ILE A 1 357 ? 3.633 23.358 1.340 1.00 72.50 357 ILE A C 1
ATOM 2746 O O . ILE A 1 357 ? 3.900 24.201 2.200 1.00 72.50 357 ILE A O 1
ATOM 2750 N N . GLY A 1 358 ? 4.083 23.463 0.089 1.00 69.75 358 GLY A N 1
ATOM 2751 C CA . GLY A 1 358 ? 5.047 24.492 -0.309 1.00 69.75 358 GLY A CA 1
ATOM 2752 C C . GLY A 1 358 ? 6.314 24.439 0.557 1.00 69.75 358 GLY A C 1
ATOM 2753 O O . GLY A 1 358 ? 7.037 23.446 0.542 1.00 69.75 358 GLY A O 1
ATOM 2754 N N . ASN A 1 359 ? 6.565 25.492 1.341 1.00 73.69 359 ASN A N 1
ATOM 2755 C CA . ASN A 1 359 ? 7.711 25.577 2.258 1.00 73.69 359 ASN A CA 1
ATOM 2756 C C . ASN A 1 359 ? 7.389 25.148 3.702 1.00 73.69 359 ASN A C 1
ATOM 2758 O O . ASN A 1 359 ? 8.288 25.132 4.542 1.00 73.69 359 ASN A O 1
ATOM 2762 N N . LEU A 1 360 ? 6.128 24.833 4.012 1.00 73.75 360 LEU A N 1
ATOM 2763 C CA . LEU A 1 360 ? 5.707 24.410 5.344 1.00 73.75 360 LEU A CA 1
ATOM 2764 C C . LEU A 1 360 ? 5.771 22.887 5.460 1.00 73.75 360 LEU A C 1
ATOM 2766 O O . LEU A 1 360 ? 5.175 22.169 4.660 1.00 73.75 360 LEU A O 1
ATOM 2770 N N . GLU A 1 361 ? 6.447 22.401 6.492 1.00 80.19 361 GLU A N 1
ATOM 2771 C CA . GLU A 1 361 ? 6.473 20.988 6.858 1.00 80.19 361 GLU A CA 1
ATOM 2772 C C . GLU A 1 361 ? 5.569 20.761 8.074 1.00 80.19 361 GLU A C 1
ATOM 2774 O O . GLU A 1 361 ? 5.697 21.442 9.095 1.00 80.19 361 GLU A O 1
ATOM 2779 N N . VAL A 1 362 ? 4.619 19.832 7.958 1.00 81.12 362 VAL A N 1
ATOM 2780 C CA . VAL A 1 362 ? 3.690 19.506 9.045 1.00 81.12 362 VAL A CA 1
ATOM 2781 C C . VAL A 1 362 ? 4.276 18.368 9.870 1.00 81.12 362 VAL A C 1
ATOM 2783 O O . VAL A 1 362 ? 4.265 17.207 9.465 1.00 81.12 362 VAL A O 1
ATOM 2786 N N . GLU A 1 363 ? 4.774 18.698 11.056 1.00 82.69 363 GLU A N 1
ATOM 2787 C CA . GLU A 1 363 ? 5.287 17.706 11.998 1.00 82.69 363 GLU A CA 1
ATOM 2788 C C . GLU A 1 363 ? 4.188 16.730 12.441 1.00 82.69 363 GLU A C 1
ATOM 2790 O O . GLU A 1 363 ? 3.100 17.132 12.857 1.00 82.69 363 GLU A O 1
ATOM 2795 N N . ASN A 1 364 ? 4.497 15.432 12.411 1.00 81.88 364 ASN A N 1
ATOM 2796 C CA . ASN A 1 364 ? 3.579 14.348 12.778 1.00 81.88 364 ASN A CA 1
ATOM 2797 C C . ASN A 1 364 ? 2.256 14.321 11.983 1.00 81.88 364 ASN A C 1
ATOM 2799 O O . ASN A 1 364 ? 1.214 13.935 12.524 1.00 81.88 364 ASN A O 1
ATOM 2803 N N . GLY A 1 365 ? 2.288 14.695 10.703 1.00 85.62 365 GLY A N 1
ATOM 2804 C CA . GLY A 1 365 ? 1.143 14.671 9.790 1.00 85.62 365 GLY A CA 1
ATOM 2805 C C . GLY A 1 365 ? 0.756 13.266 9.313 1.00 85.62 365 GLY A C 1
ATOM 2806 O O . GLY A 1 365 ? 0.689 13.019 8.111 1.00 85.62 365 GLY A O 1
ATOM 2807 N N . LEU A 1 366 ? 0.496 12.339 10.242 1.00 92.12 366 LEU A N 1
ATOM 2808 C CA . LEU A 1 366 ? -0.113 11.047 9.913 1.00 92.12 366 LEU A CA 1
ATOM 2809 C C . LEU A 1 366 ? -1.628 11.192 9.776 1.00 92.12 366 LEU A C 1
ATOM 2811 O O . LEU A 1 366 ? -2.298 11.741 10.657 1.00 92.12 366 LEU A O 1
ATOM 2815 N N . LEU A 1 367 ? -2.153 10.641 8.690 1.00 93.12 367 LEU A N 1
ATOM 2816 C CA . LEU A 1 367 ? -3.566 10.361 8.486 1.00 93.12 367 LEU A CA 1
ATOM 2817 C C . LEU A 1 367 ? -3.873 8.997 9.101 1.00 93.12 367 LEU A C 1
ATOM 2819 O O . LEU A 1 367 ? -3.088 8.066 8.958 1.00 93.12 367 LEU A O 1
ATOM 2823 N N . GLY A 1 368 ? -5.001 8.865 9.790 1.00 95.31 368 GLY A N 1
ATOM 2824 C CA . GLY A 1 368 ? -5.456 7.585 10.319 1.00 95.31 368 GLY A CA 1
ATOM 2825 C C . GLY A 1 368 ? -6.968 7.460 10.310 1.00 95.31 368 GLY A C 1
ATOM 2826 O O . GLY A 1 368 ? -7.688 8.451 10.444 1.00 95.31 368 GLY A O 1
ATOM 2827 N N . ALA A 1 369 ? -7.445 6.236 10.165 1.00 96.00 369 ALA A N 1
ATOM 2828 C CA . ALA A 1 369 ? -8.847 5.896 10.285 1.00 96.00 369 ALA A CA 1
ATOM 2829 C C . ALA A 1 369 ? -9.021 4.454 10.754 1.00 96.00 369 ALA A C 1
ATOM 2831 O O . ALA A 1 369 ? -8.206 3.587 10.437 1.00 96.00 369 ALA A O 1
ATOM 2832 N N . ILE A 1 370 ? -10.114 4.212 11.473 1.00 97.94 370 ILE A N 1
ATOM 2833 C CA . ILE A 1 370 ? -10.672 2.880 11.687 1.00 97.94 370 ILE A CA 1
ATOM 2834 C C . ILE A 1 370 ? -12.174 2.931 11.413 1.00 97.94 370 ILE A C 1
ATOM 2836 O O . ILE A 1 370 ? -12.887 3.801 11.916 1.00 97.94 370 ILE A O 1
ATOM 2840 N N . TRP A 1 371 ? -12.634 2.023 10.561 1.00 97.88 371 TRP A N 1
ATOM 2841 C CA . TRP A 1 371 ? -14.038 1.672 10.414 1.00 97.88 371 TRP A CA 1
ATOM 2842 C C . TRP A 1 371 ? -14.274 0.496 11.357 1.00 97.88 371 TRP A C 1
ATOM 2844 O O . TRP A 1 371 ? -13.615 -0.532 11.208 1.00 97.88 371 TRP A O 1
ATOM 2854 N N . HIS A 1 372 ? -15.116 0.678 12.369 1.00 97.25 372 HIS A N 1
ATOM 2855 C CA . HIS A 1 372 ? -15.376 -0.308 13.418 1.00 97.25 372 HIS A CA 1
ATOM 2856 C C . HIS A 1 372 ? -16.853 -0.694 13.378 1.00 97.25 372 HIS A C 1
ATOM 2858 O O . HIS A 1 372 ? -17.711 0.093 13.761 1.00 97.25 372 HIS A O 1
ATOM 2864 N N . GLU A 1 373 ? -17.139 -1.869 12.821 1.00 95.88 373 GLU A N 1
ATOM 2865 C CA . GLU A 1 373 ? -18.468 -2.479 12.680 1.00 95.88 373 GLU A CA 1
ATOM 2866 C C . GLU A 1 373 ? -19.560 -1.525 12.166 1.00 95.88 373 GLU A C 1
ATOM 2868 O O . GLU A 1 373 ? -20.708 -1.562 12.603 1.00 95.88 373 GLU A O 1
ATOM 2873 N N . GLY A 1 374 ? -19.213 -0.677 11.195 1.00 92.19 374 GLY A N 1
ATOM 2874 C CA . GLY A 1 374 ? -20.133 0.308 10.615 1.00 92.19 374 GLY A CA 1
ATOM 2875 C C . GLY A 1 374 ? -19.969 1.736 11.142 1.00 92.19 374 GLY A C 1
ATOM 2876 O O . GLY A 1 374 ? -20.566 2.653 10.583 1.00 92.19 374 GLY A O 1
ATOM 2877 N N . GLU A 1 375 ? -19.152 1.953 12.175 1.00 93.56 375 GLU A N 1
ATOM 2878 C CA . GLU A 1 375 ? -18.878 3.279 12.733 1.00 93.56 375 GLU A CA 1
ATOM 2879 C C . GLU A 1 375 ? -17.514 3.826 12.280 1.00 93.56 375 GLU A C 1
ATOM 2881 O O . GLU A 1 375 ? -16.474 3.172 12.384 1.00 93.56 375 GLU A O 1
ATOM 2886 N N . ALA A 1 376 ? -17.496 5.074 11.809 1.00 92.56 376 ALA A N 1
ATOM 2887 C CA . ALA A 1 376 ? -16.283 5.742 11.347 1.00 92.56 376 ALA A CA 1
ATOM 2888 C C . ALA A 1 376 ? -15.559 6.496 12.474 1.00 92.56 376 ALA A C 1
ATOM 2890 O O . ALA A 1 376 ? -16.123 7.378 13.125 1.00 92.56 376 ALA A O 1
ATOM 2891 N N . TYR A 1 377 ? -14.258 6.247 12.615 1.00 94.12 377 TYR A N 1
ATOM 2892 C CA . TYR A 1 377 ? -13.354 7.021 13.463 1.00 94.12 377 TYR A CA 1
ATOM 2893 C C . TYR A 1 377 ? -12.205 7.555 12.612 1.00 94.12 377 TYR A C 1
ATOM 2895 O O . TYR A 1 377 ? -11.356 6.793 12.156 1.00 94.12 377 TYR A O 1
ATOM 2903 N N . GLN A 1 378 ? -12.179 8.870 12.389 1.00 91.75 378 GLN A N 1
ATOM 2904 C CA . GLN A 1 378 ? -11.176 9.528 11.551 1.00 91.75 378 GLN A CA 1
ATOM 2905 C C . GLN A 1 378 ? -10.224 10.391 12.381 1.00 91.75 378 GLN A C 1
ATOM 2907 O O . GLN A 1 378 ? -10.645 11.136 13.268 1.00 91.75 378 GLN A O 1
ATOM 2912 N N . PHE A 1 379 ? -8.947 10.344 12.019 1.00 91.94 379 PHE A N 1
ATOM 2913 C CA . PHE A 1 379 ? -7.861 11.140 12.573 1.00 91.94 379 PHE A CA 1
ATOM 2914 C C . PHE A 1 379 ? -7.099 11.781 11.413 1.00 91.94 379 PHE A C 1
ATOM 2916 O O . PHE A 1 379 ? -6.119 11.244 10.899 1.00 91.94 379 PHE A O 1
ATOM 2923 N N . ASN A 1 380 ? -7.596 12.924 10.951 1.00 85.44 380 ASN A N 1
ATOM 2924 C CA . ASN A 1 380 ? -7.122 13.571 9.737 1.00 85.44 380 ASN A CA 1
ATOM 2925 C C . ASN A 1 380 ? -6.679 15.004 10.044 1.00 85.44 380 ASN A C 1
ATOM 2927 O O . ASN A 1 380 ? -7.511 15.877 10.279 1.00 85.44 380 ASN A O 1
ATOM 2931 N N . PHE A 1 381 ? -5.368 15.261 10.012 1.00 79.62 381 PHE A N 1
ATOM 2932 C CA . PHE A 1 381 ? -4.822 16.596 10.277 1.00 79.62 381 PHE A CA 1
ATOM 2933 C C . PHE A 1 381 ? -5.222 17.634 9.210 1.00 79.62 381 PHE A C 1
ATOM 2935 O O . PHE A 1 381 ? -5.257 18.823 9.516 1.00 79.62 381 PHE A O 1
ATOM 2942 N N . SER A 1 382 ? -5.543 17.208 7.979 1.00 70.69 382 SER A N 1
ATOM 2943 C CA . SER A 1 382 ? -6.008 18.119 6.920 1.00 70.69 382 SER A CA 1
ATOM 2944 C C . SER A 1 382 ? -7.427 18.632 7.182 1.00 70.69 382 SER A C 1
ATOM 2946 O O . SER A 1 382 ? -7.794 19.718 6.739 1.00 70.69 382 SER A O 1
ATOM 2948 N N . HIS A 1 383 ? -8.216 17.897 7.971 1.00 72.94 383 HIS A N 1
ATOM 2949 C CA . HIS A 1 383 ? -9.492 18.368 8.492 1.00 72.94 383 HIS A CA 1
ATOM 2950 C C . HIS A 1 383 ? -9.235 19.168 9.768 1.00 72.94 383 HIS A C 1
ATOM 2952 O O . HIS A 1 383 ? -9.389 18.655 10.877 1.00 72.94 383 HIS A O 1
ATOM 2958 N N . VAL A 1 384 ? -8.821 20.428 9.622 1.00 66.50 384 VAL A N 1
ATOM 2959 C CA . VAL A 1 384 ? -8.373 21.273 10.746 1.00 66.50 384 VAL A CA 1
ATOM 2960 C C . VAL A 1 384 ? -9.401 21.383 11.884 1.00 66.50 384 VAL A C 1
ATOM 2962 O O . VAL A 1 384 ? -9.022 21.462 13.050 1.00 66.50 384 VAL A O 1
ATOM 2965 N N . TRP A 1 385 ? -10.699 21.288 11.577 1.00 65.06 385 TRP A N 1
ATOM 2966 C CA . TRP A 1 385 ? -11.795 21.280 12.559 1.00 65.06 385 TRP A CA 1
ATOM 2967 C C . TRP A 1 385 ? -11.864 20.009 13.418 1.00 65.06 385 TRP A C 1
ATOM 2969 O O . TRP A 1 385 ? -12.463 20.031 14.490 1.00 65.06 385 TRP A O 1
ATOM 2979 N N . THR A 1 386 ? -11.236 18.905 12.999 1.00 68.00 386 THR A N 1
ATOM 2980 C CA . THR A 1 386 ? -11.142 17.681 13.819 1.00 68.00 386 THR A CA 1
ATOM 2981 C C . THR A 1 386 ? -10.149 17.827 14.967 1.00 68.00 386 THR A C 1
ATOM 2983 O O . THR A 1 386 ? -10.145 16.991 15.870 1.00 68.00 386 THR A O 1
ATOM 2986 N N . LEU A 1 387 ? -9.311 18.878 14.947 1.00 77.88 387 LEU A N 1
ATOM 2987 C CA . LEU A 1 387 ? -8.287 19.162 15.958 1.00 77.88 387 LEU A CA 1
ATOM 2988 C C . LEU A 1 387 ? -7.427 17.927 16.281 1.00 77.88 387 LEU A C 1
ATOM 2990 O O . LEU A 1 387 ? -7.066 17.688 17.438 1.00 77.88 387 LEU A O 1
ATOM 2994 N N . THR A 1 388 ? -7.137 17.129 15.246 1.00 82.94 388 THR A N 1
ATOM 2995 C CA . THR A 1 388 ? -6.414 15.863 15.367 1.00 82.94 388 THR A CA 1
ATOM 2996 C C . THR A 1 388 ? -5.009 16.102 15.915 1.00 82.94 388 THR A C 1
ATOM 2998 O O . THR A 1 388 ? -4.247 16.921 15.403 1.00 82.94 388 THR A O 1
ATOM 3001 N N . LYS A 1 389 ? -4.647 15.343 16.948 1.00 89.56 389 LYS A N 1
ATOM 3002 C CA . LYS A 1 389 ? -3.303 15.284 17.521 1.00 89.56 389 LYS A CA 1
ATOM 3003 C C . LYS A 1 389 ? -2.730 13.896 17.302 1.00 89.56 389 LYS A C 1
ATOM 3005 O O . LYS A 1 389 ? -3.334 12.911 17.720 1.00 89.56 389 LYS A O 1
ATOM 3010 N N . THR A 1 390 ? -1.531 13.846 16.740 1.00 93.94 390 THR A N 1
ATOM 3011 C CA . THR A 1 390 ? -0.792 12.607 16.505 1.00 93.94 390 THR A CA 1
ATOM 3012 C C . THR A 1 390 ? 0.497 12.620 17.313 1.00 93.94 390 THR A C 1
ATOM 3014 O O . THR A 1 390 ? 1.241 13.599 17.317 1.00 93.94 390 THR A O 1
ATOM 3017 N N . ARG A 1 391 ? 0.779 11.512 17.997 1.00 94.81 391 ARG A N 1
ATOM 3018 C CA . ARG A 1 391 ? 2.095 11.204 18.568 1.00 94.81 391 ARG A CA 1
ATOM 3019 C C . ARG A 1 391 ? 2.467 9.795 18.159 1.00 94.81 391 ARG A C 1
ATOM 3021 O O . ARG A 1 391 ? 1.647 8.894 18.315 1.00 94.81 391 ARG A O 1
ATOM 3028 N N . TYR A 1 392 ? 3.693 9.584 17.707 1.00 95.31 392 TYR A N 1
ATOM 3029 C CA . TYR A 1 392 ? 4.171 8.244 17.401 1.00 95.31 392 TYR A CA 1
ATOM 3030 C C . TYR A 1 392 ? 5.611 8.028 17.853 1.00 95.31 392 TYR A C 1
ATOM 3032 O O . TYR A 1 392 ? 6.375 8.962 18.086 1.00 95.31 392 TYR A O 1
ATOM 3040 N N . LYS A 1 393 ? 5.968 6.755 17.992 1.00 96.06 393 LYS A N 1
ATOM 3041 C CA . LYS A 1 393 ? 7.334 6.286 18.184 1.00 96.06 393 LYS A CA 1
ATOM 3042 C C . LYS A 1 393 ? 7.504 4.975 17.438 1.00 96.06 393 LYS A C 1
ATOM 3044 O O . LYS A 1 393 ? 6.825 3.998 17.755 1.00 96.06 393 LYS A O 1
ATOM 3049 N N . VAL A 1 394 ? 8.457 4.943 16.516 1.00 96.81 394 VAL A N 1
ATOM 3050 C CA . VAL A 1 394 ? 8.893 3.711 15.859 1.00 96.81 394 VAL A CA 1
ATOM 3051 C C . VAL A 1 394 ? 10.199 3.253 16.501 1.00 96.81 394 VAL A C 1
ATOM 3053 O O . VAL A 1 394 ? 11.105 4.051 16.738 1.00 96.81 394 VAL A O 1
ATOM 3056 N N . LYS A 1 395 ? 10.282 1.974 16.866 1.00 97.00 395 LYS A N 1
ATOM 3057 C CA . LYS A 1 395 ? 11.508 1.342 17.364 1.00 97.00 395 LYS A CA 1
ATOM 3058 C C . LYS A 1 395 ? 11.958 0.306 16.345 1.00 97.00 395 LYS A C 1
ATOM 3060 O O . LYS A 1 395 ? 11.332 -0.745 16.237 1.00 97.00 395 LYS A O 1
ATOM 3065 N N . VAL A 1 396 ? 13.064 0.579 15.659 1.00 96.06 396 VAL A N 1
ATOM 3066 C CA . VAL A 1 396 ? 13.748 -0.399 14.806 1.00 96.06 396 VAL A CA 1
ATOM 3067 C C . VAL A 1 396 ? 14.645 -1.262 15.696 1.00 96.06 396 VAL A C 1
ATOM 3069 O O . VAL A 1 396 ? 15.730 -0.848 16.100 1.00 96.06 396 VAL A O 1
ATOM 3072 N N . GLY A 1 397 ? 14.147 -2.430 16.101 1.00 95.25 397 GLY A N 1
ATOM 3073 C CA . GLY A 1 397 ? 14.883 -3.400 16.912 1.00 95.25 397 GLY A CA 1
ATOM 3074 C C . GLY A 1 397 ? 15.728 -4.359 16.072 1.00 95.25 397 GLY A C 1
ATOM 3075 O O . GLY A 1 397 ? 15.767 -4.284 14.843 1.00 95.25 397 GLY A O 1
ATOM 3076 N N . LYS A 1 398 ? 16.413 -5.295 16.740 1.00 95.38 398 LYS A N 1
ATOM 3077 C CA . LYS A 1 398 ? 17.146 -6.378 16.066 1.00 95.38 398 LYS A CA 1
ATOM 3078 C C . LYS A 1 398 ? 16.187 -7.369 15.403 1.00 95.38 398 LYS A C 1
ATOM 3080 O O . LYS A 1 398 ? 16.350 -7.653 14.223 1.00 95.38 398 LYS A O 1
ATOM 3085 N N . ASP A 1 399 ? 15.176 -7.810 16.147 1.00 97.00 399 ASP A N 1
ATOM 3086 C CA . ASP A 1 399 ? 14.292 -8.904 15.725 1.00 97.00 399 ASP A CA 1
ATOM 3087 C C . ASP A 1 399 ? 12.945 -8.409 15.189 1.00 97.00 399 ASP A C 1
ATOM 3089 O O . ASP A 1 399 ? 12.323 -9.070 14.365 1.00 97.00 399 ASP A O 1
ATOM 3093 N N . TYR A 1 400 ? 12.502 -7.225 15.616 1.00 97.69 400 TYR A N 1
ATOM 3094 C CA . TYR A 1 400 ? 11.228 -6.631 15.217 1.00 97.69 400 TYR A CA 1
ATOM 3095 C C . TYR A 1 400 ? 11.344 -5.120 15.028 1.00 97.69 400 TYR A C 1
ATOM 3097 O O . TYR A 1 400 ? 12.160 -4.454 15.675 1.00 97.69 400 TYR A O 1
ATOM 3105 N N . ILE A 1 401 ? 10.481 -4.573 14.176 1.00 98.19 401 ILE A N 1
ATOM 3106 C CA . ILE A 1 401 ? 10.143 -3.147 14.168 1.00 98.19 401 ILE A CA 1
ATOM 3107 C C . ILE A 1 401 ? 8.807 -2.996 14.887 1.00 98.19 401 ILE A C 1
ATOM 3109 O O . ILE A 1 401 ? 7.921 -3.828 14.711 1.00 98.19 401 ILE A O 1
ATOM 3113 N N . ARG A 1 402 ? 8.677 -1.979 15.744 1.00 98.50 402 ARG A N 1
ATOM 3114 C CA . ARG A 1 402 ? 7.451 -1.719 16.511 1.00 98.50 402 ARG A CA 1
ATOM 3115 C C . ARG A 1 402 ? 7.020 -0.268 16.385 1.00 98.50 402 ARG A C 1
ATOM 3117 O O . ARG A 1 402 ? 7.794 0.631 16.721 1.00 98.50 402 ARG A O 1
ATOM 3124 N N . TRP A 1 403 ? 5.779 -0.059 15.977 1.00 98.50 403 TRP A N 1
ATOM 3125 C CA . TRP A 1 403 ? 5.123 1.232 15.854 1.00 98.50 403 TRP A CA 1
ATOM 3126 C C . TRP A 1 403 ? 4.160 1.412 17.020 1.00 98.50 403 TRP A C 1
ATOM 3128 O O . TRP A 1 403 ? 3.288 0.580 17.252 1.00 98.50 403 TRP A O 1
ATOM 3138 N N . ARG A 1 404 ? 4.312 2.512 17.757 1.00 98.50 404 ARG A N 1
ATOM 3139 C CA . ARG A 1 404 ? 3.374 2.924 18.805 1.00 98.50 404 ARG A CA 1
ATOM 3140 C C . ARG A 1 404 ? 2.839 4.297 18.473 1.00 98.50 404 ARG A C 1
ATOM 3142 O O . ARG A 1 404 ? 3.628 5.237 18.390 1.00 98.50 404 ARG A O 1
ATOM 3149 N N . LEU A 1 405 ? 1.530 4.407 18.300 1.00 97.81 405 LEU A N 1
ATOM 3150 C CA . LEU A 1 405 ? 0.860 5.627 17.880 1.00 97.81 405 LEU A CA 1
ATOM 3151 C C . LEU A 1 405 ? -0.298 5.965 18.807 1.00 97.81 405 LEU A C 1
ATOM 3153 O O . LEU A 1 405 ? -0.963 5.089 19.356 1.00 97.81 405 LEU A O 1
ATOM 3157 N N . ILE A 1 406 ? -0.536 7.261 18.954 1.00 98.00 406 ILE A N 1
ATOM 3158 C CA . ILE A 1 406 ? -1.717 7.824 19.588 1.00 98.00 406 ILE A CA 1
ATOM 3159 C C . ILE A 1 406 ? -2.262 8.871 18.631 1.00 98.00 406 ILE A C 1
ATOM 3161 O O . ILE A 1 406 ? -1.583 9.869 18.373 1.00 98.00 406 ILE A O 1
ATOM 3165 N N . GLN A 1 407 ? -3.477 8.654 18.145 1.00 97.12 407 GLN A N 1
ATOM 3166 C CA . GLN A 1 407 ? -4.232 9.641 17.387 1.00 97.12 407 GLN A CA 1
ATOM 3167 C C . GLN A 1 407 ? -5.474 10.033 18.187 1.00 97.12 407 GLN A C 1
ATOM 3169 O O . GLN A 1 407 ? -6.181 9.180 18.721 1.00 97.12 407 GLN A O 1
ATOM 3174 N N . GLU A 1 408 ? -5.701 11.332 18.348 1.00 93.69 408 GLU A N 1
ATOM 3175 C CA . GLU A 1 408 ? -6.730 11.869 19.238 1.00 93.69 408 GLU A CA 1
ATOM 3176 C C . GLU A 1 408 ? -7.422 13.066 18.593 1.00 93.69 408 GLU A C 1
ATOM 3178 O O . GLU A 1 408 ? -6.766 14.027 18.199 1.00 93.69 408 GLU A O 1
ATOM 3183 N N . THR A 1 409 ? -8.747 13.022 18.536 1.00 87.12 409 THR A N 1
ATOM 3184 C CA . THR A 1 409 ? -9.617 14.182 18.320 1.00 87.12 409 THR A CA 1
ATOM 3185 C C . THR A 1 409 ? -10.272 14.552 19.658 1.00 87.12 409 THR A C 1
ATOM 3187 O O . THR A 1 409 ? -10.131 13.825 20.648 1.00 87.12 409 THR A O 1
ATOM 3190 N N . PRO A 1 410 ? -11.031 15.655 19.743 1.00 84.12 410 PRO A N 1
ATOM 3191 C CA . PRO A 1 410 ? -11.798 15.964 20.944 1.00 84.12 410 PRO A CA 1
ATOM 3192 C C . PRO A 1 410 ? -12.815 14.880 21.343 1.00 84.12 410 PRO A C 1
ATOM 3194 O O . PRO A 1 410 ? -13.163 14.805 22.519 1.00 84.12 410 PRO A O 1
ATOM 3197 N N . LEU A 1 411 ? -13.277 14.050 20.396 1.00 85.31 411 LEU A N 1
ATOM 3198 C CA . LEU A 1 411 ? -14.333 13.048 20.601 1.00 85.31 411 LEU A CA 1
ATOM 3199 C C . LEU A 1 411 ? -13.842 11.598 20.583 1.00 85.31 411 LEU A C 1
ATOM 3201 O O . LEU A 1 411 ? -14.485 10.737 21.184 1.00 85.31 411 LEU A O 1
ATOM 3205 N N . SER A 1 412 ? -12.712 11.326 19.937 1.00 91.94 412 SER A N 1
ATOM 3206 C CA . SER A 1 412 ? -12.238 9.969 19.672 1.00 91.94 412 SER A CA 1
ATOM 3207 C C . SER A 1 412 ? -10.750 9.845 19.940 1.00 91.94 412 SER A C 1
ATOM 3209 O O . SER A 1 412 ? -9.990 10.801 19.780 1.00 91.94 412 SER A O 1
ATOM 3211 N N . LYS A 1 413 ? -10.309 8.653 20.334 1.00 96.00 413 LYS A N 1
ATOM 3212 C CA . LYS A 1 413 ? -8.893 8.373 20.564 1.00 96.00 413 LYS A CA 1
ATOM 3213 C C . LYS A 1 413 ? -8.552 6.942 20.201 1.00 96.00 413 LYS A C 1
ATOM 3215 O O . LYS A 1 413 ? -9.239 6.023 20.625 1.00 96.00 413 LYS A O 1
ATOM 3220 N N . MET A 1 414 ? -7.465 6.772 19.465 1.00 98.38 414 MET A N 1
ATOM 3221 C CA . MET A 1 414 ? -6.952 5.482 19.037 1.00 98.38 414 MET A CA 1
ATOM 3222 C C . MET A 1 414 ? -5.504 5.332 19.493 1.00 98.38 414 MET A C 1
ATOM 3224 O O . MET A 1 414 ? -4.651 6.166 19.179 1.00 98.38 414 MET A O 1
ATOM 3228 N N . TYR A 1 415 ? -5.239 4.273 20.251 1.00 98.62 415 TYR A N 1
ATOM 3229 C CA . TYR A 1 415 ? -3.888 3.816 20.555 1.00 98.62 415 TYR A CA 1
ATOM 3230 C C . TYR A 1 415 ? -3.587 2.610 19.683 1.00 98.62 415 TYR A C 1
ATOM 3232 O O . TYR A 1 415 ? -4.293 1.614 19.788 1.00 98.62 415 TYR A O 1
ATOM 3240 N N . THR A 1 416 ? -2.532 2.682 18.883 1.00 98.81 416 THR A N 1
ATOM 3241 C CA . THR A 1 416 ? -2.122 1.600 17.983 1.00 98.81 416 THR A CA 1
ATOM 3242 C C . THR A 1 416 ? -0.729 1.128 18.370 1.00 98.81 416 THR A C 1
ATOM 3244 O O . THR A 1 416 ? 0.201 1.932 18.450 1.00 98.81 416 THR A O 1
ATOM 3247 N N . ASP A 1 417 ? -0.579 -0.168 18.621 1.00 98.75 417 ASP A N 1
ATOM 3248 C CA . ASP A 1 417 ? 0.692 -0.803 18.961 1.00 98.75 417 ASP A CA 1
ATOM 3249 C C . ASP A 1 417 ? 0.885 -2.050 18.103 1.00 98.75 417 ASP A C 1
ATOM 3251 O O . ASP A 1 417 ? 0.307 -3.097 18.392 1.00 98.75 417 ASP A O 1
ATOM 3255 N N . ILE A 1 418 ? 1.663 -1.903 17.033 1.00 98.81 418 ILE A N 1
ATOM 3256 C CA . ILE A 1 418 ? 1.913 -2.936 16.027 1.00 98.81 418 ILE A CA 1
ATOM 3257 C C . ILE A 1 418 ? 3.397 -3.270 16.010 1.00 98.81 418 ILE A C 1
ATOM 3259 O O . ILE A 1 418 ? 4.248 -2.386 16.136 1.00 98.81 418 ILE A O 1
ATOM 3263 N N . GLN A 1 419 ? 3.721 -4.539 15.804 1.00 98.62 419 GLN A N 1
ATOM 3264 C CA . GLN A 1 419 ? 5.074 -4.996 15.535 1.00 98.62 419 GLN A CA 1
ATOM 3265 C C . GLN A 1 419 ? 5.116 -5.932 14.329 1.00 98.62 419 GLN A C 1
ATOM 3267 O O . GLN A 1 419 ? 4.170 -6.670 14.073 1.00 98.62 419 GLN A O 1
ATOM 3272 N N . CYS A 1 420 ? 6.241 -5.933 13.622 1.00 98.50 420 CYS A N 1
ATOM 3273 C CA . CYS A 1 420 ? 6.509 -6.857 12.526 1.00 98.50 420 CYS A CA 1
ATOM 3274 C C . CYS A 1 420 ? 7.901 -7.479 12.721 1.00 98.50 420 CYS A C 1
ATOM 3276 O O . CYS A 1 420 ? 8.863 -6.731 12.963 1.00 98.50 420 CYS A O 1
ATOM 3278 N N . PRO A 1 421 ? 8.046 -8.816 12.651 1.00 98.00 421 PRO A N 1
ATOM 3279 C CA . PRO A 1 421 ? 9.351 -9.464 12.693 1.00 98.00 421 PRO A CA 1
ATOM 3280 C C . PRO A 1 421 ? 10.202 -9.024 11.503 1.00 98.00 421 PRO A C 1
ATOM 3282 O O . PRO A 1 421 ? 9.772 -9.115 10.359 1.00 98.00 421 PRO A O 1
ATOM 3285 N N . ARG A 1 422 ? 11.440 -8.589 11.743 1.00 96.19 422 ARG A N 1
ATOM 3286 C CA . ARG A 1 422 ? 12.328 -8.097 10.676 1.00 96.19 422 ARG A CA 1
ATOM 3287 C C . ARG A 1 422 ? 12.695 -9.167 9.658 1.00 96.19 422 ARG A C 1
ATOM 3289 O O . ARG A 1 422 ? 12.913 -8.831 8.503 1.00 96.19 422 ARG A O 1
ATOM 3296 N N . LYS A 1 423 ? 12.765 -10.430 10.088 1.00 96.56 423 LYS A N 1
ATOM 3297 C CA . LYS A 1 423 ? 13.013 -11.574 9.198 1.00 96.56 423 LYS A CA 1
ATOM 3298 C C . LYS A 1 423 ? 11.895 -11.798 8.173 1.00 96.56 423 LYS A C 1
ATOM 3300 O O . LYS A 1 423 ? 12.149 -12.429 7.159 1.00 96.56 423 LYS A O 1
ATOM 3305 N N . ASP A 1 424 ? 10.704 -11.263 8.443 1.00 97.12 424 ASP A N 1
ATOM 3306 C CA . ASP A 1 424 ? 9.518 -11.419 7.603 1.00 97.12 424 ASP A CA 1
ATOM 3307 C C . ASP A 1 424 ? 9.270 -10.181 6.715 1.00 97.12 424 ASP A C 1
ATOM 3309 O O . ASP A 1 424 ? 8.292 -10.130 5.968 1.00 97.12 424 ASP A O 1
ATOM 3313 N N . MET A 1 425 ? 10.139 -9.166 6.812 1.00 97.31 425 MET A N 1
ATOM 3314 C CA . MET A 1 425 ? 10.044 -7.902 6.079 1.00 97.31 425 MET A CA 1
ATOM 3315 C C . MET A 1 425 ? 11.060 -7.849 4.939 1.00 97.31 425 MET A C 1
ATOM 3317 O O . MET A 1 425 ? 12.212 -8.253 5.098 1.00 97.31 425 MET A O 1
ATOM 3321 N N . VAL A 1 426 ? 10.661 -7.247 3.822 1.00 95.94 426 VAL A N 1
ATOM 3322 C CA . VAL A 1 426 ? 11.549 -6.908 2.705 1.00 95.94 426 VAL A CA 1
ATOM 3323 C C . VAL A 1 426 ? 12.050 -5.468 2.851 1.00 95.94 426 VAL A C 1
ATOM 3325 O O . VAL A 1 426 ? 11.343 -4.601 3.371 1.00 95.94 426 VAL A O 1
ATOM 3328 N N . GLN A 1 427 ? 13.276 -5.197 2.402 1.00 93.69 427 GLN A N 1
ATOM 3329 C CA . GLN A 1 427 ? 13.761 -3.827 2.223 1.00 93.69 427 GLN A CA 1
ATOM 3330 C C . GLN A 1 427 ? 13.445 -3.378 0.803 1.00 93.69 427 GLN A C 1
ATOM 3332 O O . GLN A 1 427 ? 14.148 -3.750 -0.130 1.00 93.69 427 GLN A O 1
ATOM 3337 N N . LEU A 1 428 ? 12.369 -2.616 0.635 1.00 92.12 428 LEU A N 1
ATOM 3338 C CA . LEU A 1 428 ? 11.985 -2.123 -0.679 1.00 92.12 428 LEU A CA 1
ATOM 3339 C C . LEU A 1 428 ? 12.927 -1.019 -1.148 1.00 92.12 428 LEU A C 1
ATOM 3341 O O . LEU A 1 428 ? 13.456 -0.240 -0.358 1.00 92.12 428 LEU A O 1
ATOM 3345 N N . SER A 1 429 ? 13.070 -0.924 -2.463 1.00 88.19 429 SER A N 1
ATOM 3346 C CA . SER A 1 429 ? 13.742 0.195 -3.112 1.00 88.19 429 SER A CA 1
ATOM 3347 C C . SER A 1 429 ? 12.792 0.859 -4.100 1.00 88.19 429 SER A C 1
ATOM 3349 O O . SER A 1 429 ? 12.153 0.187 -4.920 1.00 88.19 429 SER A O 1
ATOM 3351 N N . TYR A 1 430 ? 12.708 2.182 -3.980 1.00 87.31 430 TYR A N 1
ATOM 3352 C CA . TYR A 1 430 ? 12.021 3.073 -4.901 1.00 87.31 430 TYR A CA 1
ATOM 3353 C C . TYR A 1 430 ? 12.946 4.229 -5.245 1.00 87.31 430 TYR A C 1
ATOM 3355 O O . TYR A 1 430 ? 13.646 4.766 -4.382 1.00 87.31 430 TYR A O 1
ATOM 3363 N N . GLU A 1 431 ? 12.899 4.631 -6.503 1.00 91.00 431 GLU A N 1
ATOM 3364 C CA . GLU A 1 431 ? 13.543 5.848 -6.967 1.00 91.00 431 GLU A CA 1
ATOM 3365 C C . GLU A 1 431 ? 12.537 6.987 -6.864 1.00 91.00 431 GLU A C 1
ATOM 3367 O O . GLU A 1 431 ? 11.375 6.849 -7.253 1.00 91.00 431 GLU A O 1
ATOM 3372 N N . THR A 1 432 ? 12.973 8.129 -6.348 1.00 93.19 432 THR A N 1
ATOM 3373 C CA . THR A 1 432 ? 12.190 9.359 -6.456 1.00 93.19 432 THR A CA 1
ATOM 3374 C C . THR A 1 432 ? 12.101 9.793 -7.920 1.00 93.19 432 THR A C 1
ATOM 3376 O O . THR A 1 432 ? 12.953 9.422 -8.732 1.00 93.19 432 THR A O 1
ATOM 3379 N N . PRO A 1 433 ? 11.172 10.702 -8.265 1.00 94.88 433 PRO A N 1
ATOM 3380 C CA . PRO A 1 433 ? 11.156 11.354 -9.578 1.00 94.88 433 PRO A CA 1
ATOM 3381 C C . PRO A 1 433 ? 12.473 12.034 -9.981 1.00 94.88 433 PRO A C 1
ATOM 3383 O O . PRO A 1 433 ? 12.704 12.265 -11.165 1.00 94.88 433 PRO A O 1
ATOM 3386 N N . GLY A 1 434 ? 13.348 12.346 -9.017 1.00 93.69 434 GLY A N 1
ATOM 3387 C CA . GLY A 1 434 ? 14.691 12.876 -9.259 1.00 93.69 434 GLY A CA 1
ATOM 3388 C C . GLY A 1 434 ? 15.792 11.822 -9.435 1.00 93.69 434 GLY A C 1
ATOM 3389 O O . GLY A 1 434 ? 16.938 12.212 -9.634 1.00 93.69 434 GLY A O 1
ATOM 3390 N N . GLY A 1 435 ? 15.483 10.525 -9.340 1.00 91.38 435 GLY A N 1
ATOM 3391 C CA . GLY A 1 435 ? 16.441 9.420 -9.485 1.00 91.38 435 GLY A CA 1
ATOM 3392 C C . GLY A 1 435 ? 17.190 9.029 -8.208 1.00 91.38 435 GLY A C 1
ATOM 3393 O O . GLY A 1 435 ? 18.066 8.168 -8.255 1.00 91.38 435 GLY A O 1
ATOM 3394 N N . GLN A 1 436 ? 16.865 9.630 -7.059 1.00 89.88 436 GLN A N 1
ATOM 3395 C CA . GLN A 1 436 ? 17.492 9.272 -5.785 1.00 89.88 436 GLN A CA 1
ATOM 3396 C C . GLN A 1 436 ? 16.767 8.092 -5.135 1.00 89.88 436 GLN A C 1
ATOM 3398 O O . GLN A 1 436 ? 15.538 8.063 -5.109 1.00 89.88 436 GLN A O 1
ATOM 3403 N N . ILE A 1 437 ? 17.509 7.181 -4.507 1.00 86.69 437 ILE A N 1
ATOM 3404 C CA . ILE A 1 437 ? 16.930 6.299 -3.491 1.00 86.69 437 ILE A CA 1
ATOM 3405 C C . ILE A 1 437 ? 16.804 7.113 -2.210 1.00 86.69 437 ILE A C 1
ATOM 3407 O O . ILE A 1 437 ? 17.788 7.641 -1.688 1.00 86.69 437 ILE A O 1
ATOM 3411 N N . ARG A 1 438 ? 15.574 7.244 -1.717 1.00 76.38 438 ARG A N 1
ATOM 3412 C CA . ARG A 1 438 ? 15.320 7.800 -0.388 1.00 76.38 438 ARG A CA 1
ATOM 3413 C C . ARG A 1 438 ? 15.149 6.686 0.620 1.00 76.38 438 ARG A C 1
ATOM 3415 O O . ARG A 1 438 ? 14.675 5.611 0.274 1.00 76.38 438 ARG A O 1
ATOM 3422 N N . HIS A 1 439 ? 15.480 7.024 1.864 1.00 77.06 439 HIS A N 1
ATOM 3423 C CA . HIS A 1 439 ? 15.546 6.122 3.007 1.00 77.06 439 HIS A CA 1
ATOM 3424 C C . HIS A 1 439 ? 16.664 5.089 2.859 1.00 77.06 439 HIS A C 1
ATOM 3426 O O . HIS A 1 439 ? 16.632 4.238 1.977 1.00 77.06 439 HIS A O 1
ATOM 3432 N N . ASP A 1 440 ? 17.630 5.109 3.778 1.00 71.44 440 ASP A N 1
ATOM 3433 C CA . ASP A 1 440 ? 18.735 4.140 3.765 1.00 71.44 440 ASP A CA 1
ATOM 3434 C C . ASP A 1 440 ? 18.227 2.694 3.887 1.00 71.44 440 ASP A C 1
ATOM 3436 O O . ASP A 1 440 ? 18.850 1.753 3.397 1.00 71.44 440 ASP A O 1
ATOM 3440 N N . LYS A 1 441 ? 17.096 2.507 4.586 1.00 84.38 441 LYS A N 1
ATOM 3441 C CA . LYS A 1 441 ? 16.393 1.229 4.740 1.00 84.38 441 LYS A CA 1
ATOM 3442 C C . LYS A 1 441 ? 14.891 1.474 4.765 1.00 84.38 441 LYS A C 1
ATOM 3444 O O . LYS A 1 441 ? 14.369 1.924 5.786 1.00 84.38 441 LYS A O 1
ATOM 3449 N N . PHE A 1 442 ? 14.205 1.134 3.678 1.00 92.69 442 PHE A N 1
ATOM 3450 C CA . PHE A 1 442 ? 12.748 1.169 3.627 1.00 92.69 442 PHE A CA 1
ATOM 3451 C C . PHE A 1 442 ? 12.168 -0.220 3.903 1.00 92.69 442 PHE A C 1
ATOM 3453 O O . PHE A 1 442 ? 12.151 -1.097 3.044 1.00 92.69 442 PHE A O 1
ATOM 3460 N N . TRP A 1 443 ? 11.738 -0.442 5.140 1.00 96.31 443 TRP A N 1
ATOM 3461 C CA . TRP A 1 443 ? 11.183 -1.718 5.577 1.00 96.31 443 TRP A CA 1
ATOM 3462 C C . TRP A 1 443 ? 9.716 -1.823 5.188 1.00 96.31 443 TRP A C 1
ATOM 3464 O O . TRP A 1 443 ? 8.945 -0.929 5.519 1.00 96.31 443 TRP A O 1
ATOM 3474 N N . CYS A 1 444 ? 9.330 -2.935 4.569 1.00 97.00 444 CYS A N 1
ATOM 3475 C CA . CYS A 1 444 ? 7.954 -3.251 4.202 1.00 97.00 444 CYS A CA 1
ATOM 3476 C C . CYS A 1 444 ? 7.617 -4.688 4.627 1.00 97.00 444 CYS A C 1
ATOM 3478 O O . CYS A 1 444 ? 8.395 -5.613 4.387 1.00 97.00 444 CYS A O 1
ATOM 3480 N N . GLY A 1 445 ? 6.472 -4.885 5.271 1.00 97.06 445 GLY A N 1
ATOM 3481 C CA . GLY A 1 445 ? 5.989 -6.186 5.730 1.00 97.06 445 GLY A CA 1
ATOM 3482 C C . GLY A 1 445 ? 4.473 -6.299 5.624 1.00 97.06 445 GLY A C 1
ATOM 3483 O O . GLY A 1 445 ? 3.786 -5.287 5.541 1.00 97.06 4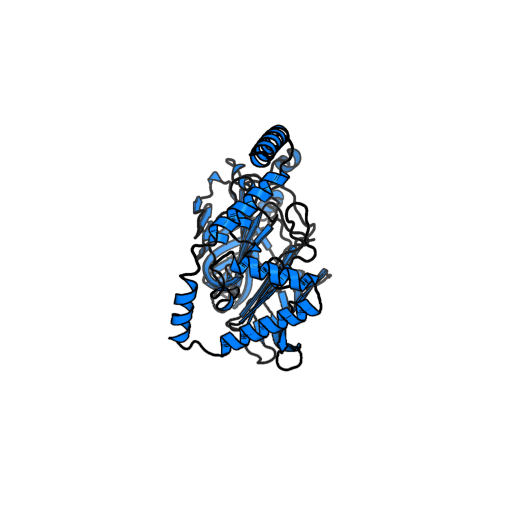45 GLY A O 1
ATOM 3484 N N . GLY A 1 446 ? 3.964 -7.529 5.677 1.00 96.19 446 GLY A N 1
ATOM 3485 C CA . GLY A 1 446 ? 2.524 -7.836 5.710 1.00 96.19 446 GLY A CA 1
ATOM 3486 C C . GLY A 1 446 ? 2.123 -8.862 6.765 1.00 96.19 446 GLY A C 1
ATOM 3487 O O . GLY A 1 446 ? 0.987 -9.316 6.784 1.00 96.19 446 GLY A O 1
ATOM 3488 N N . THR A 1 447 ? 3.051 -9.235 7.648 1.00 97.25 447 THR A N 1
ATOM 3489 C CA . THR A 1 447 ? 2.838 -10.206 8.735 1.00 97.25 447 THR A CA 1
ATOM 3490 C C . THR A 1 447 ? 2.790 -9.527 10.106 1.00 97.25 447 THR A C 1
ATOM 3492 O O . THR A 1 447 ? 3.012 -10.157 11.144 1.00 97.25 447 THR A O 1
ATOM 3495 N N . GLY A 1 448 ? 2.544 -8.214 10.129 1.00 98.31 448 GLY A N 1
ATOM 3496 C CA . GLY A 1 448 ? 2.486 -7.448 11.361 1.00 98.31 448 GLY A CA 1
ATOM 3497 C C . GLY A 1 448 ? 1.345 -7.912 12.263 1.00 98.31 448 GLY A C 1
ATOM 3498 O O . GLY A 1 448 ? 0.290 -8.346 11.802 1.00 98.31 448 GLY A O 1
ATOM 3499 N N . THR A 1 449 ? 1.557 -7.805 13.569 1.00 98.75 449 THR A N 1
ATOM 3500 C CA . THR A 1 449 ? 0.563 -8.142 14.591 1.00 98.75 449 THR A CA 1
ATOM 3501 C C . THR A 1 449 ? 0.582 -7.105 15.700 1.00 98.75 449 THR A C 1
ATOM 3503 O O . THR A 1 449 ? 1.595 -6.437 15.938 1.00 98.75 449 THR A O 1
ATOM 3506 N N . GLY A 1 450 ? -0.532 -6.952 16.405 1.00 98.56 450 GLY A N 1
ATOM 3507 C CA . GLY A 1 450 ? -0.581 -6.050 17.540 1.00 98.56 450 GLY A CA 1
ATOM 3508 C C . GLY A 1 450 ? -1.981 -5.782 18.050 1.00 98.56 450 GLY A C 1
ATOM 3509 O O . GLY A 1 450 ? -2.876 -6.616 17.935 1.00 98.56 450 GLY A O 1
ATOM 3510 N N . SER A 1 451 ? -2.153 -4.610 18.652 1.00 98.44 451 SER A N 1
ATOM 3511 C CA . SER A 1 451 ? -3.428 -4.219 19.242 1.00 98.44 451 SER A CA 1
ATOM 3512 C C . SER A 1 451 ? -3.775 -2.763 18.988 1.00 98.44 451 SER A C 1
ATOM 3514 O O . SER A 1 451 ? -2.896 -1.901 18.880 1.00 98.44 451 SER A O 1
ATOM 3516 N N . ILE A 1 452 ? -5.075 -2.497 18.940 1.00 98.88 452 ILE A N 1
ATOM 3517 C CA . ILE A 1 452 ? -5.652 -1.163 18.872 1.00 98.88 452 ILE A CA 1
ATOM 3518 C C . ILE A 1 452 ? -6.592 -0.994 20.063 1.00 98.88 452 ILE A C 1
ATOM 3520 O O . ILE A 1 452 ? -7.452 -1.833 20.296 1.00 98.88 452 ILE A O 1
ATOM 3524 N N . LYS A 1 453 ? -6.459 0.095 20.820 1.00 98.75 453 LYS A N 1
ATOM 3525 C CA . LYS A 1 453 ? -7.474 0.499 21.802 1.00 98.75 453 LYS A CA 1
ATOM 3526 C C . LYS A 1 453 ? -8.211 1.712 21.270 1.00 98.75 453 LYS A C 1
ATOM 3528 O O . LYS A 1 453 ? -7.593 2.764 21.068 1.00 98.75 453 LYS A O 1
ATOM 3533 N N . LEU A 1 454 ? -9.512 1.558 21.063 1.00 98.56 454 LEU A N 1
ATOM 3534 C CA . LEU A 1 454 ? -10.379 2.594 20.526 1.00 98.56 454 LEU A CA 1
ATOM 3535 C C . LEU A 1 454 ? -11.241 3.172 21.644 1.00 98.56 454 LEU A C 1
ATOM 3537 O O . LEU A 1 454 ? -11.883 2.442 22.392 1.00 98.56 454 LEU A O 1
ATOM 3541 N N . TYR A 1 455 ? -11.260 4.493 21.760 1.00 96.75 455 TYR A N 1
ATOM 3542 C CA . TYR A 1 455 ? -12.003 5.214 22.783 1.00 96.75 455 TYR A CA 1
ATOM 3543 C C . TYR A 1 455 ? -12.885 6.295 22.170 1.00 96.75 455 TYR A C 1
ATOM 3545 O O . TYR A 1 455 ? -12.535 6.933 21.173 1.00 96.75 455 TYR A O 1
ATOM 3553 N N . ARG A 1 456 ? -13.986 6.564 22.866 1.00 92.44 456 ARG A N 1
ATOM 3554 C CA . ARG A 1 456 ? -14.967 7.615 22.593 1.00 92.44 456 ARG A CA 1
ATOM 3555 C C . ARG A 1 456 ? -15.134 8.483 23.838 1.00 92.44 456 ARG A C 1
ATOM 3557 O O . ARG A 1 456 ? -15.031 7.998 24.965 1.00 92.44 456 ARG A O 1
ATOM 3564 N N . LYS A 1 457 ? -15.392 9.777 23.667 1.00 83.00 457 LYS A N 1
ATOM 3565 C CA . LYS A 1 457 ? -15.847 10.629 24.768 1.00 83.00 457 LYS A CA 1
ATOM 3566 C C . LYS A 1 457 ? -17.290 10.305 25.126 1.00 83.00 457 LYS A C 1
ATOM 3568 O O . LYS A 1 457 ? -18.175 10.356 24.279 1.00 83.00 457 LYS A O 1
ATOM 3573 N N . SER A 1 458 ? -17.527 10.031 26.403 1.00 75.25 458 SER A N 1
ATOM 3574 C CA . SER A 1 458 ? -18.870 9.835 26.931 1.00 75.25 458 SER A CA 1
ATOM 3575 C C . SER A 1 458 ? -19.502 11.186 27.266 1.00 75.25 458 SER A C 1
ATOM 3577 O O . SER A 1 458 ? -19.087 11.854 28.215 1.00 75.25 458 SER A O 1
ATOM 3579 N N . LEU A 1 459 ? -20.534 11.574 26.512 1.00 69.75 459 LEU A N 1
ATOM 3580 C CA . LEU A 1 459 ? -21.326 12.784 26.781 1.00 69.75 459 LEU A CA 1
ATOM 3581 C C . LEU A 1 459 ? -22.128 12.677 28.090 1.00 69.75 459 LEU A C 1
ATOM 3583 O O . LEU A 1 459 ? -22.478 13.686 28.689 1.00 69.75 459 LEU A O 1
ATOM 3587 N N . LYS A 1 460 ? -22.399 11.450 28.555 1.00 70.12 460 LYS A N 1
ATOM 3588 C CA . LYS A 1 460 ? -23.190 11.170 29.765 1.00 70.12 460 LYS A CA 1
ATOM 3589 C C . LYS A 1 460 ? -22.357 11.109 31.052 1.00 70.12 460 LYS A C 1
ATOM 3591 O O . LYS A 1 460 ? -22.929 11.130 32.134 1.00 70.12 460 LYS A O 1
ATOM 3596 N N . LYS A 1 461 ? -21.028 10.977 30.953 1.00 66.75 461 LYS A N 1
ATOM 3597 C CA . LYS A 1 461 ? -20.115 10.758 32.094 1.00 66.75 461 LYS A CA 1
ATOM 3598 C C . LYS A 1 461 ? -19.051 11.857 32.173 1.00 66.75 461 LYS A C 1
ATOM 3600 O O . LYS A 1 461 ? -17.858 11.550 32.184 1.00 66.75 461 LYS A O 1
ATOM 3605 N N . ASP A 1 462 ? -19.469 13.121 32.169 1.00 73.69 462 ASP A N 1
ATOM 3606 C CA . ASP A 1 462 ? -18.590 14.297 32.297 1.00 73.69 462 ASP A CA 1
ATOM 3607 C C . ASP A 1 462 ? -17.391 14.290 31.333 1.00 73.69 462 ASP A C 1
ATOM 3609 O O . ASP A 1 462 ? -16.247 14.521 31.734 1.00 73.69 462 ASP A O 1
ATOM 3613 N N . TRP A 1 463 ? -17.616 13.958 30.058 1.00 75.62 463 TRP A N 1
ATOM 3614 C CA . TRP A 1 463 ? -16.557 13.922 29.044 1.00 75.62 463 TRP A CA 1
ATOM 3615 C C . TRP A 1 463 ? -15.391 12.984 29.399 1.00 75.62 463 TRP A C 1
ATOM 3617 O O . TRP A 1 463 ? -14.240 13.228 29.017 1.00 75.62 463 TRP A O 1
ATOM 3627 N N . LYS A 1 464 ? -15.637 11.890 30.126 1.00 87.62 464 LYS A N 1
ATOM 3628 C CA . LYS A 1 464 ? -14.625 10.846 30.352 1.00 87.62 464 LYS A CA 1
ATOM 3629 C C . LYS A 1 464 ? -14.434 9.986 29.103 1.00 87.62 464 LYS A C 1
ATOM 3631 O O . LYS A 1 464 ? -15.328 9.857 28.271 1.00 87.62 464 LYS A O 1
ATOM 3636 N N . TRP A 1 465 ? -13.230 9.434 28.958 1.00 89.38 465 TRP A N 1
ATOM 3637 C CA . TRP A 1 465 ? -12.942 8.457 27.910 1.00 89.38 465 TRP A CA 1
ATOM 3638 C C . TRP A 1 465 ? -13.598 7.125 28.261 1.00 89.38 465 TRP A C 1
ATOM 3640 O O . TRP A 1 465 ? -13.416 6.618 29.365 1.00 89.38 465 TRP A O 1
ATOM 3650 N N . GLU A 1 466 ? -14.339 6.577 27.312 1.00 93.38 466 GLU A N 1
ATOM 3651 C CA . GLU A 1 466 ? -14.975 5.269 27.374 1.00 93.38 466 GLU A CA 1
ATOM 3652 C C . GLU A 1 466 ? -14.334 4.386 26.307 1.00 93.38 466 GLU A C 1
ATOM 3654 O O . GLU A 1 466 ? -14.131 4.828 25.173 1.00 93.38 466 GLU A O 1
ATOM 3659 N N . LEU A 1 467 ? -13.929 3.178 26.699 1.00 96.94 467 LEU A N 1
ATOM 3660 C CA . LEU A 1 467 ? -13.382 2.197 25.768 1.00 96.94 467 LEU A CA 1
ATOM 3661 C C . LEU A 1 467 ? -14.525 1.723 24.868 1.00 96.94 467 LEU A C 1
ATOM 3663 O O . LEU A 1 467 ? -15.541 1.254 25.374 1.00 96.94 467 LEU A O 1
ATOM 3667 N N . VAL A 1 468 ? -14.351 1.885 23.561 1.00 96.62 468 VAL A N 1
ATOM 3668 C CA . VAL A 1 468 ? -15.236 1.319 22.538 1.00 96.62 468 VAL A CA 1
ATOM 3669 C C . VAL A 1 468 ? -14.870 -0.145 22.348 1.00 96.62 468 VAL A C 1
ATOM 3671 O O . VAL A 1 468 ? -15.728 -1.008 22.466 1.00 96.62 468 VAL A O 1
ATOM 3674 N N . ASP A 1 469 ? -13.584 -0.412 22.109 1.00 98.44 469 ASP A N 1
ATOM 3675 C CA . ASP A 1 469 ? -13.069 -1.762 21.915 1.00 98.44 469 ASP A CA 1
ATOM 3676 C C . ASP A 1 469 ? -11.562 -1.840 22.202 1.00 98.44 469 ASP A C 1
ATOM 3678 O O . ASP A 1 469 ? -10.828 -0.848 22.092 1.00 98.44 469 ASP A O 1
ATOM 3682 N N . GLU A 1 470 ? -11.099 -3.037 22.546 1.00 98.44 470 GLU A N 1
ATOM 3683 C CA . GLU A 1 470 ? -9.699 -3.427 22.435 1.00 98.44 470 GLU A CA 1
ATOM 3684 C C . GLU A 1 470 ? -9.605 -4.494 21.349 1.00 98.44 470 GLU A C 1
ATOM 3686 O O . GLU A 1 470 ? -10.184 -5.561 21.473 1.00 98.44 470 GLU A O 1
ATOM 3691 N N . ILE A 1 471 ? -8.873 -4.201 20.285 1.00 98.81 471 ILE A N 1
ATOM 3692 C CA . ILE A 1 471 ? -8.883 -4.959 19.040 1.00 98.81 471 ILE A CA 1
ATOM 3693 C C . ILE A 1 471 ? -7.517 -5.615 18.870 1.00 98.81 471 ILE A C 1
ATOM 3695 O O . ILE A 1 471 ? -6.491 -4.939 18.970 1.00 98.81 471 ILE A O 1
ATOM 3699 N N . GLU A 1 472 ? -7.484 -6.914 18.599 1.00 98.81 472 GLU A N 1
ATOM 3700 C CA . GLU A 1 472 ? -6.305 -7.594 18.063 1.00 98.81 472 GLU A CA 1
ATOM 3701 C C . GLU A 1 472 ? -6.257 -7.410 16.554 1.00 98.81 472 GLU A C 1
ATOM 3703 O O . GLU A 1 472 ? -7.259 -7.614 15.871 1.00 98.81 472 GLU A O 1
ATOM 3708 N N . ALA A 1 473 ? -5.089 -7.029 16.045 1.00 98.75 473 ALA A N 1
ATOM 3709 C CA . ALA A 1 473 ? -4.835 -6.887 14.622 1.00 98.75 473 ALA A CA 1
ATOM 3710 C C . ALA A 1 473 ? -3.772 -7.896 14.187 1.00 98.75 473 ALA A C 1
ATOM 3712 O O . ALA A 1 473 ? -2.697 -7.965 14.792 1.00 98.75 473 ALA A O 1
ATOM 3713 N N . ALA A 1 474 ? -4.063 -8.640 13.127 1.00 98.62 474 ALA A N 1
ATOM 3714 C CA . ALA A 1 474 ? -3.135 -9.543 12.454 1.00 98.62 474 ALA A CA 1
ATOM 3715 C C . ALA A 1 474 ? -3.014 -9.163 10.971 1.00 98.62 474 ALA A C 1
ATOM 3717 O O . ALA A 1 474 ? -3.670 -8.220 10.522 1.00 98.62 474 ALA A O 1
ATOM 3718 N N . HIS A 1 475 ? -2.121 -9.831 10.234 1.00 98.19 475 HIS A N 1
ATOM 3719 C CA . HIS A 1 475 ? -1.862 -9.553 8.813 1.00 98.19 475 HIS A CA 1
ATOM 3720 C C . HIS A 1 475 ? -1.636 -8.062 8.514 1.00 98.19 475 HIS A C 1
ATOM 3722 O O . HIS A 1 475 ? -2.066 -7.533 7.491 1.00 98.19 475 HIS A O 1
ATOM 3728 N N . VAL A 1 476 ? -1.013 -7.346 9.456 1.00 98.69 476 VAL A N 1
ATOM 3729 C CA . VAL A 1 476 ? -0.868 -5.900 9.347 1.00 98.69 476 VAL A CA 1
ATOM 3730 C C . VAL A 1 476 ? 0.218 -5.598 8.330 1.00 98.69 476 VAL A C 1
ATOM 3732 O O . VAL A 1 476 ? 1.394 -5.922 8.535 1.00 98.69 476 VAL A O 1
ATOM 3735 N N . GLY A 1 477 ? -0.182 -4.935 7.251 1.00 97.94 477 GLY A N 1
ATOM 3736 C CA . GLY A 1 477 ? 0.732 -4.255 6.354 1.00 97.94 477 GLY A CA 1
ATOM 3737 C C . GLY A 1 477 ? 1.474 -3.168 7.121 1.00 97.94 477 GLY A C 1
ATOM 3738 O O . GLY A 1 477 ? 0.833 -2.358 7.782 1.00 97.94 477 GLY A O 1
ATOM 3739 N N . CYS A 1 478 ? 2.806 -3.177 7.093 1.00 97.06 478 CYS A N 1
ATOM 3740 C CA . CYS A 1 478 ? 3.652 -2.278 7.870 1.00 97.06 478 CYS A CA 1
ATOM 3741 C C . CYS A 1 478 ? 4.799 -1.732 7.023 1.00 97.06 478 CYS A C 1
ATOM 3743 O O . CYS A 1 478 ? 5.615 -2.506 6.524 1.00 97.06 478 CYS A O 1
ATOM 3745 N N . GLU A 1 479 ? 4.937 -0.411 6.950 1.00 96.75 479 GLU A N 1
ATOM 3746 C CA . GLU A 1 479 ? 6.077 0.239 6.303 1.00 96.75 479 GLU A CA 1
ATOM 3747 C C . GLU A 1 479 ? 6.760 1.258 7.221 1.00 96.75 479 GLU A C 1
ATOM 3749 O O . GLU A 1 479 ? 6.113 1.970 8.000 1.00 96.75 479 GLU A O 1
ATOM 3754 N N . TYR A 1 480 ? 8.089 1.323 7.121 1.00 96.12 480 TYR A N 1
ATOM 3755 C CA . TYR A 1 480 ? 8.905 2.336 7.782 1.00 96.12 480 TYR A CA 1
ATOM 3756 C C . TYR A 1 480 ? 10.149 2.707 6.970 1.00 96.12 480 TYR A C 1
ATOM 3758 O O . TYR A 1 480 ? 10.980 1.844 6.680 1.00 96.12 480 TYR A O 1
ATOM 3766 N N . GLY A 1 481 ? 10.315 3.999 6.689 1.00 92.88 481 GLY A N 1
ATOM 3767 C CA . GLY A 1 481 ? 11.552 4.599 6.178 1.00 92.88 481 GLY A CA 1
ATOM 3768 C C . GLY A 1 481 ? 11.780 5.967 6.820 1.00 92.88 481 GLY A C 1
ATOM 3769 O O . GLY A 1 481 ? 10.817 6.679 7.068 1.00 92.88 481 GLY A O 1
ATOM 3770 N N . ASP A 1 482 ? 13.023 6.347 7.106 1.00 83.00 482 ASP A N 1
ATOM 3771 C CA . ASP A 1 482 ? 13.391 7.653 7.701 1.00 83.00 482 ASP A CA 1
ATOM 3772 C C . ASP A 1 482 ? 14.338 8.433 6.773 1.00 83.00 482 ASP A C 1
ATOM 3774 O O . ASP A 1 482 ? 15.121 7.746 6.079 1.00 83.00 482 ASP A O 1
#

pLDDT: mean 80.97, std 25.19, range [28.92, 98.88]

Secondary structure (DSSP, 8-state):
--SHHHHHHHHHHHHHTTTS-THHHHHHHHHHHHTT-TT-HHHHHHHHHHHHHH---HHHHHHHHHHHHHHHHHHHH-HHHHHHHHHHHHHHHHSTT-SSHHHHSTT----GGGTS----GGGGTS-EEEEEEEEEEEETTT--EEEEEEEEEEE-GGG--SS-B-TTSHHHHHHTPPPBEEEEEEEE-SSS-EEEEEEE-GGGEEEE-SSS-EEEETTEEEESSEEEEEEEE-HHHHHH-GGG----EEEEEEEEEEEEEEE--GGGGSHHHHHTT-SSEEEEEEEEEEEEEEEEEETTEEEEE-TTT--EEEEEEEESS--EEEEEEEE-EEEETTT--B-TT-EEEEEEEE-EETTEE-TTEEEEEEEETTEEEEE-TTSGGG--EEEEEEEE-SSEEEEEEEEE-SSEEEEEEEEEEGGG-EEE--B-TTSPBPSS-EEEEEEEEEEEEEEEEETTTTTEEEEEEEEEEEEEEEEEE-

Radius of gyration: 26.33 Å; chains: 1; bounding box: 71×101×59 Å

Sequence (482 aa):
MGVLEEIETNISRAIDSATDNADAAIEVAKKAATGAIHVTDGAVSKAGEIAKKYKLDEAAASAAKSVGQMVEEVSKKYPLAGRAVELGRSAMDVAGEVSSDIMESGFNKSDLERDRFMLRGKLAEQGYDCWRQFFTGHNAATGEEKSFFLCFFAINPALGTDSAILGQSEETQSKGIKPSYLMVKAGVWGEDPKQLNRFFPWKKVSMNEGAPFSISADNCFLSETRSLGRVCLRPEEVKAHPEWMSDAGDLIWDLHIDKKIAFNIGYGAGKAMRDQEALQMLWHAEGMKTAYEGRVVYNGQIYMVRPETSFGYADKNWGSDFTRPWIWLASNDLTSKISGDKLSNSAFAIGGGKPRIGNLEVENGLLGAIWHEGEAYQFNFSHVWTLTKTRYKVKVGKDYIRWRLIQETPLSKMYTDIQCPRKDMVQLSYETPGGQIRHDKFWCGGTGTGSIKLYRKSLKKDWKWELVDEIEAAHVGCEYGD